Protein AF-F1L6B9-F1 (afdb_monomer)

pLDDT: mean 77.01, std 18.66, range [26.31, 97.19]

Sequence (422 aa):
MMNLAANILIVDIVLMIIQSVICINDVDEPISARGCNSAQSLCHNGATCLDVSNAASAKGFFCICMNGFDGEYCERNVDDCIDNECEMGSTCVDGIAKYTCACPPGKIGLFCQLDNPCVSEPCKAGSECVADTASATYQCECRKGFTGRYCSEDINECELDGTLCFNGGACVNTIGSWHCECPSEYKGHNCMEHVNLCEVNPCRNEGTCIDYGSHIICLCEPGFYGDLCESKCTPDSEDAVCVDYERSVKETDSEVPRANNALCEDPKCELKAANGICNAECNHYECDYDGGDCSAFTKPFSACTTPNFCAHVFHDSKCDPVCANEECLFDGFDCTATVERCPFEQFCKMRYADGKCDDACNSAACLYDGGDCDRSAESAQTMLRGRLVLILLIDPLEFLKRASAFLFVFEPHSACICRYHS

Secondary structure (DSSP, 8-state):
----------------------------------STTSSS--S-TTPEEEE--SSS-TTSEEEEPPTTEESSSS-EE--TTTT--PPTTPEEEE-SS-EEEEPPTTEESTTS-EE-GGGG--SPTTSEEEE-TTTS-EEEEPPTTEESTTS-EEP-HHHH-TTSS-TTPEEEEETTEEEEE--TTEESTTS-EEP-TTSS---STTPEEEE-SSSEEEEPPTTEESTTS-EEP-TT---HHHHHHHHHHTT-SS----------S-HHHHTTTTSSS--GGG-SGGGHHHHTTTTTT--TTTT-SSHHHHHHHTTSSS--TTT-SGGGGGGGGTTS--PPPPTTHHHHHHHTTSSS--GGG-SGGGGGGGGTT---TT------SS------SS-HHHHHTTHHHHHHHHGGGTHHHHHTT-

Organism: Ascaris suum (NCBI:txid6253)

Radius of gyration: 39.49 Å; Cα contacts (8 Å, |Δi|>4): 615; chains: 1; bounding box: 85×94×110 Å

Structure (mmCIF, N/CA/C/O backbone):
data_AF-F1L6B9-F1
#
_entry.id   AF-F1L6B9-F1
#
loop_
_atom_site.group_PDB
_atom_site.id
_atom_site.type_symbol
_atom_site.label_atom_id
_atom_site.label_alt_id
_atom_site.label_comp_id
_atom_site.label_asym_id
_atom_site.label_entity_id
_atom_site.label_seq_id
_atom_site.pdbx_PDB_ins_code
_atom_site.Cartn_x
_atom_site.Cartn_y
_atom_site.Cartn_z
_atom_site.occupancy
_atom_site.B_iso_or_equiv
_atom_site.auth_seq_id
_atom_site.auth_comp_id
_atom_site.auth_asym_id
_atom_site.auth_atom_id
_atom_site.pdbx_PDB_model_num
ATOM 1 N N . MET A 1 1 ? -1.760 67.876 -26.760 1.00 33.75 1 MET A N 1
ATOM 2 C CA . MET A 1 1 ? -2.903 68.771 -26.494 1.00 33.75 1 MET A CA 1
ATOM 3 C C . MET A 1 1 ? -4.066 68.319 -27.358 1.00 33.75 1 MET A C 1
ATOM 5 O O . MET A 1 1 ? -3.918 68.421 -28.562 1.00 33.75 1 MET A O 1
ATOM 9 N N . MET A 1 2 ? -5.140 67.837 -26.710 1.00 32.12 2 MET A N 1
ATOM 10 C CA . MET A 1 2 ? -6.550 67.786 -27.165 1.00 32.12 2 MET A CA 1
ATOM 11 C C . MET A 1 2 ? -6.845 66.999 -28.470 1.00 32.12 2 MET A C 1
ATOM 13 O O . MET A 1 2 ? -6.236 67.250 -29.492 1.00 32.12 2 MET A O 1
ATOM 17 N N . ASN A 1 3 ? -7.815 66.088 -28.567 1.00 30.69 3 ASN A N 1
ATOM 18 C CA . ASN A 1 3 ? -8.885 65.726 -27.650 1.00 30.69 3 ASN A CA 1
ATOM 19 C C . ASN A 1 3 ? -9.576 64.422 -28.092 1.00 30.69 3 ASN A C 1
ATOM 21 O O . ASN A 1 3 ? -9.817 64.220 -29.275 1.00 30.69 3 ASN A O 1
ATOM 25 N N . LEU A 1 4 ? -9.974 63.677 -27.063 1.00 31.33 4 LEU A N 1
ATOM 26 C CA . LEU A 1 4 ? -11.185 62.873 -26.878 1.00 31.33 4 LEU A CA 1
ATOM 27 C C . LEU A 1 4 ? -11.480 61.595 -27.688 1.00 31.33 4 LEU A C 1
ATOM 29 O O . LEU A 1 4 ? -11.575 61.558 -28.908 1.00 31.33 4 LEU A O 1
ATOM 33 N N . ALA A 1 5 ? -11.752 60.579 -26.870 1.00 35.28 5 ALA A N 1
ATOM 34 C CA . ALA A 1 5 ? -12.292 59.255 -27.112 1.00 35.28 5 ALA A CA 1
ATOM 35 C C . ALA A 1 5 ? -13.807 59.242 -27.387 1.00 35.28 5 ALA A C 1
ATOM 37 O O . ALA A 1 5 ? -14.502 60.157 -26.949 1.00 35.28 5 ALA A O 1
ATOM 38 N N . ALA A 1 6 ? -14.303 58.146 -27.985 1.00 33.41 6 ALA A N 1
ATOM 39 C CA . ALA A 1 6 ? -15.533 57.444 -27.568 1.00 33.41 6 ALA A CA 1
ATOM 40 C C . ALA A 1 6 ? -15.810 56.161 -28.398 1.00 33.41 6 ALA A C 1
ATOM 42 O O . ALA A 1 6 ? -16.163 56.246 -29.568 1.00 33.41 6 ALA A O 1
ATOM 43 N N . ASN A 1 7 ? -15.655 54.999 -27.745 1.00 33.38 7 ASN A N 1
ATOM 44 C CA . ASN A 1 7 ? -16.630 53.894 -27.579 1.00 33.38 7 ASN A CA 1
ATOM 45 C C . ASN A 1 7 ? -17.436 53.363 -28.797 1.00 33.38 7 ASN A C 1
ATOM 47 O O . ASN A 1 7 ? -18.238 54.086 -29.369 1.00 33.38 7 ASN A O 1
ATOM 51 N N . ILE A 1 8 ? -17.202 52.114 -29.249 1.00 32.38 8 ILE A N 1
ATOM 52 C CA . ILE A 1 8 ? -17.837 50.825 -28.827 1.00 32.38 8 ILE A CA 1
ATOM 53 C C . ILE A 1 8 ? -19.268 50.615 -29.387 1.00 32.38 8 ILE A C 1
ATOM 55 O O . ILE A 1 8 ? -20.164 51.333 -28.961 1.00 32.38 8 ILE A O 1
ATOM 59 N N . LEU A 1 9 ? -19.461 49.604 -30.269 1.00 29.20 9 LEU A N 1
ATOM 60 C CA . LEU A 1 9 ? -20.459 48.485 -30.239 1.00 29.20 9 LEU A CA 1
ATOM 61 C C . LEU A 1 9 ? -20.506 47.755 -31.627 1.00 29.20 9 LEU A C 1
ATOM 63 O O . LEU A 1 9 ? -20.746 48.412 -32.631 1.00 29.20 9 LEU A O 1
ATOM 67 N N . ILE A 1 10 ? -20.057 46.489 -31.756 1.00 32.31 10 ILE A N 1
ATOM 68 C CA . ILE A 1 10 ? -20.824 45.202 -31.835 1.00 32.31 10 ILE A CA 1
ATOM 69 C C . ILE A 1 10 ? -21.411 44.872 -33.239 1.00 32.31 10 ILE A C 1
ATOM 71 O O . ILE A 1 10 ? -22.264 45.599 -33.725 1.00 32.31 10 ILE A O 1
ATOM 75 N N . VAL A 1 11 ? -20.790 43.935 -33.989 1.00 32.69 11 VAL A N 1
ATOM 76 C CA . VAL A 1 11 ? -21.180 42.513 -34.277 1.00 32.69 11 VAL A CA 1
ATOM 77 C C . VAL A 1 11 ? -22.137 42.368 -35.479 1.00 32.69 11 VAL A C 1
ATOM 79 O O . VAL A 1 11 ? -23.215 42.939 -35.459 1.00 32.69 11 VAL A O 1
ATOM 82 N N . ASP A 1 12 ? -21.747 41.616 -36.525 1.00 29.69 12 ASP A N 1
ATOM 83 C CA . ASP A 1 12 ? -22.377 40.314 -36.835 1.00 29.69 12 ASP A CA 1
ATOM 84 C C . ASP A 1 12 ? -21.739 39.557 -38.019 1.00 29.69 12 ASP A C 1
ATOM 86 O O . ASP A 1 12 ? -21.480 40.085 -39.100 1.00 29.69 12 ASP A O 1
ATOM 90 N N . ILE A 1 13 ? -21.515 38.272 -37.756 1.00 31.34 13 ILE A N 1
ATOM 91 C CA . ILE A 1 13 ? -21.206 37.167 -38.666 1.00 31.34 13 ILE A CA 1
ATOM 92 C C . ILE A 1 13 ? -22.537 36.686 -39.243 1.00 31.34 13 ILE A C 1
ATOM 94 O O . ILE A 1 13 ? -23.440 36.503 -38.448 1.00 31.34 13 ILE A O 1
ATOM 98 N N . VAL A 1 14 ? -22.647 36.352 -40.538 1.00 28.47 14 VAL A N 1
ATOM 99 C CA . VAL A 1 14 ? -23.490 35.222 -41.000 1.00 28.47 14 VAL A CA 1
ATOM 100 C C . VAL A 1 14 ? -23.086 34.752 -42.417 1.00 28.47 14 VAL A C 1
ATOM 102 O O . VAL A 1 14 ? -23.217 35.466 -43.406 1.00 28.47 14 VAL A O 1
ATOM 105 N N . LEU A 1 15 ? -22.667 33.481 -42.432 1.00 27.34 15 LEU A N 1
ATOM 106 C CA . LEU A 1 15 ? -22.827 32.397 -43.417 1.00 27.34 15 LEU A CA 1
ATOM 107 C C . LEU A 1 15 ? -22.022 32.301 -44.730 1.00 27.34 15 LEU A C 1
ATOM 109 O O . LEU A 1 15 ? -22.267 32.954 -45.739 1.00 27.34 15 LEU A O 1
ATOM 113 N N . MET A 1 16 ? -21.191 31.253 -44.703 1.00 32.41 16 MET A N 1
ATOM 114 C CA . MET A 1 16 ? -20.705 30.408 -45.793 1.00 32.41 16 MET A CA 1
ATOM 115 C C . MET A 1 16 ? -21.840 29.814 -46.643 1.00 32.41 16 MET A C 1
ATOM 117 O O . MET A 1 16 ? -22.776 29.264 -46.069 1.00 32.41 16 MET A O 1
ATOM 121 N N . ILE A 1 17 ? -21.678 29.775 -47.976 1.00 29.16 17 ILE A N 1
ATOM 122 C CA . ILE A 1 17 ? -22.319 28.791 -48.872 1.00 29.16 17 ILE A CA 1
ATOM 123 C C . ILE A 1 17 ? -21.364 28.440 -50.048 1.00 29.16 17 ILE A C 1
ATOM 125 O O . ILE A 1 17 ? -21.150 29.248 -50.944 1.00 29.16 17 ILE A O 1
ATOM 129 N N . ILE A 1 18 ? -20.871 27.190 -50.018 1.00 28.88 18 ILE A N 1
ATOM 130 C CA . ILE A 1 18 ? -20.582 26.242 -51.127 1.00 28.88 18 ILE A CA 1
ATOM 131 C C . ILE A 1 18 ? -19.286 26.373 -51.971 1.00 28.88 18 ILE A C 1
ATOM 133 O O . ILE A 1 18 ? -19.038 27.339 -52.684 1.00 28.88 18 ILE A O 1
ATOM 137 N N . GLN A 1 19 ? -18.509 25.277 -51.931 1.00 32.94 19 GLN A N 1
ATOM 138 C CA . GLN A 1 19 ? -17.340 24.924 -52.750 1.00 32.94 19 GLN A CA 1
ATOM 139 C C . GLN A 1 19 ? -17.706 24.389 -54.156 1.00 32.94 19 GLN A C 1
ATOM 141 O O . GLN A 1 19 ? -18.737 23.733 -54.312 1.00 32.94 19 GLN A O 1
ATOM 146 N N . SER A 1 20 ? -16.723 24.478 -55.075 1.00 31.53 20 SER A N 1
ATOM 147 C CA . SER A 1 20 ? -16.313 23.496 -56.125 1.00 31.53 20 SER A CA 1
ATOM 148 C C . SER A 1 20 ? -16.532 23.900 -57.597 1.00 31.53 20 SER A C 1
ATOM 150 O O . SER A 1 20 ? -17.674 23.883 -58.024 1.00 31.53 20 SER A O 1
ATOM 152 N N . VAL A 1 21 ? -15.441 24.154 -58.359 1.00 31.86 21 VAL A N 1
ATOM 153 C CA . VAL A 1 21 ? -15.107 23.769 -59.777 1.00 31.86 21 VAL A CA 1
ATOM 154 C C . VAL A 1 21 ? -13.653 24.267 -60.045 1.00 31.86 21 VAL A C 1
ATOM 156 O O . VAL A 1 21 ? -13.421 25.467 -59.988 1.00 31.86 21 VAL A O 1
ATOM 159 N N . ILE A 1 22 ? -12.592 23.441 -60.001 1.00 34.78 22 ILE A N 1
ATOM 160 C CA . ILE A 1 22 ? -11.895 22.642 -61.056 1.00 34.78 22 ILE A CA 1
ATOM 161 C C . ILE A 1 22 ? -11.068 23.434 -62.120 1.00 34.78 22 ILE A C 1
ATOM 163 O O . ILE A 1 22 ? -11.614 23.994 -63.060 1.00 34.78 22 ILE A O 1
ATOM 167 N N . CYS A 1 23 ? -9.735 23.345 -61.940 1.00 26.31 23 CYS A N 1
ATOM 168 C CA . CYS A 1 23 ? -8.594 23.046 -62.844 1.00 26.31 23 CYS A CA 1
ATOM 169 C C . CYS A 1 23 ? -8.123 23.888 -64.070 1.00 26.31 23 CYS A C 1
ATOM 171 O O . CYS A 1 23 ? -8.740 23.866 -65.126 1.00 26.31 23 CYS A O 1
ATOM 173 N N . ILE A 1 24 ? -6.862 24.363 -63.932 1.00 35.97 24 ILE A N 1
ATOM 174 C CA . ILE A 1 24 ? -5.616 24.040 -64.698 1.00 35.97 24 ILE A CA 1
ATOM 175 C C . ILE A 1 24 ? -5.294 24.734 -66.064 1.00 35.97 24 ILE A C 1
ATOM 177 O O . ILE A 1 24 ? -6.016 24.556 -67.041 1.00 35.97 24 ILE A O 1
ATOM 181 N N . ASN A 1 25 ? -4.120 25.415 -66.097 1.00 32.34 25 ASN A N 1
ATOM 182 C CA . ASN A 1 25 ? -2.983 25.432 -67.078 1.00 32.34 25 ASN A CA 1
ATOM 183 C C . ASN A 1 25 ? -2.450 26.860 -67.330 1.00 32.34 25 ASN A C 1
ATOM 185 O O . ASN A 1 25 ? -3.163 27.688 -67.890 1.00 32.34 25 ASN A O 1
ATOM 189 N N . ASP A 1 26 ? -1.304 27.241 -66.749 1.00 35.66 26 ASP A N 1
ATOM 190 C CA . ASP A 1 26 ? 0.099 27.172 -67.259 1.00 35.66 26 ASP A CA 1
ATOM 191 C C . ASP A 1 26 ? 0.533 28.625 -67.614 1.00 35.66 26 ASP A C 1
ATOM 193 O O . ASP A 1 26 ? -0.305 29.404 -68.057 1.00 35.66 26 ASP A O 1
ATOM 197 N N . VAL A 1 27 ? 1.750 29.149 -67.396 1.00 40.00 27 VAL A N 1
ATOM 198 C CA . VAL A 1 27 ? 3.082 28.685 -67.827 1.00 40.00 27 VAL A CA 1
ATOM 199 C C . VAL A 1 27 ? 4.191 29.524 -67.109 1.00 40.00 27 VAL A C 1
ATOM 201 O O . VAL A 1 27 ? 4.067 30.748 -67.066 1.00 40.00 27 VAL A O 1
ATOM 204 N N . ASP A 1 28 ? 5.247 28.838 -66.625 1.00 38.41 28 ASP A N 1
ATOM 205 C CA . ASP A 1 28 ? 6.679 29.194 -66.356 1.00 38.41 28 ASP A CA 1
ATOM 206 C C . ASP A 1 28 ? 7.079 30.318 -65.358 1.00 38.41 28 ASP A C 1
ATOM 208 O O . ASP A 1 28 ? 6.581 31.434 -65.436 1.00 38.41 28 ASP A O 1
ATOM 212 N N . GLU A 1 29 ? 8.028 30.196 -64.406 1.00 41.97 29 GLU A N 1
ATOM 213 C CA . GLU A 1 29 ? 9.184 29.303 -64.109 1.00 41.97 29 GLU A CA 1
ATOM 214 C C . GLU A 1 29 ? 9.689 29.618 -62.651 1.00 41.97 29 GLU A C 1
ATOM 216 O O . GLU A 1 29 ? 9.253 30.637 -62.107 1.00 41.97 29 GLU A O 1
ATOM 221 N N . PRO A 1 30 ? 10.650 28.906 -61.994 1.00 44.31 30 PRO A N 1
ATOM 222 C CA . PRO A 1 30 ? 11.316 27.650 -62.333 1.00 44.31 30 PRO A CA 1
ATOM 223 C C . PRO A 1 30 ? 11.259 26.571 -61.224 1.00 44.31 30 PRO A C 1
ATOM 225 O O . PRO A 1 30 ? 11.157 26.820 -60.021 1.00 44.31 30 PRO A O 1
ATOM 228 N N . ILE A 1 31 ? 11.450 25.328 -61.655 1.00 48.16 31 ILE A N 1
ATOM 229 C CA . ILE A 1 31 ? 11.746 24.170 -60.811 1.00 48.16 31 ILE A CA 1
ATOM 230 C C . ILE A 1 31 ? 13.232 24.241 -60.426 1.00 48.16 31 ILE A C 1
ATOM 232 O O . ILE A 1 31 ? 14.091 23.802 -61.184 1.00 48.16 31 ILE A O 1
ATOM 236 N N . SER A 1 32 ? 13.557 24.784 -59.251 1.00 45.31 32 SER A N 1
ATOM 237 C CA . SER A 1 32 ? 14.839 24.508 -58.583 1.00 45.31 32 SER A CA 1
ATOM 238 C C . SER A 1 32 ? 14.745 24.757 -57.078 1.00 45.31 32 SER A C 1
ATOM 240 O O . SER A 1 32 ? 15.221 25.757 -56.552 1.00 45.31 32 SER A O 1
ATOM 242 N N . ALA A 1 33 ? 14.123 23.822 -56.367 1.00 46.50 33 ALA A N 1
ATOM 243 C CA . ALA A 1 33 ? 14.297 23.677 -54.924 1.00 46.50 33 ALA A CA 1
ATOM 244 C C . ALA A 1 33 ? 14.837 22.271 -54.628 1.00 46.50 33 ALA A C 1
ATOM 246 O O . ALA A 1 33 ? 14.256 21.507 -53.868 1.00 46.50 33 ALA A O 1
ATOM 247 N N . ARG A 1 34 ? 15.931 21.882 -55.297 1.00 55.31 34 ARG A N 1
ATOM 248 C CA . ARG A 1 34 ? 16.703 20.687 -54.925 1.00 55.31 34 ARG A CA 1
ATOM 249 C C . ARG A 1 34 ? 17.844 21.092 -53.995 1.00 55.31 34 ARG A C 1
ATOM 251 O O . ARG A 1 34 ? 19.008 21.045 -54.374 1.00 55.31 34 ARG A O 1
ATOM 258 N N . GLY A 1 35 ? 17.475 21.557 -52.810 1.00 59.22 35 GLY A N 1
ATOM 259 C CA . GLY A 1 35 ? 18.417 21.950 -51.773 1.00 59.22 35 GLY A CA 1
ATOM 260 C C . GLY A 1 35 ? 17.821 21.754 -50.386 1.00 59.22 35 GLY A C 1
ATOM 261 O O . GLY A 1 35 ? 16.610 21.578 -50.235 1.00 59.22 35 GLY A O 1
ATOM 262 N N . CYS A 1 36 ? 18.671 21.812 -49.371 1.00 67.00 36 CYS A N 1
ATOM 263 C CA . CYS A 1 36 ? 18.353 21.566 -47.965 1.00 67.00 36 CYS A CA 1
ATOM 264 C C . CYS A 1 36 ? 17.333 22.541 -47.357 1.00 67.00 36 CYS A C 1
ATOM 266 O O . CYS A 1 36 ? 16.862 22.323 -46.246 1.00 67.00 36 CYS A O 1
ATOM 268 N N . ASN A 1 37 ? 16.960 23.591 -48.095 1.00 62.84 37 ASN A N 1
ATOM 269 C CA . ASN A 1 37 ? 15.999 24.624 -47.702 1.00 62.84 37 ASN A CA 1
ATOM 270 C C . ASN A 1 37 ? 14.558 24.356 -48.195 1.00 62.84 37 ASN A C 1
ATOM 272 O O . ASN A 1 37 ? 13.744 25.275 -48.273 1.00 62.84 37 ASN A O 1
ATOM 276 N N . SER A 1 38 ? 14.236 23.113 -48.564 1.00 61.19 38 SER A N 1
ATOM 277 C CA . SER A 1 38 ? 12.869 22.684 -48.890 1.00 61.19 38 SER A CA 1
ATOM 278 C C . SER A 1 38 ? 11.998 22.586 -47.623 1.00 61.19 38 SER A C 1
ATOM 280 O O . SER A 1 38 ? 12.467 22.156 -46.574 1.00 61.19 38 SER A O 1
ATOM 282 N N . ALA A 1 39 ? 10.707 22.933 -47.720 1.00 52.34 39 ALA A N 1
ATOM 283 C CA . ALA A 1 39 ? 9.740 22.843 -46.614 1.00 52.34 39 ALA A CA 1
ATOM 284 C C . ALA A 1 39 ? 9.436 21.397 -46.148 1.00 52.34 39 ALA A C 1
ATOM 286 O O . ALA A 1 39 ? 8.768 21.204 -45.134 1.00 52.34 39 ALA A O 1
ATOM 287 N N . GLN A 1 40 ? 9.923 20.383 -46.870 1.00 59.47 40 GLN A N 1
ATOM 288 C CA . GLN A 1 40 ? 9.953 18.983 -46.442 1.00 59.47 40 GLN A CA 1
ATOM 289 C C . GLN A 1 40 ? 11.386 18.582 -46.074 1.00 59.47 40 GLN A C 1
ATOM 291 O O . GLN A 1 40 ? 12.317 18.835 -46.842 1.00 59.47 40 GLN A O 1
ATOM 296 N N . SER A 1 41 ? 11.552 17.929 -44.917 1.00 61.56 41 SER A N 1
ATOM 297 C CA . SER A 1 41 ? 12.820 17.315 -44.500 1.00 61.56 41 SER A CA 1
ATOM 298 C C . SER A 1 41 ? 13.218 16.234 -45.507 1.00 61.56 41 SER A C 1
ATOM 300 O O . SER A 1 41 ? 12.635 15.153 -45.500 1.00 61.56 41 SER A O 1
ATOM 302 N N . LEU A 1 42 ? 14.171 16.538 -46.394 1.00 78.81 42 LEU A N 1
ATOM 303 C CA . LEU A 1 42 ? 14.646 15.606 -47.426 1.00 78.81 42 LEU A CA 1
ATOM 304 C C . LEU A 1 42 ? 15.484 14.468 -46.839 1.00 78.81 42 LEU A C 1
ATOM 306 O O . LEU A 1 42 ? 15.368 13.340 -47.296 1.00 78.81 42 LEU A O 1
ATOM 310 N N . CYS A 1 43 ? 16.336 14.763 -45.856 1.00 82.75 43 CYS A N 1
ATOM 311 C CA . CYS A 1 43 ? 17.113 13.748 -45.154 1.00 82.75 43 CYS A CA 1
ATOM 312 C C . CYS A 1 43 ? 16.300 13.221 -43.960 1.00 82.75 43 CYS A C 1
ATOM 314 O O . CYS A 1 43 ? 15.683 14.001 -43.226 1.00 82.75 43 CYS A O 1
ATOM 316 N N . HIS A 1 44 ? 16.287 11.905 -43.776 1.00 88.69 44 HIS A N 1
ATOM 317 C CA . HIS A 1 44 ? 15.544 11.212 -42.726 1.00 88.69 44 HIS A CA 1
ATOM 318 C C . HIS A 1 44 ? 16.417 10.933 -41.495 1.00 88.69 44 HIS A C 1
ATOM 320 O O . HIS A 1 44 ? 17.626 11.157 -41.504 1.00 88.69 44 HIS A O 1
ATOM 326 N N . ASN A 1 45 ? 15.793 10.459 -40.410 1.00 84.69 45 ASN A N 1
ATOM 327 C CA . ASN A 1 45 ? 16.479 9.883 -39.244 1.00 84.69 45 ASN A CA 1
ATOM 328 C C . ASN A 1 45 ? 17.567 10.780 -38.616 1.00 84.69 45 ASN A C 1
ATOM 330 O O . ASN A 1 45 ? 18.611 10.306 -38.175 1.00 84.69 45 ASN A O 1
ATOM 334 N N . GLY A 1 46 ? 17.328 12.097 -38.580 1.00 81.00 46 GLY A N 1
ATOM 335 C CA . GLY A 1 46 ? 18.254 13.074 -37.991 1.00 81.00 46 GLY A CA 1
ATOM 336 C C . GLY A 1 46 ? 19.519 13.337 -38.817 1.00 81.00 46 GLY A C 1
ATOM 337 O O . GLY A 1 46 ? 20.469 13.928 -38.306 1.00 81.00 46 GLY A O 1
ATOM 338 N N . ALA A 1 47 ? 19.551 12.912 -40.082 1.00 85.25 47 ALA A N 1
ATOM 339 C CA . ALA A 1 47 ? 20.662 13.166 -40.987 1.00 85.25 47 ALA A CA 1
ATOM 340 C C . ALA A 1 47 ? 20.835 14.660 -41.316 1.00 85.25 47 ALA A C 1
ATOM 342 O O . ALA A 1 47 ? 19.876 15.431 -41.397 1.00 85.25 47 ALA A O 1
ATOM 343 N N . THR A 1 48 ? 22.088 15.065 -41.537 1.00 84.50 48 THR A N 1
ATOM 344 C CA . THR A 1 48 ? 22.444 16.454 -41.856 1.00 84.50 48 THR A CA 1
ATOM 345 C C . THR A 1 48 ? 22.451 16.659 -43.365 1.00 84.50 48 THR A C 1
ATOM 347 O O . THR A 1 48 ? 23.208 16.005 -44.079 1.00 84.50 48 THR A O 1
ATOM 350 N N . CYS A 1 49 ? 21.638 17.590 -43.855 1.00 83.38 49 CYS A N 1
ATOM 351 C CA . CYS A 1 49 ? 21.601 17.948 -45.268 1.00 83.38 49 CYS A CA 1
ATOM 352 C C . CYS A 1 49 ? 22.683 18.986 -45.601 1.00 83.38 49 CYS A C 1
ATOM 354 O O . CYS A 1 49 ? 22.789 20.006 -44.920 1.00 83.38 49 CYS A O 1
ATOM 356 N N . LEU A 1 50 ? 23.452 18.752 -46.668 1.00 80.94 50 LEU A N 1
ATOM 357 C CA . LEU A 1 50 ? 24.422 19.695 -47.222 1.00 80.94 50 LEU A CA 1
ATOM 358 C C . LEU A 1 50 ? 24.102 20.041 -48.678 1.00 80.94 50 LEU A C 1
ATOM 360 O O . LEU A 1 50 ? 24.014 19.154 -49.526 1.00 80.94 50 LEU A O 1
ATOM 364 N N . ASP A 1 51 ? 24.017 21.333 -48.988 1.00 77.31 51 ASP A N 1
ATOM 365 C CA . ASP A 1 51 ? 23.930 21.813 -50.368 1.00 77.31 51 ASP A CA 1
ATOM 366 C C . ASP A 1 51 ? 25.311 21.724 -51.037 1.00 77.31 51 ASP A C 1
ATOM 368 O O . ASP A 1 51 ? 26.297 22.282 -50.549 1.00 77.31 51 ASP A O 1
ATOM 372 N N . VAL A 1 52 ? 25.394 21.034 -52.177 1.00 71.88 52 VAL A N 1
ATOM 373 C CA . VAL A 1 52 ? 26.628 20.899 -52.964 1.00 71.88 52 VAL A CA 1
ATOM 374 C C . VAL A 1 52 ? 26.459 21.612 -54.295 1.00 71.88 52 VAL A C 1
ATOM 376 O O . VAL A 1 52 ? 25.784 21.147 -55.209 1.00 71.88 52 VAL A O 1
ATOM 379 N N . SER A 1 53 ? 27.106 22.769 -54.406 1.00 63.28 53 SER A N 1
ATOM 380 C CA . SER A 1 53 ? 26.901 23.713 -55.505 1.00 63.28 53 SER A CA 1
ATOM 381 C C . SER A 1 53 ? 27.658 23.388 -56.795 1.00 63.28 53 SER A C 1
ATOM 383 O O . SER A 1 53 ? 27.527 24.148 -57.746 1.00 63.28 53 SER A O 1
ATOM 385 N N . ASN A 1 54 ? 28.403 22.277 -56.893 1.00 53.00 54 ASN A N 1
ATOM 386 C CA . ASN A 1 54 ? 29.074 21.878 -58.138 1.00 53.00 54 ASN A CA 1
ATOM 387 C C . ASN A 1 54 ? 29.258 20.352 -58.274 1.00 53.00 54 ASN A C 1
ATOM 389 O O . ASN A 1 54 ? 29.863 19.725 -57.411 1.00 53.00 54 ASN A O 1
ATOM 393 N N . ALA A 1 55 ? 28.776 19.805 -59.400 1.00 52.50 55 ALA A N 1
ATOM 394 C CA . ALA A 1 55 ? 29.116 18.559 -60.122 1.00 52.50 55 ALA A CA 1
ATOM 395 C C . ALA A 1 55 ? 29.328 17.203 -59.395 1.00 52.50 55 ALA A C 1
ATOM 397 O O . ALA A 1 55 ? 29.411 16.190 -60.085 1.00 52.50 55 ALA A O 1
ATOM 398 N N . ALA A 1 56 ? 29.392 17.118 -58.065 1.00 52.94 56 ALA A N 1
ATOM 399 C CA . ALA A 1 56 ? 29.595 15.852 -57.346 1.00 52.94 56 ALA A CA 1
ATOM 400 C C . ALA A 1 56 ? 28.292 15.059 -57.117 1.00 52.94 56 ALA A C 1
ATOM 402 O O . ALA A 1 56 ? 28.331 13.855 -56.889 1.00 52.94 56 ALA A O 1
ATOM 403 N N . SER A 1 57 ? 27.134 15.716 -57.219 1.00 52.09 57 SER A N 1
ATOM 404 C CA . SER A 1 57 ? 25.814 15.085 -57.154 1.00 52.09 57 SER A CA 1
ATOM 405 C C . SER A 1 57 ? 24.902 15.741 -58.184 1.00 52.09 57 SER A C 1
ATOM 407 O O . SER A 1 57 ? 24.719 16.959 -58.172 1.00 52.09 57 SER A O 1
ATOM 409 N N . ALA A 1 58 ? 24.293 14.945 -59.069 1.00 59.03 58 ALA A N 1
ATOM 410 C CA . ALA A 1 58 ? 23.339 15.421 -60.079 1.00 59.03 58 ALA A CA 1
ATOM 411 C C . ALA A 1 58 ? 22.074 16.072 -59.470 1.00 59.03 58 ALA A C 1
ATOM 413 O O . ALA A 1 58 ? 21.225 16.597 -60.194 1.00 59.03 58 ALA A O 1
ATOM 414 N N . LYS A 1 59 ? 21.928 16.014 -58.138 1.00 61.78 59 LYS A N 1
ATOM 415 C CA . LYS A 1 59 ? 20.770 16.488 -57.382 1.00 61.78 59 LYS A CA 1
ATOM 416 C C . LYS A 1 59 ? 21.019 17.773 -56.581 1.00 61.78 59 LYS A C 1
ATOM 418 O O . LYS A 1 59 ? 20.039 18.321 -56.110 1.00 61.78 59 LYS A O 1
ATOM 423 N N . GLY A 1 60 ? 22.249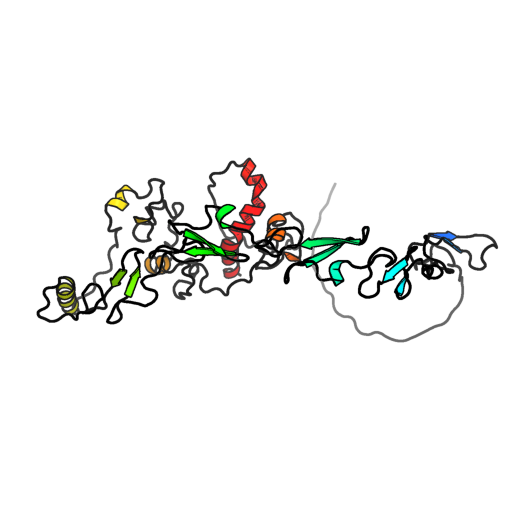 18.286 -56.463 1.00 70.44 60 GLY A N 1
ATOM 424 C CA . GLY A 1 60 ? 22.529 19.585 -55.813 1.00 70.44 60 GLY A CA 1
ATOM 425 C C . GLY A 1 60 ? 22.567 19.591 -54.274 1.00 70.44 60 GLY A C 1
ATOM 426 O O . GLY A 1 60 ? 22.920 20.609 -53.686 1.00 70.44 60 GLY A O 1
ATOM 427 N N . PHE A 1 61 ? 22.292 18.459 -53.622 1.00 75.50 61 PHE A N 1
ATOM 428 C CA . PHE A 1 61 ? 22.423 18.263 -52.173 1.00 75.50 61 PHE A CA 1
ATOM 429 C C . PHE A 1 61 ? 22.969 16.854 -51.858 1.00 75.50 61 PHE A C 1
ATOM 431 O O . PHE A 1 61 ? 22.998 15.981 -52.736 1.00 75.50 61 PHE A O 1
ATOM 438 N N . PHE A 1 62 ? 23.417 16.641 -50.620 1.00 79.88 62 PHE A N 1
ATOM 439 C CA . PHE A 1 62 ? 23.897 15.367 -50.079 1.00 79.88 62 PHE A CA 1
ATOM 440 C C . PHE A 1 62 ? 23.513 15.227 -48.595 1.00 79.88 62 PHE A C 1
ATOM 442 O O . PHE A 1 62 ? 23.655 16.187 -47.837 1.00 79.88 62 PHE A O 1
ATOM 449 N N . CYS A 1 63 ? 23.050 14.047 -48.171 1.00 83.75 63 CYS A N 1
ATOM 450 C CA . CYS A 1 63 ? 22.713 13.7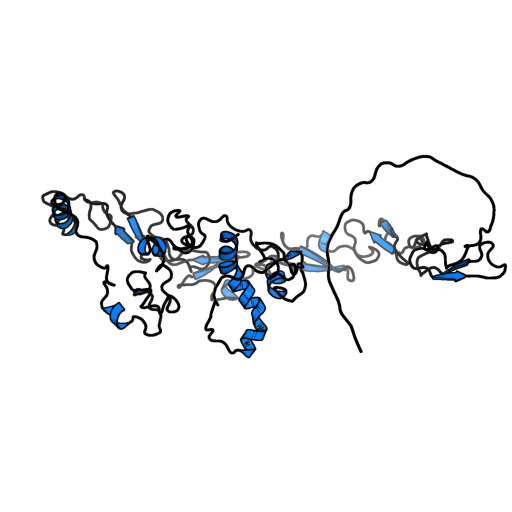56 -46.774 1.00 83.75 63 CYS A CA 1
ATOM 451 C C . CYS A 1 63 ? 23.880 13.041 -46.073 1.00 83.75 63 CYS A C 1
ATOM 453 O O . CYS A 1 63 ? 24.311 11.973 -46.502 1.00 83.75 63 CYS A O 1
ATOM 455 N N . ILE A 1 64 ? 24.378 13.608 -44.973 1.00 83.25 64 ILE A N 1
ATOM 456 C CA . ILE A 1 64 ? 25.299 12.923 -44.061 1.00 83.25 64 ILE A CA 1
ATOM 457 C C . ILE A 1 64 ? 24.461 12.161 -43.039 1.00 83.25 64 ILE A C 1
ATOM 459 O O . ILE A 1 64 ? 23.807 12.767 -42.185 1.00 83.25 64 ILE A O 1
ATOM 463 N N . CYS A 1 65 ? 24.497 10.836 -43.133 1.00 83.69 65 CYS A N 1
ATOM 464 C CA . CYS A 1 65 ? 23.751 9.961 -42.242 1.00 83.69 65 CYS A CA 1
ATOM 465 C C . CYS A 1 65 ? 24.373 9.910 -40.848 1.00 83.69 65 CYS A C 1
ATOM 467 O O . CYS A 1 65 ? 25.597 9.915 -40.691 1.00 83.69 65 CYS A O 1
ATOM 469 N N . MET A 1 66 ? 23.513 9.839 -39.831 1.00 83.56 66 MET A N 1
ATOM 470 C CA . MET A 1 66 ? 23.953 9.426 -38.503 1.00 83.56 66 MET A CA 1
ATOM 471 C C . MET A 1 66 ? 24.410 7.965 -38.542 1.00 83.56 66 MET A C 1
ATOM 473 O O . MET A 1 66 ? 23.998 7.190 -39.406 1.00 83.56 66 MET A O 1
ATOM 477 N N . ASN A 1 67 ? 25.279 7.593 -37.605 1.00 81.38 67 ASN A N 1
ATOM 478 C CA . ASN A 1 67 ? 25.745 6.217 -37.476 1.00 81.38 67 ASN A CA 1
ATOM 479 C C . ASN A 1 67 ? 24.545 5.257 -37.316 1.00 81.38 67 ASN A C 1
ATOM 481 O O . ASN A 1 67 ? 23.623 5.562 -36.563 1.00 81.38 67 ASN A O 1
ATOM 485 N N . GLY A 1 68 ? 24.553 4.144 -38.058 1.00 86.06 68 GLY A N 1
ATOM 486 C CA . GLY A 1 68 ? 23.450 3.174 -38.115 1.00 86.06 68 GLY A CA 1
ATOM 487 C C . GLY A 1 68 ? 22.482 3.350 -39.288 1.00 86.06 68 GLY A C 1
ATOM 488 O O . GLY A 1 68 ? 21.695 2.454 -39.547 1.00 86.06 68 GLY A O 1
ATOM 489 N N . PHE A 1 69 ? 22.551 4.450 -40.045 1.00 90.25 69 PHE A N 1
ATOM 490 C CA . PHE A 1 69 ? 21.691 4.664 -41.214 1.00 90.25 69 PHE A CA 1
ATOM 491 C C . PHE A 1 69 ? 22.488 4.781 -42.510 1.00 90.25 69 PHE A C 1
ATOM 493 O O . PHE A 1 69 ? 23.588 5.337 -42.540 1.00 90.25 69 PHE A O 1
ATOM 500 N N . ASP A 1 70 ? 21.892 4.307 -43.598 1.00 87.69 70 ASP A N 1
ATOM 501 C CA . ASP A 1 70 ? 22.389 4.471 -44.955 1.00 87.69 70 ASP A CA 1
ATOM 502 C C . ASP A 1 70 ? 21.239 4.731 -45.945 1.00 87.69 70 ASP A C 1
ATOM 504 O O . ASP A 1 70 ? 20.090 4.985 -45.573 1.00 87.69 70 ASP A O 1
ATOM 508 N N . GLY A 1 71 ? 21.571 4.737 -47.233 1.00 86.25 71 GLY A N 1
ATOM 509 C CA . GLY A 1 71 ? 20.656 5.154 -48.288 1.00 86.25 71 GLY A CA 1
ATOM 510 C C . GLY A 1 71 ? 20.924 6.582 -48.741 1.00 86.25 71 GLY A C 1
ATOM 511 O O . GLY A 1 71 ? 21.777 7.293 -48.209 1.00 86.25 71 GLY A O 1
ATOM 512 N N . GLU A 1 72 ? 20.224 6.988 -49.793 1.00 84.50 72 GLU A N 1
ATOM 513 C CA . GLU A 1 72 ? 20.458 8.289 -50.421 1.00 84.50 72 GLU A CA 1
ATOM 514 C C . GLU A 1 72 ? 19.969 9.451 -49.542 1.00 84.50 72 GLU A C 1
ATOM 516 O O . GLU A 1 72 ? 20.543 10.541 -49.556 1.00 84.50 72 GLU A O 1
ATOM 521 N N . TYR A 1 73 ? 18.934 9.192 -48.750 1.00 86.62 73 TYR A N 1
ATOM 522 C CA . TYR A 1 73 ? 18.287 10.124 -47.840 1.00 86.62 73 TYR A CA 1
ATOM 523 C C . TYR A 1 73 ? 18.429 9.682 -46.378 1.00 86.62 73 TYR A C 1
ATOM 525 O O . TYR A 1 73 ? 17.754 10.234 -45.508 1.00 86.62 73 TYR A O 1
ATOM 533 N N . CYS A 1 74 ? 19.308 8.714 -46.097 1.00 87.69 74 CYS A N 1
ATOM 534 C CA . CYS A 1 74 ? 19.472 8.088 -44.782 1.00 87.69 74 CYS A CA 1
ATOM 535 C C . CYS A 1 74 ? 18.183 7.419 -44.277 1.00 87.69 74 CYS A C 1
ATOM 537 O O . CYS A 1 74 ? 17.875 7.429 -43.085 1.00 87.69 74 CYS A O 1
ATOM 539 N N . GLU A 1 75 ? 17.388 6.899 -45.210 1.00 90.62 75 GLU A N 1
ATOM 540 C CA . GLU A 1 75 ? 16.075 6.305 -44.982 1.00 90.62 75 GLU A CA 1
ATOM 541 C C . GLU A 1 75 ? 16.139 4.864 -44.477 1.00 90.62 75 GLU A C 1
ATOM 543 O O . GLU A 1 75 ? 15.160 4.369 -43.916 1.00 90.62 75 GLU A O 1
ATOM 548 N N . ARG A 1 76 ? 17.270 4.185 -44.682 1.00 92.12 76 ARG A N 1
ATOM 549 C CA . ARG A 1 76 ? 17.422 2.766 -44.389 1.00 92.12 76 ARG A CA 1
ATOM 550 C C . ARG A 1 76 ? 18.273 2.578 -43.140 1.00 92.12 76 ARG A C 1
ATOM 552 O O . ARG A 1 76 ? 19.341 3.169 -43.014 1.00 92.12 76 ARG A O 1
ATOM 559 N N . ASN A 1 77 ? 17.778 1.762 -42.213 1.00 89.50 77 ASN A N 1
ATOM 560 C CA . ASN A 1 77 ? 18.587 1.269 -41.105 1.00 89.50 77 ASN A CA 1
ATOM 561 C C . ASN A 1 77 ? 19.578 0.238 -41.653 1.00 89.50 77 ASN A C 1
ATOM 563 O O . ASN A 1 77 ? 19.176 -0.647 -42.416 1.00 89.50 77 ASN A O 1
ATOM 567 N N . VAL A 1 78 ? 20.854 0.390 -41.320 1.00 90.06 78 VAL A N 1
ATOM 568 C CA . VAL A 1 78 ? 21.884 -0.584 -41.684 1.00 90.06 78 VAL A CA 1
ATOM 569 C C . VAL A 1 78 ? 21.615 -1.855 -40.894 1.00 90.06 78 VAL A C 1
ATOM 571 O O . VAL A 1 78 ? 21.448 -1.784 -39.687 1.00 90.06 78 VAL A O 1
ATOM 574 N N . ASP A 1 79 ? 21.580 -2.996 -41.581 1.00 88.50 79 ASP A N 1
ATOM 575 C CA . ASP A 1 79 ? 21.359 -4.293 -40.943 1.00 88.50 79 ASP A CA 1
ATOM 576 C C . ASP A 1 79 ? 22.609 -4.716 -40.157 1.00 88.50 79 ASP A C 1
ATOM 578 O O . ASP A 1 79 ? 23.579 -5.238 -40.720 1.00 88.50 79 ASP A O 1
ATOM 582 N N . ASP A 1 80 ? 22.579 -4.480 -38.846 1.00 90.69 80 ASP A N 1
ATOM 583 C CA . ASP A 1 80 ? 23.655 -4.822 -37.918 1.00 90.69 80 ASP A CA 1
ATOM 584 C C . ASP A 1 80 ? 23.727 -6.345 -37.641 1.00 90.69 80 ASP A C 1
ATOM 586 O O . ASP A 1 80 ? 24.624 -6.806 -36.932 1.00 90.69 80 ASP A O 1
ATOM 590 N N . CYS A 1 81 ? 22.825 -7.160 -38.213 1.00 92.62 81 CYS A N 1
ATOM 591 C CA . CYS A 1 81 ? 22.789 -8.610 -38.008 1.00 92.62 81 CYS A CA 1
ATOM 592 C C . CYS A 1 81 ? 23.665 -9.428 -38.973 1.00 92.62 81 CYS A C 1
ATOM 594 O O . CYS A 1 81 ? 23.812 -10.633 -38.756 1.00 92.62 81 CYS A O 1
ATOM 596 N N . ILE A 1 82 ? 24.248 -8.834 -40.020 1.00 87.88 82 ILE A N 1
ATOM 597 C CA . ILE A 1 82 ? 24.941 -9.582 -41.093 1.00 87.88 82 ILE A CA 1
ATOM 598 C C . ILE A 1 82 ? 26.164 -10.380 -40.589 1.00 87.88 82 ILE A C 1
ATOM 600 O O . ILE A 1 82 ? 26.448 -11.440 -41.139 1.00 87.88 82 ILE A O 1
ATOM 604 N N . ASP A 1 83 ? 26.802 -9.948 -39.497 1.00 84.69 83 ASP A N 1
ATOM 605 C CA . ASP A 1 83 ? 27.906 -10.649 -38.816 1.00 84.69 83 ASP A CA 1
ATOM 606 C C . ASP A 1 83 ? 27.716 -10.611 -37.284 1.00 84.69 83 ASP A C 1
ATOM 608 O O . ASP A 1 83 ? 28.605 -10.231 -36.521 1.00 84.69 83 ASP A O 1
ATOM 612 N N . ASN A 1 84 ? 26.509 -10.944 -36.821 1.00 89.62 84 ASN A N 1
ATOM 613 C CA . ASN A 1 84 ? 26.199 -10.940 -35.391 1.00 89.62 84 ASN A CA 1
ATOM 614 C C . ASN A 1 84 ? 26.913 -12.070 -34.621 1.00 89.62 84 ASN A C 1
ATOM 616 O O . ASN A 1 84 ? 27.204 -13.136 -35.160 1.00 89.62 84 ASN A O 1
ATOM 620 N N . GLU A 1 85 ? 27.133 -11.848 -33.325 1.00 91.94 85 GLU A N 1
ATOM 621 C CA . GLU A 1 85 ? 27.747 -12.808 -32.398 1.00 91.94 85 GLU A CA 1
ATOM 622 C C . GLU A 1 85 ? 26.701 -13.636 -31.629 1.00 91.94 85 GLU A C 1
ATOM 624 O O . GLU A 1 85 ? 27.043 -14.294 -30.649 1.00 91.94 85 GLU A O 1
ATOM 629 N N . CYS A 1 86 ? 25.422 -13.609 -32.031 1.00 93.69 86 CYS A N 1
ATOM 630 C CA . CYS A 1 86 ? 24.374 -14.339 -31.323 1.00 93.69 86 CYS A CA 1
ATOM 631 C C . CYS A 1 86 ? 24.607 -15.858 -31.372 1.00 93.69 86 CYS A C 1
ATOM 633 O O . CYS A 1 86 ? 24.903 -16.432 -32.422 1.00 93.69 86 CYS A O 1
ATOM 635 N N . GLU A 1 87 ? 24.380 -16.533 -30.244 1.00 94.62 87 GLU A N 1
ATOM 636 C CA . GLU A 1 87 ? 24.500 -17.986 -30.129 1.00 94.62 87 GLU A CA 1
ATOM 637 C C . GLU A 1 87 ? 23.535 -18.709 -31.088 1.00 94.62 87 GLU A C 1
ATOM 639 O O . GLU A 1 87 ? 22.407 -18.257 -31.330 1.00 94.62 87 GLU A O 1
ATOM 644 N N . MET A 1 88 ? 23.949 -19.873 -31.602 1.00 91.00 88 MET A N 1
ATOM 645 C CA . MET A 1 88 ? 23.151 -20.676 -32.534 1.00 91.00 88 MET A CA 1
ATOM 646 C C . MET A 1 88 ? 21.733 -20.951 -32.007 1.00 91.00 88 MET A C 1
ATOM 648 O O . MET A 1 88 ? 21.545 -21.463 -30.906 1.00 91.00 88 MET A O 1
ATOM 652 N N . GLY A 1 89 ? 20.727 -20.666 -32.838 1.00 90.62 89 GLY A N 1
ATOM 653 C CA . GLY A 1 89 ? 19.310 -20.824 -32.485 1.00 90.62 89 GLY A CA 1
ATOM 654 C C . GLY A 1 89 ? 18.665 -19.574 -31.879 1.00 90.62 89 GLY A C 1
ATOM 655 O O . GLY A 1 89 ? 17.455 -19.570 -31.662 1.00 90.62 89 GLY A O 1
ATOM 656 N N . SER A 1 90 ? 19.440 -18.512 -31.654 1.00 94.94 90 SER A N 1
ATOM 657 C CA . SER A 1 90 ? 18.925 -17.183 -31.314 1.00 94.94 90 SER A CA 1
ATOM 658 C C . SER A 1 90 ? 18.446 -16.440 -32.560 1.00 94.94 90 SER A C 1
ATOM 660 O O . SER A 1 90 ? 18.895 -16.710 -33.675 1.00 94.94 90 SER A O 1
ATOM 662 N N . THR A 1 91 ? 17.537 -15.482 -32.375 1.00 95.81 91 THR A N 1
ATOM 663 C CA . THR A 1 91 ? 17.101 -14.582 -33.453 1.00 95.81 91 THR A CA 1
ATOM 664 C C . THR A 1 91 ? 17.773 -13.227 -33.278 1.00 95.81 91 THR A C 1
ATOM 666 O O . THR A 1 91 ? 17.578 -12.579 -32.253 1.00 95.81 91 THR A O 1
ATOM 669 N N . CYS A 1 92 ? 18.565 -12.794 -34.257 1.00 95.75 92 CYS A N 1
ATOM 670 C CA . CYS A 1 92 ? 19.121 -11.445 -34.250 1.00 95.75 92 CYS A CA 1
ATOM 671 C C . CYS A 1 92 ? 18.023 -10.425 -34.575 1.00 95.75 92 CYS A C 1
ATOM 673 O O . CYS A 1 92 ? 17.236 -10.620 -35.504 1.00 95.75 92 CYS A O 1
ATOM 675 N N . VAL A 1 93 ? 17.960 -9.362 -33.782 1.00 95.38 93 VAL A N 1
ATOM 676 C CA . VAL A 1 93 ? 17.032 -8.246 -33.936 1.00 95.38 93 VAL A CA 1
ATOM 677 C C . VAL A 1 93 ? 17.855 -6.994 -34.197 1.00 95.38 93 VAL A C 1
ATOM 679 O O . VAL A 1 93 ? 18.581 -6.522 -33.316 1.00 95.38 93 VAL A O 1
ATOM 682 N N . ASP A 1 94 ? 17.725 -6.495 -35.420 1.00 92.19 94 ASP A N 1
ATOM 683 C CA . ASP A 1 94 ? 18.365 -5.278 -35.903 1.00 92.19 94 ASP A CA 1
ATOM 684 C C . ASP A 1 94 ? 17.901 -4.040 -35.116 1.00 92.19 94 ASP A C 1
ATOM 686 O O . ASP A 1 94 ? 16.752 -3.943 -34.669 1.00 92.19 94 ASP A O 1
ATOM 690 N N . GLY A 1 95 ? 18.810 -3.092 -34.926 1.00 90.81 95 GLY A N 1
ATOM 691 C CA . GLY A 1 95 ? 18.596 -1.847 -34.199 1.00 90.81 95 GLY A CA 1
ATOM 692 C C . GLY A 1 95 ? 19.415 -0.724 -34.826 1.00 90.81 95 GLY A C 1
ATOM 693 O O . GLY A 1 95 ? 20.004 -0.888 -35.880 1.00 90.81 95 GLY A O 1
ATOM 694 N N . ILE A 1 96 ? 19.437 0.461 -34.216 1.00 89.56 96 ILE A N 1
ATOM 695 C CA . ILE A 1 96 ? 20.192 1.589 -34.785 1.00 89.56 96 ILE A CA 1
ATOM 696 C C . ILE A 1 96 ? 21.650 1.497 -34.330 1.00 89.56 96 ILE A C 1
ATOM 698 O O . ILE A 1 96 ? 21.928 1.769 -33.156 1.00 89.56 96 ILE A O 1
ATOM 702 N N . ALA A 1 97 ? 22.556 1.161 -35.255 1.00 83.56 97 ALA A N 1
ATOM 703 C CA . ALA A 1 97 ? 23.996 0.998 -35.013 1.00 83.56 97 ALA A CA 1
ATOM 704 C C . ALA A 1 97 ? 24.334 -0.046 -33.935 1.00 83.56 97 ALA A C 1
ATOM 706 O O . ALA A 1 97 ? 25.331 0.068 -33.211 1.00 83.56 97 ALA A O 1
ATOM 707 N N . LYS A 1 98 ? 23.442 -1.016 -33.758 1.00 88.00 98 LYS A N 1
ATOM 708 C CA . LYS A 1 98 ? 23.537 -2.101 -32.788 1.00 88.00 98 LYS A CA 1
ATOM 709 C C . LYS A 1 98 ? 22.522 -3.168 -33.153 1.00 88.00 98 LYS A C 1
ATOM 711 O O . LYS A 1 98 ? 21.437 -2.856 -33.625 1.00 88.00 98 LYS A O 1
ATOM 716 N N . TYR A 1 99 ? 22.797 -4.395 -32.748 1.00 90.75 99 TYR A N 1
ATOM 717 C CA . TYR A 1 99 ? 21.815 -5.471 -32.757 1.00 90.75 99 TYR A CA 1
ATOM 718 C C . TYR A 1 99 ? 21.573 -5.998 -31.340 1.00 90.75 99 TYR A C 1
ATOM 720 O O . TYR A 1 99 ? 22.331 -5.727 -30.404 1.00 90.75 99 TYR A O 1
ATOM 728 N N . THR A 1 100 ? 20.491 -6.754 -31.177 1.00 93.56 100 THR A N 1
ATOM 729 C CA . THR A 1 100 ? 20.186 -7.505 -29.953 1.00 93.56 100 THR A CA 1
ATOM 730 C C . THR A 1 100 ? 19.860 -8.952 -30.294 1.00 93.56 100 THR A C 1
ATOM 732 O O . THR A 1 100 ? 19.299 -9.232 -31.350 1.00 93.56 100 THR A O 1
ATOM 735 N N . CYS A 1 101 ? 20.210 -9.886 -29.414 1.00 94.06 101 CYS A N 1
ATOM 736 C CA . CYS A 1 101 ? 19.925 -11.303 -29.616 1.00 94.06 101 CYS A CA 1
ATOM 737 C C . CYS A 1 101 ? 18.684 -11.704 -28.814 1.00 94.06 101 CYS A C 1
ATOM 739 O O . CYS A 1 101 ? 18.686 -11.666 -27.584 1.00 94.06 101 CYS A O 1
ATOM 741 N N . ALA A 1 102 ? 17.619 -12.111 -29.500 1.00 95.44 102 ALA A N 1
ATOM 742 C CA . ALA A 1 102 ? 16.476 -12.749 -28.864 1.00 95.44 102 ALA A CA 1
ATOM 743 C C . ALA A 1 102 ? 16.826 -14.213 -28.563 1.00 95.44 102 ALA A C 1
ATOM 745 O O . ALA A 1 102 ? 16.948 -15.042 -29.473 1.00 95.44 102 ALA A O 1
ATOM 746 N N . CYS A 1 103 ? 17.022 -14.507 -27.278 1.00 94.88 103 CYS A N 1
ATOM 747 C CA . CYS A 1 103 ? 17.528 -15.796 -26.828 1.00 94.88 103 CYS A CA 1
ATOM 748 C C . CYS A 1 103 ? 16.477 -16.908 -26.891 1.00 94.88 103 CYS A C 1
ATOM 750 O O . CYS A 1 103 ? 15.310 -16.676 -26.557 1.00 94.88 103 CYS A O 1
ATOM 752 N N . PRO A 1 104 ? 16.876 -18.138 -27.268 1.00 95.38 104 PRO A N 1
ATOM 753 C CA . PRO A 1 104 ? 16.003 -19.295 -27.161 1.00 95.38 104 PRO A CA 1
ATOM 754 C C . PRO A 1 104 ? 15.713 -19.623 -25.683 1.00 95.38 104 PRO A C 1
ATOM 756 O O . PRO A 1 104 ? 16.469 -19.217 -24.791 1.00 95.38 104 PRO A O 1
ATOM 759 N N . PRO A 1 105 ? 14.642 -20.388 -25.395 1.00 93.75 105 PRO A N 1
ATOM 760 C CA . PRO A 1 105 ? 14.322 -20.806 -24.035 1.00 93.75 105 PRO A CA 1
ATOM 761 C C . PRO A 1 105 ? 15.521 -21.455 -23.338 1.00 93.75 105 PRO A C 1
ATOM 763 O O . PRO A 1 105 ? 16.146 -22.371 -23.870 1.00 93.75 105 PRO A O 1
ATOM 766 N N . GLY A 1 106 ? 15.830 -20.978 -22.135 1.00 93.12 106 GLY A N 1
ATOM 767 C CA . GLY A 1 106 ? 16.933 -21.488 -21.325 1.00 93.12 106 GLY A CA 1
ATOM 768 C C . GLY A 1 106 ? 18.312 -20.897 -21.625 1.00 93.12 106 GLY A C 1
ATOM 769 O O . GLY A 1 106 ? 19.277 -21.318 -20.994 1.00 93.12 106 GLY A O 1
ATOM 770 N N . LYS A 1 107 ? 18.418 -19.900 -22.509 1.00 94.50 107 LYS A N 1
ATOM 771 C CA . LYS A 1 107 ? 19.631 -19.093 -22.708 1.00 94.50 107 LYS A CA 1
ATOM 772 C C . LYS A 1 107 ? 19.419 -17.649 -22.254 1.00 94.50 107 LYS A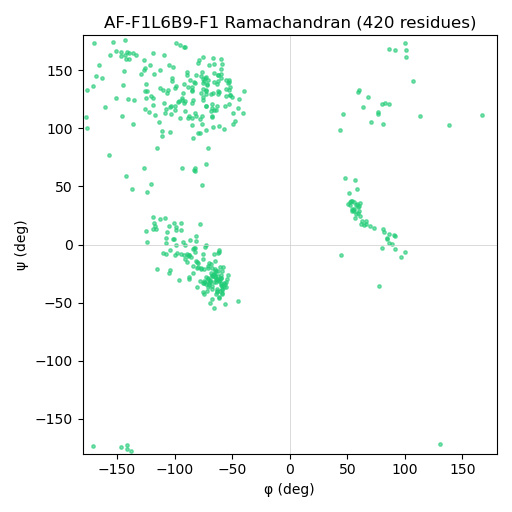 C 1
ATOM 774 O O . LYS A 1 107 ? 18.305 -17.134 -22.319 1.00 94.50 107 LYS A O 1
ATOM 779 N N . ILE A 1 108 ? 20.491 -17.006 -21.803 1.00 93.62 108 ILE A N 1
ATOM 780 C CA . ILE A 1 108 ? 20.542 -15.592 -21.408 1.00 93.62 108 ILE A CA 1
ATOM 781 C C . ILE A 1 108 ? 21.884 -14.963 -21.808 1.00 93.62 108 ILE A C 1
ATOM 783 O O . ILE A 1 108 ? 22.805 -15.638 -22.271 1.00 93.62 108 ILE A O 1
ATOM 787 N N . GLY A 1 109 ? 21.999 -13.657 -21.577 1.00 91.19 109 GLY A N 1
ATOM 788 C CA . GLY A 1 109 ? 23.192 -12.868 -21.860 1.00 91.19 109 GLY A CA 1
ATOM 789 C C . GLY A 1 109 ? 23.076 -12.072 -23.149 1.00 91.19 109 GLY A C 1
ATOM 790 O O . GLY A 1 109 ? 22.157 -12.279 -23.937 1.00 91.19 109 GLY A O 1
ATOM 791 N N . LEU A 1 110 ? 24.009 -11.137 -23.341 1.00 89.69 110 LEU A N 1
ATOM 792 C CA . LEU A 1 110 ? 23.988 -10.191 -24.464 1.00 89.69 110 LEU A CA 1
ATOM 793 C C . LEU A 1 110 ? 23.911 -10.891 -25.831 1.00 89.69 110 LEU A C 1
ATOM 795 O O . LEU A 1 110 ? 23.220 -10.413 -26.727 1.00 89.69 110 LEU A O 1
ATOM 799 N N . PHE A 1 111 ? 24.579 -12.037 -25.949 1.00 91.56 111 PHE A N 1
ATOM 800 C CA . PHE A 1 111 ? 24.640 -12.850 -27.156 1.00 91.56 111 PHE A CA 1
ATOM 801 C C . PHE A 1 111 ? 24.016 -14.235 -26.964 1.00 91.56 111 PHE A C 1
ATOM 803 O O . PHE A 1 111 ? 24.240 -15.129 -27.772 1.00 91.56 111 PHE A O 1
ATOM 810 N N . CYS A 1 112 ? 23.229 -14.434 -25.901 1.00 94.25 112 CYS A N 1
ATOM 811 C CA . CYS A 1 112 ? 22.615 -15.723 -25.559 1.00 94.25 112 CYS A CA 1
ATOM 812 C C . CYS A 1 112 ? 23.624 -16.855 -25.290 1.00 94.25 112 CYS A C 1
ATOM 814 O O . CYS A 1 112 ? 23.304 -18.039 -25.412 1.00 94.25 112 CYS A O 1
ATOM 816 N N . GLN A 1 113 ? 24.843 -16.483 -24.903 1.00 92.88 113 GLN A N 1
ATOM 817 C CA . GLN A 1 113 ? 25.972 -17.382 -24.691 1.00 92.88 113 GLN A CA 1
ATOM 818 C C . GLN A 1 113 ? 25.932 -18.108 -23.336 1.00 92.88 113 GLN A C 1
ATOM 820 O O . GLN A 1 113 ? 26.649 -19.087 -23.132 1.00 92.88 113 GLN A O 1
ATOM 825 N N . LEU A 1 114 ? 25.114 -17.631 -22.392 1.00 93.06 114 LEU A N 1
ATOM 826 C CA . LEU A 1 114 ? 25.022 -18.176 -21.039 1.00 93.06 114 LEU A CA 1
ATOM 827 C C . LEU A 1 114 ? 23.775 -19.050 -20.895 1.00 93.06 114 LEU A C 1
ATOM 829 O O . LEU A 1 114 ? 22.713 -18.736 -21.434 1.00 93.06 114 LEU A O 1
ATOM 833 N N . ASP A 1 115 ? 23.887 -20.136 -20.134 1.00 94.44 115 ASP A N 1
ATOM 834 C CA . ASP A 1 115 ? 22.724 -20.936 -19.749 1.00 94.44 115 ASP A CA 1
ATOM 835 C C . ASP A 1 115 ? 21.930 -20.211 -18.664 1.00 94.44 115 ASP A C 1
ATOM 837 O O . ASP A 1 115 ? 22.504 -19.626 -17.745 1.00 94.44 115 ASP A O 1
ATOM 841 N N . ASN A 1 116 ? 20.604 -20.251 -18.767 1.00 94.69 116 ASN A N 1
ATOM 842 C CA . ASN A 1 116 ? 19.722 -19.653 -17.780 1.00 94.69 116 ASN A CA 1
ATOM 843 C C . ASN A 1 116 ? 19.652 -20.549 -16.530 1.00 94.69 116 ASN A C 1
ATOM 845 O O . ASN A 1 116 ? 19.025 -21.613 -16.579 1.00 94.69 116 ASN A O 1
ATOM 849 N N . PRO A 1 117 ? 20.217 -20.124 -15.387 1.00 94.81 117 PRO A N 1
ATOM 850 C CA . PRO A 1 117 ? 20.196 -20.922 -14.165 1.00 94.81 117 PRO A CA 1
ATOM 851 C C . PRO A 1 117 ? 18.796 -21.076 -13.549 1.00 94.81 117 PRO A C 1
ATOM 853 O O . PRO A 1 117 ? 18.587 -21.970 -12.734 1.00 94.81 117 PRO A O 1
ATOM 856 N N . CYS A 1 118 ? 17.818 -20.251 -13.935 1.00 95.81 118 CYS A N 1
ATOM 857 C CA . CYS A 1 118 ? 16.449 -20.358 -13.431 1.00 95.81 118 CYS A CA 1
ATOM 858 C C . CYS A 1 118 ? 15.661 -21.529 -14.042 1.00 95.81 118 CYS A C 1
ATOM 860 O O . CYS A 1 118 ? 14.617 -21.893 -13.509 1.00 95.81 118 CYS A O 1
ATOM 862 N N . VAL A 1 119 ? 16.162 -22.167 -15.109 1.00 95.31 119 VAL A N 1
ATOM 863 C CA . VAL A 1 119 ? 15.511 -23.335 -15.739 1.00 95.31 119 VAL A CA 1
ATOM 864 C C . VAL A 1 119 ? 15.433 -24.531 -14.792 1.00 95.31 119 VAL A C 1
ATOM 866 O O . VAL A 1 119 ? 14.507 -25.329 -14.887 1.00 95.31 119 VAL A O 1
ATOM 869 N N . SER A 1 120 ? 16.382 -24.663 -13.861 1.00 93.38 120 SER A N 1
ATOM 870 C CA . SER A 1 120 ? 16.369 -25.742 -12.868 1.00 93.38 120 SER A CA 1
ATOM 871 C C . SER A 1 120 ? 15.455 -25.468 -11.670 1.00 93.38 120 SER A C 1
ATOM 873 O O . SER A 1 120 ? 15.529 -26.214 -10.699 1.00 93.38 120 SER A O 1
ATOM 875 N N . GLU A 1 121 ? 14.666 -24.387 -11.701 1.00 94.12 121 GLU A N 1
ATOM 876 C CA . GLU A 1 121 ? 13.774 -23.948 -10.618 1.00 94.12 121 GLU A CA 1
ATOM 8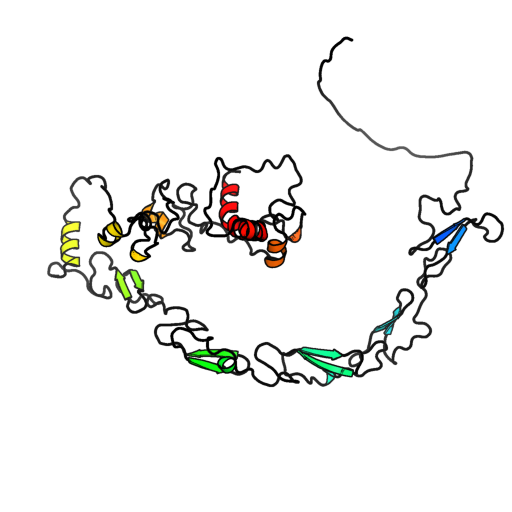77 C C . GLU A 1 121 ? 14.462 -23.936 -9.235 1.00 94.12 121 GLU A C 1
ATOM 879 O O . GLU A 1 121 ? 14.027 -24.611 -8.301 1.00 94.12 121 GLU A O 1
ATOM 884 N N . PRO A 1 122 ? 15.577 -23.195 -9.073 1.00 94.88 122 PRO A N 1
ATOM 885 C CA . PRO A 1 122 ? 16.363 -23.255 -7.842 1.00 94.88 122 PRO A CA 1
ATOM 886 C C . PRO A 1 122 ? 15.671 -22.607 -6.630 1.00 94.88 122 PRO A C 1
ATOM 888 O O . PRO A 1 122 ? 16.045 -22.877 -5.489 1.00 94.88 122 PRO A O 1
ATOM 891 N N . CYS A 1 123 ? 14.693 -21.732 -6.862 1.00 96.38 123 CYS A N 1
ATOM 892 C CA . CYS A 1 123 ? 13.972 -21.008 -5.822 1.00 96.38 123 CYS A CA 1
ATOM 893 C C . CYS A 1 123 ? 12.748 -21.797 -5.345 1.00 96.38 123 CYS A C 1
ATOM 895 O O . CYS A 1 123 ? 12.107 -22.512 -6.115 1.00 96.38 123 CYS A O 1
ATOM 897 N N . LYS A 1 124 ? 12.381 -21.648 -4.067 1.00 94.19 124 LYS A N 1
ATOM 898 C CA . LYS A 1 124 ? 11.160 -22.249 -3.514 1.00 94.19 124 LYS A CA 1
ATOM 899 C C . LYS A 1 124 ? 9.923 -21.828 -4.318 1.00 94.19 124 LYS A C 1
ATOM 901 O O . LYS A 1 124 ? 9.790 -20.669 -4.700 1.00 94.19 124 LYS A O 1
ATOM 906 N N . ALA A 1 125 ? 8.988 -22.762 -4.502 1.00 91.12 125 ALA A N 1
ATOM 907 C CA . ALA A 1 125 ? 7.725 -22.513 -5.193 1.00 91.12 125 ALA A CA 1
ATOM 908 C C . ALA A 1 125 ? 7.000 -21.260 -4.663 1.00 91.12 125 ALA A C 1
ATOM 910 O O . ALA A 1 125 ? 6.746 -21.135 -3.461 1.00 91.12 125 ALA A O 1
ATOM 911 N N . GLY A 1 126 ? 6.645 -20.362 -5.582 1.00 88.94 126 GLY A N 1
ATOM 912 C CA . GLY A 1 126 ? 6.016 -19.076 -5.280 1.00 88.94 126 GLY A CA 1
ATOM 913 C C . GLY A 1 126 ? 6.990 -17.920 -5.028 1.00 88.94 126 GLY A C 1
ATOM 914 O O . GLY A 1 126 ? 6.516 -16.821 -4.766 1.00 88.94 126 GLY A O 1
ATOM 915 N N . SER A 1 127 ? 8.302 -18.150 -5.102 1.00 94.44 127 SER A N 1
ATOM 916 C CA . SER A 1 127 ? 9.337 -17.107 -5.133 1.00 94.44 127 SER A CA 1
ATOM 917 C C . SER A 1 127 ? 9.839 -16.895 -6.564 1.00 94.44 127 SER A C 1
ATOM 919 O O . SER A 1 127 ? 9.796 -17.820 -7.380 1.00 94.44 127 SER A O 1
ATOM 921 N N . GLU A 1 128 ? 10.320 -15.693 -6.870 1.00 96.12 128 GLU A N 1
ATOM 922 C CA . GLU A 1 128 ? 10.768 -15.324 -8.215 1.00 96.12 128 GLU A CA 1
ATOM 923 C C . GLU A 1 128 ? 12.269 -15.594 -8.389 1.00 96.12 128 GLU A C 1
ATOM 925 O O . GLU A 1 128 ? 13.068 -15.356 -7.485 1.00 96.12 128 GLU A O 1
ATOM 930 N N . CYS A 1 129 ? 12.657 -16.142 -9.544 1.00 96.12 129 CYS A N 1
ATOM 931 C CA . CYS A 1 129 ? 14.057 -16.378 -9.887 1.00 96.12 129 CYS A CA 1
ATOM 932 C C . CYS A 1 129 ? 14.518 -15.332 -10.895 1.00 96.12 129 CYS A C 1
ATOM 934 O O . CYS A 1 129 ? 14.023 -15.295 -12.022 1.00 96.12 129 CYS A O 1
ATOM 936 N N . VAL A 1 130 ? 15.504 -14.531 -10.503 1.00 95.38 130 VAL A N 1
ATOM 937 C CA . VAL A 1 130 ? 16.092 -13.490 -11.343 1.00 95.38 130 VAL A CA 1
ATOM 938 C C . VAL A 1 130 ? 17.485 -13.938 -11.757 1.00 95.38 130 VAL A C 1
ATOM 940 O O . VAL A 1 130 ? 18.385 -14.078 -10.925 1.00 95.38 130 VAL A O 1
ATOM 943 N N . ALA A 1 131 ? 17.663 -14.201 -13.049 1.00 94.88 131 ALA A N 1
ATOM 944 C CA . ALA A 1 131 ? 18.954 -14.585 -13.601 1.00 94.88 131 ALA A CA 1
ATOM 945 C C . ALA A 1 131 ? 19.805 -13.350 -13.927 1.00 94.88 131 ALA A C 1
ATOM 947 O O . ALA A 1 131 ? 19.332 -12.401 -14.551 1.00 94.88 131 ALA A O 1
ATOM 948 N N . ASP A 1 132 ? 21.085 -13.393 -13.567 1.00 92.19 132 ASP A N 1
ATOM 949 C CA . ASP A 1 132 ? 22.063 -12.388 -13.962 1.00 92.19 132 ASP A CA 1
ATOM 950 C C . ASP A 1 132 ? 22.571 -12.680 -15.380 1.00 92.19 132 ASP A C 1
ATOM 952 O O . ASP A 1 132 ? 23.325 -13.629 -15.629 1.00 92.19 132 ASP A O 1
ATOM 956 N N . THR A 1 133 ? 22.184 -11.810 -16.311 1.00 87.94 133 THR A N 1
ATOM 957 C CA . THR A 1 133 ? 22.565 -11.883 -17.725 1.00 87.94 133 THR A CA 1
ATOM 958 C C . THR A 1 133 ? 24.066 -11.702 -17.977 1.00 87.94 133 THR A C 1
ATOM 960 O O . THR A 1 133 ? 24.523 -11.993 -19.078 1.00 87.94 133 THR A O 1
ATOM 963 N N . ALA A 1 134 ? 24.849 -11.226 -17.004 1.00 87.44 134 ALA A N 1
ATOM 964 C CA . ALA A 1 134 ? 26.290 -11.031 -17.150 1.00 87.44 134 ALA A CA 1
ATOM 965 C C . ALA A 1 134 ? 27.128 -12.207 -16.619 1.00 87.44 134 ALA A C 1
ATOM 967 O O . ALA A 1 134 ? 28.220 -12.446 -17.134 1.00 87.44 134 ALA A O 1
ATOM 968 N N . SER A 1 135 ? 26.654 -12.932 -15.597 1.00 87.25 135 SER A N 1
ATOM 969 C CA . SER A 1 135 ? 27.489 -13.885 -14.842 1.00 87.25 135 SER A CA 1
ATOM 970 C C . SER A 1 135 ? 26.970 -15.327 -14.778 1.00 87.25 135 SER A C 1
ATOM 972 O O . SER A 1 135 ? 27.607 -16.162 -14.138 1.00 87.25 135 SER A O 1
ATOM 974 N N . ALA A 1 136 ? 25.844 -15.643 -15.432 1.00 87.81 136 ALA A N 1
ATOM 975 C CA . ALA A 1 136 ? 25.178 -16.955 -15.357 1.00 87.81 136 ALA A CA 1
ATOM 976 C C . ALA A 1 136 ? 24.821 -17.377 -13.916 1.00 87.81 136 ALA A C 1
ATOM 978 O O . ALA A 1 136 ? 24.659 -18.561 -13.611 1.00 87.81 136 ALA A O 1
ATOM 979 N N . THR A 1 137 ? 24.708 -16.402 -13.013 1.00 92.44 137 THR A N 1
ATOM 980 C CA . THR A 1 137 ? 24.240 -16.601 -11.641 1.00 92.44 137 THR A CA 1
ATOM 981 C C . THR A 1 137 ? 22.766 -16.221 -11.524 1.00 92.44 137 THR A C 1
ATOM 983 O O . THR A 1 137 ? 22.152 -15.753 -12.481 1.00 92.44 137 THR A O 1
ATOM 986 N N . TYR A 1 138 ? 22.167 -16.472 -10.363 1.00 94.31 138 TYR A N 1
ATOM 987 C CA . TYR A 1 138 ? 20.789 -16.092 -10.077 1.00 94.31 138 TYR A CA 1
ATOM 988 C C . TYR A 1 138 ? 20.641 -15.625 -8.639 1.00 94.31 138 TYR A C 1
ATOM 990 O O . TYR A 1 138 ? 21.426 -15.993 -7.756 1.00 94.31 138 TYR A O 1
ATOM 998 N N . GLN A 1 139 ? 19.572 -14.876 -8.419 1.00 95.81 139 GLN A N 1
ATOM 999 C CA . GLN A 1 139 ? 19.068 -14.508 -7.114 1.00 95.81 139 GLN A CA 1
ATOM 1000 C C . GLN A 1 139 ? 17.601 -14.922 -7.015 1.00 95.81 139 GLN A C 1
ATOM 1002 O O . GLN A 1 139 ? 16.836 -14.766 -7.964 1.00 95.81 139 GLN A O 1
ATOM 1007 N N . CYS A 1 140 ? 17.222 -15.468 -5.862 1.00 97.19 140 CYS A N 1
ATOM 1008 C CA . CYS A 1 140 ? 15.825 -15.707 -5.546 1.00 97.19 140 CYS A CA 1
ATOM 1009 C C . CYS A 1 140 ? 15.261 -14.484 -4.824 1.00 97.19 140 CYS A C 1
ATOM 1011 O O . CYS A 1 140 ? 15.782 -14.084 -3.780 1.00 97.19 140 CYS A O 1
ATOM 1013 N N . GLU A 1 141 ? 14.195 -13.912 -5.365 1.00 96.81 141 GLU A N 1
ATOM 1014 C CA . GLU A 1 141 ? 13.389 -12.907 -4.688 1.00 96.81 141 GLU A CA 1
ATOM 1015 C C . GLU A 1 141 ? 12.304 -13.621 -3.888 1.00 96.81 141 GLU A C 1
ATOM 1017 O O . GLU A 1 141 ? 11.389 -14.254 -4.427 1.00 96.81 141 GLU A O 1
ATOM 1022 N N . CYS A 1 142 ? 12.464 -13.592 -2.568 1.00 96.56 142 CYS A N 1
ATOM 1023 C CA . CYS A 1 142 ? 11.619 -14.362 -1.674 1.00 96.56 142 CYS A CA 1
ATOM 1024 C C . CYS A 1 142 ? 10.241 -13.733 -1.541 1.00 96.56 142 CYS A C 1
ATOM 1026 O O . CYS A 1 142 ? 10.103 -12.537 -1.284 1.00 96.56 142 CYS A O 1
ATOM 1028 N N . ARG A 1 143 ? 9.208 -14.574 -1.634 1.00 94.62 143 ARG A N 1
ATOM 1029 C CA . ARG A 1 143 ? 7.862 -14.181 -1.217 1.00 94.62 143 ARG A CA 1
ATOM 1030 C C . ARG A 1 143 ? 7.853 -13.780 0.262 1.00 94.62 143 ARG A C 1
ATOM 1032 O O . ARG A 1 143 ? 8.669 -14.258 1.054 1.00 94.62 143 ARG A O 1
ATOM 1039 N N . LYS A 1 144 ? 6.879 -12.950 0.642 1.00 93.50 144 LYS A N 1
ATOM 1040 C CA . LYS A 1 144 ? 6.686 -12.511 2.032 1.00 93.50 144 LYS A CA 1
ATOM 1041 C C . LYS A 1 144 ? 6.629 -13.719 2.985 1.00 93.50 144 LYS A C 1
ATOM 1043 O O . LYS A 1 144 ? 5.985 -14.716 2.663 1.00 93.50 144 LYS A O 1
ATOM 1048 N N . GLY A 1 145 ? 7.322 -13.614 4.121 1.00 94.12 145 GLY A N 1
ATOM 1049 C CA . GLY A 1 145 ? 7.417 -14.671 5.138 1.00 94.12 145 GLY A CA 1
ATOM 1050 C C . GLY A 1 145 ? 8.526 -15.705 4.902 1.00 94.12 145 GLY A C 1
ATOM 1051 O O . GLY A 1 145 ? 8.668 -16.630 5.689 1.00 94.12 145 GLY A O 1
ATOM 1052 N N . PHE A 1 146 ? 9.330 -15.580 3.838 1.00 96.38 146 PHE A N 1
ATOM 1053 C CA . PHE A 1 146 ? 10.449 -16.491 3.569 1.00 96.38 146 PHE A CA 1
ATOM 1054 C C . PHE A 1 146 ? 11.767 -15.750 3.380 1.00 96.38 146 PHE A C 1
ATOM 1056 O O . PHE A 1 146 ? 11.810 -14.616 2.907 1.00 96.38 146 PHE A O 1
ATOM 1063 N N . THR A 1 147 ? 12.858 -16.429 3.716 1.00 95.19 147 THR A N 1
ATOM 1064 C CA . THR A 1 147 ? 14.222 -15.914 3.619 1.00 95.19 147 THR A CA 1
ATOM 1065 C C . THR A 1 147 ? 15.203 -16.999 3.155 1.00 95.19 147 THR A C 1
ATOM 1067 O O . THR A 1 147 ? 14.827 -18.125 2.802 1.00 95.19 147 THR A O 1
ATOM 1070 N N . GLY A 1 148 ? 16.482 -16.637 3.114 1.00 94.69 148 GLY A N 1
ATOM 1071 C CA . GLY A 1 148 ? 17.581 -17.497 2.701 1.00 94.69 148 GLY A CA 1
ATOM 1072 C C . GLY A 1 148 ? 17.805 -17.502 1.189 1.00 94.69 148 GLY A C 1
ATOM 1073 O O . GLY A 1 148 ? 16.989 -17.034 0.397 1.00 94.69 148 GLY A O 1
ATOM 1074 N N . ARG A 1 149 ? 18.938 -18.073 0.768 1.00 94.19 149 ARG A N 1
ATOM 1075 C CA . ARG A 1 149 ? 19.391 -18.063 -0.638 1.00 94.19 149 ARG A CA 1
ATOM 1076 C C . ARG A 1 149 ? 18.379 -18.668 -1.619 1.00 94.19 149 ARG A C 1
ATOM 1078 O O . ARG A 1 149 ? 18.321 -18.242 -2.765 1.00 94.19 149 ARG A O 1
ATOM 1085 N N . TYR A 1 150 ? 17.628 -19.669 -1.167 1.00 95.44 150 TYR A N 1
ATOM 1086 C CA . TYR A 1 150 ? 16.645 -20.400 -1.971 1.00 95.44 150 TYR A CA 1
ATOM 1087 C C . TYR A 1 150 ? 15.198 -20.057 -1.591 1.00 95.44 150 TYR A C 1
ATOM 1089 O O . TYR A 1 150 ? 14.269 -20.696 -2.086 1.00 95.44 150 TYR A O 1
ATOM 1097 N N . CYS A 1 151 ? 14.989 -19.087 -0.691 1.00 96.50 151 CYS A N 1
ATOM 1098 C CA . CYS A 1 151 ? 13.674 -18.727 -0.154 1.00 96.50 151 CYS A CA 1
ATOM 1099 C C . CYS A 1 151 ? 12.919 -19.907 0.480 1.00 96.50 151 CYS A C 1
ATOM 1101 O O . CYS A 1 151 ? 11.694 -20.001 0.406 1.00 96.50 151 CYS A O 1
ATOM 1103 N N . SER A 1 152 ? 13.666 -20.857 1.042 1.00 95.44 152 SER A N 1
ATOM 1104 C CA . SER A 1 152 ? 13.144 -22.073 1.669 1.00 95.44 152 SER A CA 1
ATOM 1105 C C . SER A 1 152 ? 13.075 -21.982 3.189 1.00 95.44 152 SER A C 1
ATOM 1107 O O . SER A 1 152 ? 12.544 -22.896 3.815 1.00 95.44 152 SER A O 1
ATOM 1109 N N . GLU A 1 153 ? 13.649 -20.932 3.769 1.00 95.38 153 GLU A N 1
ATOM 1110 C CA . GLU A 1 153 ? 13.695 -20.719 5.210 1.00 95.38 153 GLU A CA 1
ATOM 1111 C C . GLU A 1 153 ? 12.493 -19.874 5.615 1.00 95.38 153 GLU A C 1
ATOM 1113 O O . GLU A 1 153 ? 12.204 -18.858 4.986 1.00 95.38 153 GLU A O 1
ATOM 1118 N N . ASP A 1 154 ? 11.779 -20.335 6.633 1.00 96.38 154 ASP A N 1
ATOM 1119 C CA . ASP A 1 154 ? 10.659 -19.618 7.225 1.00 96.38 154 ASP A CA 1
ATOM 1120 C C . ASP A 1 154 ? 11.168 -18.420 8.029 1.00 96.38 154 ASP A C 1
ATOM 1122 O O . ASP A 1 154 ? 12.172 -18.529 8.741 1.00 96.38 154 ASP A O 1
ATOM 1126 N N . ILE A 1 155 ? 10.494 -17.282 7.911 1.00 95.94 155 ILE A N 1
ATOM 1127 C CA . ILE A 1 155 ? 10.752 -16.144 8.784 1.00 95.94 155 ILE A CA 1
ATOM 1128 C C . ILE A 1 155 ? 9.944 -16.359 10.056 1.00 95.94 155 ILE A C 1
ATOM 1130 O O . ILE A 1 155 ? 8.735 -16.483 9.988 1.00 95.94 155 ILE A O 1
ATOM 1134 N N . ASN A 1 156 ? 10.600 -16.353 11.217 1.00 95.25 156 ASN A N 1
ATOM 1135 C CA . ASN A 1 156 ? 9.881 -16.322 12.485 1.00 95.25 156 ASN A CA 1
ATOM 1136 C C . ASN A 1 156 ? 9.526 -14.875 12.838 1.00 95.25 156 ASN A C 1
ATOM 1138 O O . ASN A 1 156 ? 10.329 -14.169 13.457 1.00 95.25 156 ASN A O 1
ATOM 1142 N N . GLU A 1 157 ? 8.343 -14.411 12.431 1.00 94.69 157 GLU A N 1
ATOM 1143 C CA . GLU A 1 157 ? 7.948 -13.026 12.694 1.00 94.69 157 GLU A CA 1
ATOM 1144 C C . GLU A 1 157 ? 7.824 -12.726 14.193 1.00 94.69 157 GLU A C 1
ATOM 1146 O O . GLU A 1 157 ? 8.158 -11.620 14.611 1.00 94.69 157 GLU A O 1
ATOM 1151 N N . CYS A 1 158 ? 7.463 -13.718 15.015 1.00 94.06 158 CYS A N 1
ATOM 1152 C CA . CYS A 1 158 ? 7.364 -13.563 16.469 1.00 94.06 158 CYS A CA 1
ATOM 1153 C C . CYS A 1 158 ? 8.716 -13.277 17.149 1.00 94.06 158 CYS A C 1
ATOM 1155 O O . CYS A 1 158 ? 8.750 -12.682 18.225 1.00 94.06 158 CYS A O 1
ATOM 1157 N N . GLU A 1 159 ? 9.834 -13.710 16.555 1.00 93.56 159 GLU A N 1
ATOM 1158 C CA . GLU A 1 159 ? 11.184 -13.391 17.047 1.00 93.56 159 GLU A CA 1
ATOM 1159 C C . GLU A 1 159 ? 11.721 -12.071 16.487 1.00 93.56 159 GLU A C 1
ATOM 1161 O O . GLU A 1 159 ? 12.542 -11.417 17.134 1.00 93.56 159 GLU A O 1
ATOM 1166 N N . LEU A 1 160 ? 11.268 -11.673 15.295 1.00 89.25 160 LEU A N 1
ATOM 1167 C CA . LEU A 1 160 ? 11.654 -10.405 14.680 1.00 89.25 160 LEU A CA 1
ATOM 1168 C C . LEU A 1 160 ? 10.949 -9.210 15.323 1.00 89.25 160 LEU A C 1
ATOM 1170 O O . LEU A 1 160 ? 11.580 -8.172 15.526 1.00 89.25 160 LEU A O 1
ATOM 1174 N N . ASP A 1 161 ? 9.661 -9.354 15.631 1.00 83.94 161 ASP A N 1
ATOM 1175 C CA . ASP A 1 161 ? 8.837 -8.309 16.224 1.00 83.94 161 ASP A CA 1
ATOM 1176 C C . ASP A 1 161 ? 7.973 -8.883 17.354 1.00 83.94 161 ASP A C 1
ATOM 1178 O O . ASP A 1 161 ? 6.950 -9.532 17.147 1.00 83.94 161 ASP A O 1
ATOM 1182 N N . GLY A 1 162 ? 8.381 -8.613 18.593 1.00 73.06 162 GLY A N 1
ATOM 1183 C CA . GLY A 1 162 ? 7.646 -9.047 19.781 1.00 73.06 162 GLY A CA 1
ATOM 1184 C C . GLY A 1 162 ? 6.344 -8.278 20.040 1.00 73.06 162 GLY A C 1
ATOM 1185 O O . GLY A 1 162 ? 5.678 -8.563 21.032 1.00 73.06 162 GLY A O 1
ATOM 1186 N N . THR A 1 163 ? 5.987 -7.291 19.209 1.00 83.06 163 THR A N 1
ATOM 1187 C CA . THR A 1 163 ? 4.817 -6.415 19.410 1.00 83.06 163 THR A CA 1
ATOM 1188 C C . THR A 1 163 ? 3.650 -6.698 18.462 1.00 83.06 163 THR A C 1
ATOM 1190 O O . THR A 1 163 ? 2.680 -5.946 18.433 1.00 83.06 163 THR A O 1
ATOM 1193 N N . LEU A 1 164 ? 3.705 -7.807 17.720 1.00 90.75 164 LEU A N 1
ATOM 1194 C CA . LEU A 1 164 ? 2.686 -8.195 16.740 1.00 90.75 164 LEU A CA 1
ATOM 1195 C C . LEU A 1 164 ? 1.303 -8.477 17.357 1.00 90.75 164 LEU A C 1
ATOM 1197 O O . LEU A 1 164 ? 0.286 -8.218 16.714 1.00 90.75 164 LEU A O 1
ATOM 1201 N N . CYS A 1 165 ? 1.264 -8.981 18.595 1.00 94.19 165 CYS A N 1
ATOM 1202 C CA . CYS A 1 165 ? 0.035 -9.328 19.311 1.00 94.19 165 CYS A CA 1
ATOM 1203 C C . CYS A 1 165 ? -0.238 -8.357 20.460 1.00 94.19 165 CYS A C 1
ATOM 1205 O O . CYS A 1 165 ? 0.567 -8.218 21.383 1.00 94.19 165 CYS A O 1
ATOM 1207 N N . PHE A 1 166 ? -1.400 -7.711 20.422 1.00 91.44 166 PHE A N 1
ATOM 1208 C CA . PHE A 1 166 ? -1.824 -6.723 21.408 1.00 91.44 166 PHE A CA 1
ATOM 1209 C C . PHE A 1 166 ? -2.634 -7.369 22.534 1.00 91.44 166 PHE A C 1
ATOM 1211 O O . PHE A 1 166 ? -2.994 -8.545 22.481 1.00 91.44 166 PHE A O 1
ATOM 1218 N N . ASN A 1 167 ? -2.889 -6.593 23.591 1.00 90.31 167 ASN A N 1
ATOM 1219 C CA . ASN A 1 167 ? -3.778 -6.963 24.697 1.00 90.31 167 ASN A CA 1
ATOM 1220 C C . ASN A 1 167 ? -3.440 -8.296 25.392 1.00 90.31 167 ASN A C 1
ATOM 1222 O O . ASN A 1 167 ? -4.310 -8.964 25.940 1.00 90.31 167 ASN A O 1
ATOM 1226 N N . GLY A 1 168 ? -2.157 -8.673 25.400 1.00 89.06 168 GLY A N 1
ATOM 1227 C CA . GLY A 1 168 ? -1.689 -9.919 26.011 1.00 89.06 168 GLY A CA 1
ATOM 1228 C C . GLY A 1 168 ? -1.872 -11.165 25.140 1.00 89.06 168 GLY A C 1
ATOM 1229 O O . GLY A 1 168 ? -1.732 -12.270 25.658 1.00 89.06 168 GLY A O 1
ATOM 1230 N N . GLY A 1 169 ? -2.167 -11.008 23.845 1.00 93.44 169 GLY A N 1
ATOM 1231 C CA . GLY A 1 169 ? -2.186 -12.117 22.890 1.00 93.44 169 GLY A CA 1
ATOM 1232 C C . GLY A 1 169 ? -0.820 -12.788 22.731 1.00 93.44 169 GLY A C 1
ATOM 1233 O O . GLY A 1 169 ? 0.223 -12.133 22.794 1.00 93.44 169 GLY A O 1
ATOM 1234 N N . ALA A 1 170 ? -0.825 -14.104 22.517 1.00 94.19 170 ALA A N 1
ATOM 1235 C CA . ALA A 1 170 ? 0.388 -14.887 22.299 1.00 94.19 170 ALA A CA 1
ATOM 1236 C C . ALA A 1 170 ? 0.678 -15.027 20.798 1.00 94.19 170 ALA A C 1
ATOM 1238 O O . ALA A 1 170 ? -0.178 -15.472 20.037 1.00 94.19 170 ALA A O 1
ATOM 1239 N N . CYS A 1 171 ? 1.887 -14.657 20.367 1.00 95.88 171 CYS A N 1
ATOM 1240 C CA . CYS A 1 171 ? 2.306 -14.818 18.973 1.00 95.88 171 CYS A CA 1
ATOM 1241 C C . CYS A 1 171 ? 2.665 -16.274 18.676 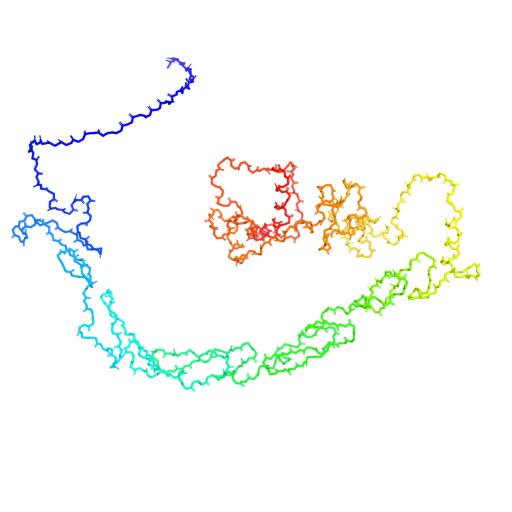1.00 95.88 171 CYS A C 1
ATOM 1243 O O . CYS A 1 171 ? 3.465 -16.881 19.394 1.00 95.88 171 CYS A O 1
ATOM 1245 N N . VAL A 1 172 ? 2.108 -16.812 17.591 1.00 95.12 172 VAL A N 1
ATOM 1246 C CA . VAL A 1 172 ? 2.372 -18.165 17.103 1.00 95.12 172 VAL A CA 1
ATOM 1247 C C . VAL A 1 172 ? 2.896 -18.095 15.673 1.00 95.12 172 VAL A C 1
ATOM 1249 O O . VAL A 1 172 ? 2.183 -17.716 14.739 1.00 95.12 172 VAL A O 1
ATOM 1252 N N . ASN A 1 173 ? 4.154 -18.499 15.506 1.00 95.75 173 ASN A N 1
ATOM 1253 C CA . ASN A 1 173 ? 4.788 -18.573 14.198 1.00 95.75 173 ASN A CA 1
ATOM 1254 C C . ASN A 1 173 ? 4.210 -19.724 13.365 1.00 95.75 173 ASN A C 1
ATOM 1256 O O . ASN A 1 173 ? 3.958 -20.820 13.876 1.00 95.75 173 ASN A O 1
ATOM 1260 N N . THR A 1 174 ? 4.046 -19.499 12.067 1.00 95.00 174 THR A N 1
ATOM 1261 C CA . THR A 1 174 ? 3.563 -20.494 11.107 1.00 95.00 174 THR A CA 1
ATOM 1262 C C . THR A 1 174 ? 4.406 -20.452 9.837 1.00 95.00 174 THR A C 1
ATOM 1264 O O . THR A 1 174 ? 5.142 -19.512 9.595 1.00 95.00 174 THR A O 1
ATOM 1267 N N . ILE A 1 175 ? 4.313 -21.472 8.986 1.00 94.69 175 ILE A N 1
ATOM 1268 C CA . ILE A 1 175 ? 5.142 -21.510 7.776 1.00 94.69 175 ILE A CA 1
ATOM 1269 C C . ILE A 1 175 ? 4.713 -20.397 6.806 1.00 94.69 175 ILE A C 1
ATOM 1271 O O . ILE A 1 175 ? 3.666 -20.496 6.161 1.00 94.69 175 ILE A O 1
ATOM 1275 N N . GLY A 1 176 ? 5.566 -19.389 6.647 1.00 92.56 176 GLY A N 1
ATOM 1276 C CA . GLY A 1 176 ? 5.392 -18.232 5.781 1.00 92.56 176 GLY A CA 1
ATOM 1277 C C . GLY A 1 176 ? 4.531 -17.117 6.359 1.00 92.56 176 GLY A C 1
ATOM 1278 O O . GLY A 1 176 ? 4.091 -16.261 5.586 1.00 92.56 176 GLY A O 1
ATOM 1279 N N . SER A 1 177 ? 4.189 -17.176 7.647 1.00 94.31 177 SER A N 1
ATOM 1280 C CA . SER A 1 177 ? 3.293 -16.214 8.287 1.00 94.31 177 SER A CA 1
ATOM 1281 C C . SER A 1 177 ? 3.263 -16.389 9.806 1.00 94.31 177 SER A C 1
ATOM 1283 O O . SER A 1 177 ? 3.882 -17.274 10.377 1.00 94.31 177 SER A O 1
ATOM 1285 N N . TRP A 1 178 ? 2.384 -15.661 10.473 1.00 95.06 178 TRP A N 1
ATOM 1286 C CA . TRP A 1 178 ? 2.152 -15.773 11.905 1.00 95.06 178 TRP A CA 1
ATOM 1287 C C . TRP A 1 178 ? 0.683 -15.490 12.209 1.00 95.06 178 TRP A C 1
ATOM 1289 O O . TRP A 1 178 ? -0.062 -14.980 11.369 1.00 95.06 178 TRP A O 1
ATOM 1299 N N . HIS A 1 179 ? 0.248 -15.831 13.416 1.00 94.50 179 HIS A N 1
ATOM 1300 C CA . HIS A 1 179 ? -1.040 -15.390 13.942 1.00 94.50 179 HIS A CA 1
ATOM 1301 C C . HIS A 1 179 ? -0.961 -15.193 15.453 1.00 94.50 179 HIS A C 1
ATOM 1303 O O . HIS A 1 179 ? -0.051 -15.703 16.107 1.00 94.50 179 HIS A O 1
ATOM 1309 N N . CYS A 1 180 ? -1.924 -14.460 16.003 1.00 95.94 180 CYS A N 1
ATOM 1310 C CA . CYS A 1 180 ? -2.076 -14.328 17.443 1.00 95.94 180 CYS A CA 1
ATOM 1311 C C . CYS A 1 180 ? -3.144 -15.272 17.986 1.00 95.94 180 CYS A C 1
ATOM 1313 O O . CYS A 1 180 ? -4.251 -15.355 17.452 1.00 95.94 180 CYS A O 1
ATOM 1315 N N . GLU A 1 181 ? -2.838 -15.913 19.108 1.00 95.81 181 GLU A N 1
ATOM 1316 C CA . GLU A 1 181 ? -3.837 -16.494 19.996 1.00 95.81 181 GLU A CA 1
ATOM 1317 C C . GLU A 1 181 ? -4.336 -15.395 20.940 1.00 95.81 181 GLU A C 1
ATOM 1319 O O . GLU A 1 181 ? -3.636 -14.980 21.871 1.00 95.81 181 GLU A O 1
ATOM 1324 N N . CYS A 1 182 ? -5.532 -14.877 20.654 1.00 93.75 182 CYS A N 1
ATOM 1325 C CA . CYS A 1 182 ? -6.121 -13.779 21.413 1.00 93.75 182 CYS A CA 1
ATOM 1326 C C . CYS A 1 182 ? -6.802 -14.263 22.703 1.00 93.75 182 CYS A C 1
ATOM 1328 O O . CYS A 1 182 ? -7.407 -15.341 22.710 1.00 93.75 182 CYS A O 1
ATOM 1330 N N . PRO A 1 183 ? -6.759 -13.464 23.786 1.00 91.94 183 PRO A N 1
ATOM 1331 C CA . PRO A 1 183 ? -7.626 -13.666 24.943 1.00 91.94 183 PRO A CA 1
ATOM 1332 C C . PRO A 1 183 ? -9.108 -13.586 24.552 1.00 91.94 183 PRO A C 1
ATOM 1334 O O . PRO A 1 183 ? -9.454 -12.994 23.533 1.00 91.94 183 PRO A O 1
ATOM 1337 N N . SER A 1 184 ? -9.985 -14.148 25.385 1.00 86.88 184 SER A N 1
ATOM 1338 C CA . SER A 1 184 ? -11.432 -14.268 25.136 1.00 86.88 184 SER A CA 1
ATOM 1339 C C . SER A 1 184 ? -12.154 -12.958 24.800 1.00 86.88 184 SER A C 1
ATOM 1341 O O . SER A 1 184 ? -13.187 -12.983 24.142 1.00 86.88 184 SER A O 1
ATOM 1343 N N . GLU A 1 185 ? -11.628 -11.831 25.262 1.00 83.62 185 GLU A N 1
ATOM 1344 C CA . GLU A 1 185 ? -12.204 -10.495 25.139 1.00 83.62 185 GLU A CA 1
ATOM 1345 C C . GLU A 1 185 ? -11.794 -9.780 23.841 1.00 83.62 185 GLU A C 1
ATOM 1347 O O . GLU A 1 185 ? -12.354 -8.731 23.513 1.00 83.62 185 GLU A O 1
ATOM 1352 N N . TYR A 1 186 ? -10.833 -10.337 23.094 1.00 88.75 186 TYR A N 1
ATOM 1353 C CA . TYR A 1 186 ? -10.251 -9.708 21.910 1.00 88.75 186 TYR A CA 1
ATOM 1354 C C . TYR A 1 186 ? -10.294 -10.617 20.677 1.00 88.75 186 TYR A C 1
ATOM 1356 O O . TYR A 1 186 ? -10.213 -11.841 20.763 1.00 88.75 186 TYR A O 1
ATOM 1364 N N . LYS A 1 187 ? -10.390 -10.002 19.498 1.00 86.94 187 LYS A N 1
ATOM 1365 C CA . LYS A 1 187 ? -10.356 -10.653 18.187 1.00 86.94 187 LYS A CA 1
ATOM 1366 C C . LYS A 1 187 ? -9.507 -9.858 17.188 1.00 86.94 187 LYS A C 1
ATOM 1368 O O . LYS A 1 187 ? -8.882 -8.850 17.522 1.00 86.94 187 LYS A O 1
ATOM 1373 N N . GLY A 1 188 ? -9.459 -10.352 15.954 1.00 88.06 188 GLY A N 1
ATOM 1374 C CA . GLY A 1 188 ? -8.648 -9.789 14.876 1.00 88.06 188 GLY A CA 1
ATOM 1375 C C . GLY A 1 188 ? -7.254 -10.416 14.794 1.00 88.06 188 GLY A C 1
ATOM 1376 O O . GLY A 1 188 ? -6.818 -11.138 15.688 1.00 88.06 188 GLY A O 1
ATOM 1377 N N . HIS A 1 189 ? -6.544 -10.149 13.696 1.00 90.12 189 HIS A N 1
ATOM 1378 C CA . HIS A 1 189 ? -5.246 -10.776 13.398 1.00 90.12 189 HIS A CA 1
ATOM 1379 C C . HIS A 1 189 ? -4.168 -10.484 14.457 1.00 90.12 189 HIS A C 1
ATOM 1381 O O . HIS A 1 189 ? -3.291 -11.311 14.689 1.00 90.12 189 HIS A O 1
ATOM 1387 N N . ASN A 1 190 ? -4.266 -9.324 15.108 1.00 92.81 190 ASN A N 1
ATOM 1388 C CA . ASN A 1 190 ? -3.326 -8.809 16.100 1.00 92.81 190 ASN A CA 1
ATOM 1389 C C . ASN A 1 190 ? -3.962 -8.588 17.489 1.00 92.81 190 ASN A C 1
ATOM 1391 O O . ASN A 1 190 ? -3.357 -7.934 18.334 1.00 92.81 190 ASN A O 1
ATOM 1395 N N . CYS A 1 191 ? -5.169 -9.109 17.738 1.00 93.00 191 CYS A N 1
ATOM 1396 C CA . CYS A 1 191 ? -5.905 -8.956 19.004 1.00 93.00 191 CYS A CA 1
ATOM 1397 C C . CYS A 1 191 ? -6.215 -7.504 19.413 1.00 93.00 191 CYS A C 1
ATOM 1399 O O . CYS A 1 191 ? -6.317 -7.206 20.604 1.00 93.00 191 CYS A O 1
ATOM 1401 N N . MET A 1 192 ? -6.333 -6.585 18.449 1.00 89.00 192 MET A N 1
ATOM 1402 C CA . MET A 1 192 ? -6.691 -5.188 18.724 1.00 89.00 192 MET A CA 1
ATOM 1403 C C . MET A 1 192 ? -8.196 -4.952 18.849 1.00 89.00 192 MET A C 1
ATOM 1405 O O . MET A 1 192 ? -8.606 -3.974 19.467 1.00 89.00 192 MET A O 1
ATOM 1409 N N . GLU A 1 193 ? -9.017 -5.801 18.242 1.00 84.38 193 GLU A N 1
ATOM 1410 C CA . GLU A 1 193 ? -10.463 -5.606 18.213 1.00 84.38 193 GLU A CA 1
ATOM 1411 C C . GLU A 1 193 ? -11.088 -6.212 19.466 1.00 84.38 193 GLU A C 1
ATOM 1413 O O . GLU A 1 193 ? -10.689 -7.293 19.892 1.00 84.38 193 GLU A O 1
ATOM 1418 N N . HIS A 1 194 ? -12.096 -5.562 20.039 1.00 82.38 194 HIS A N 1
ATOM 1419 C CA . HIS A 1 194 ? -12.919 -6.189 21.070 1.00 82.38 194 HIS A CA 1
ATOM 1420 C C . HIS A 1 194 ? -13.910 -7.170 20.435 1.00 82.38 194 HIS A C 1
ATOM 1422 O O . HIS A 1 194 ? -14.419 -6.954 19.329 1.00 82.38 194 HIS A O 1
ATOM 1428 N N . VAL A 1 195 ? -14.189 -8.272 21.129 1.00 83.06 195 VAL A N 1
ATOM 1429 C CA . VAL A 1 195 ? -15.266 -9.184 20.728 1.00 83.06 195 VAL A CA 1
ATOM 1430 C C . VAL A 1 195 ? -16.602 -8.472 20.919 1.00 83.06 195 VAL A C 1
ATOM 1432 O O . VAL A 1 195 ? -16.920 -8.088 22.037 1.00 83.06 195 VAL A O 1
ATOM 1435 N N . ASN A 1 196 ? -17.379 -8.328 19.837 1.00 81.50 196 ASN A N 1
ATOM 1436 C CA . ASN A 1 196 ? -18.729 -7.781 19.921 1.00 81.50 196 ASN A CA 1
ATOM 1437 C C . ASN A 1 196 ? -19.685 -8.842 20.485 1.00 81.50 196 ASN A C 1
ATOM 1439 O O . ASN A 1 196 ? -20.087 -9.765 19.773 1.00 81.50 196 ASN A O 1
ATOM 1443 N N . LEU A 1 197 ? -20.059 -8.712 21.754 1.00 83.38 197 LEU A N 1
ATOM 1444 C CA . LEU A 1 197 ? -20.950 -9.654 22.438 1.00 83.38 197 LEU A CA 1
ATOM 1445 C C . LEU A 1 197 ? -22.404 -9.587 21.932 1.00 83.38 197 LEU A C 1
ATOM 1447 O O . LEU A 1 197 ? -23.176 -10.518 22.160 1.00 83.38 197 LEU A O 1
ATOM 1451 N N . CYS A 1 198 ? -22.771 -8.526 21.209 1.00 87.25 198 CYS A N 1
ATOM 1452 C CA . CYS A 1 198 ? -24.080 -8.336 20.583 1.00 87.25 198 CYS A CA 1
ATOM 1453 C C . CYS A 1 198 ? -24.150 -8.827 19.124 1.00 87.25 198 CYS A C 1
ATOM 1455 O O . CYS A 1 198 ? -25.205 -8.702 18.501 1.00 87.25 198 CYS A O 1
ATOM 1457 N N . GLU A 1 199 ? -23.071 -9.401 18.569 1.00 85.44 199 GLU A N 1
ATOM 1458 C CA . GLU A 1 199 ? -23.032 -9.900 17.181 1.00 85.44 199 GLU A CA 1
ATOM 1459 C C . GLU A 1 199 ? -24.124 -10.954 16.915 1.00 85.44 199 GLU A C 1
ATOM 1461 O O . GLU A 1 199 ? -24.765 -10.960 15.865 1.00 85.44 199 GLU A O 1
ATOM 1466 N N . VAL A 1 200 ? -24.404 -11.796 17.912 1.00 82.75 200 VAL A N 1
ATOM 1467 C CA . VAL A 1 200 ? -25.617 -12.618 17.966 1.00 82.75 200 VAL A CA 1
ATOM 1468 C C . VAL A 1 200 ? -26.469 -12.064 19.094 1.00 82.75 200 VAL A C 1
ATOM 1470 O O . VAL A 1 200 ? -26.196 -12.403 20.240 1.00 82.75 200 VAL A O 1
ATOM 1473 N N . ASN A 1 201 ? -27.456 -11.212 18.775 1.00 85.62 201 ASN A N 1
ATOM 1474 C CA . ASN A 1 201 ? -28.260 -10.502 19.778 1.00 85.62 201 ASN A CA 1
ATOM 1475 C C . ASN A 1 201 ? -28.749 -11.477 20.883 1.00 85.62 201 ASN A C 1
ATOM 1477 O O . ASN A 1 201 ? -29.624 -12.310 20.622 1.00 85.62 201 ASN A O 1
ATOM 1481 N N . PRO A 1 202 ? -28.169 -11.407 22.096 1.00 90.69 202 PRO A N 1
ATOM 1482 C CA . PRO A 1 202 ? -28.478 -12.303 23.206 1.00 90.69 202 PRO A CA 1
ATOM 1483 C C . PRO A 1 202 ? -29.747 -11.881 23.960 1.00 90.69 202 PRO A C 1
ATOM 1485 O O . PRO A 1 202 ? -30.290 -12.673 24.736 1.00 90.69 202 PRO A O 1
ATOM 1488 N N . CYS A 1 203 ? -30.228 -10.656 23.732 1.00 92.88 203 CYS A N 1
ATOM 1489 C CA . CYS A 1 203 ? -31.437 -10.121 24.333 1.00 92.88 203 CYS A CA 1
ATOM 1490 C C . CYS A 1 203 ? -32.675 -10.795 23.736 1.00 92.88 203 CYS A C 1
ATOM 1492 O O . CYS A 1 203 ? -32.787 -11.019 22.528 1.00 92.88 203 CYS A O 1
ATOM 1494 N N . ARG A 1 204 ? -33.631 -11.143 24.596 1.00 93.12 204 ARG A N 1
ATOM 1495 C CA . ARG A 1 204 ? -34.902 -11.756 24.204 1.00 93.12 204 ARG A CA 1
ATOM 1496 C C . ARG A 1 204 ? -35.965 -10.694 23.949 1.00 93.12 204 ARG A C 1
ATOM 1498 O O . ARG A 1 204 ? -35.783 -9.525 24.264 1.00 93.12 204 ARG A O 1
ATOM 1505 N N . ASN A 1 205 ? -37.089 -11.136 23.380 1.00 92.25 205 ASN A N 1
ATOM 1506 C CA . ASN A 1 205 ? -38.290 -10.318 23.178 1.00 92.25 205 ASN A CA 1
ATOM 1507 C C . ASN A 1 205 ? -38.004 -8.984 22.468 1.00 92.25 205 ASN A C 1
ATOM 1509 O O . ASN A 1 205 ? -38.507 -7.948 22.879 1.00 92.25 205 ASN A O 1
ATOM 1513 N N . GLU A 1 206 ? -37.181 -9.041 21.415 1.00 90.06 206 GLU A N 1
ATOM 1514 C CA . GLU A 1 206 ? -36.815 -7.884 20.579 1.00 90.06 206 GLU A CA 1
ATOM 1515 C C . GLU A 1 206 ? -36.021 -6.790 21.321 1.00 90.06 206 GLU A C 1
ATOM 1517 O O . GLU A 1 206 ? -35.860 -5.691 20.805 1.00 90.06 206 GLU A O 1
ATOM 1522 N N . GLY A 1 207 ? -35.445 -7.106 22.489 1.00 87.94 207 GLY A N 1
ATOM 1523 C CA . GLY A 1 207 ? -34.567 -6.190 23.214 1.00 87.94 207 GLY A CA 1
ATOM 1524 C C . GLY A 1 207 ? -33.336 -5.766 22.404 1.00 87.94 207 GLY A C 1
ATOM 1525 O O . GLY A 1 207 ? -32.738 -6.559 21.665 1.00 87.94 207 GLY A O 1
ATOM 1526 N N . THR A 1 208 ? -32.937 -4.507 22.572 1.00 88.81 208 THR A N 1
ATOM 1527 C CA . THR A 1 208 ? -31.740 -3.945 21.935 1.00 88.81 208 THR A CA 1
ATOM 1528 C C . THR A 1 208 ? -30.514 -4.260 22.786 1.00 88.81 208 THR A C 1
ATOM 1530 O O . THR A 1 208 ? -30.454 -3.884 23.955 1.00 88.81 208 THR A O 1
ATOM 1533 N N . CYS A 1 209 ? -29.534 -4.953 22.206 1.00 86.44 209 CYS A N 1
ATOM 1534 C CA . CYS A 1 209 ? -28.281 -5.280 22.884 1.00 86.44 209 CYS A CA 1
ATOM 1535 C C . CYS A 1 209 ? -27.278 -4.137 22.770 1.00 86.44 209 CYS A C 1
ATOM 1537 O O . CYS A 1 209 ? -27.034 -3.634 21.673 1.00 86.44 209 CYS A O 1
ATOM 1539 N N . ILE A 1 210 ? -26.666 -3.782 23.897 1.00 83.19 210 ILE A N 1
ATOM 1540 C CA . ILE A 1 210 ? -25.542 -2.852 23.975 1.00 83.19 210 ILE A CA 1
ATOM 1541 C C . ILE A 1 210 ? -24.343 -3.596 24.555 1.00 83.19 210 ILE A C 1
ATOM 1543 O O . ILE A 1 210 ? -24.428 -4.197 25.628 1.00 83.19 210 ILE A O 1
ATOM 1547 N N . ASP A 1 211 ? -23.226 -3.545 23.837 1.00 79.25 211 ASP A N 1
ATOM 1548 C CA . ASP A 1 211 ? -21.978 -4.175 24.245 1.00 79.25 211 ASP A CA 1
ATOM 1549 C C . ASP A 1 211 ? -21.055 -3.170 24.949 1.00 79.25 211 ASP A C 1
ATOM 1551 O O . ASP A 1 211 ? -20.688 -2.146 24.373 1.00 79.25 211 ASP A O 1
ATOM 1555 N N . TYR A 1 212 ? -20.652 -3.483 26.183 1.00 72.19 212 TYR A N 1
ATOM 1556 C CA . TYR A 1 212 ? -19.667 -2.723 26.963 1.00 72.19 212 TYR A CA 1
ATOM 1557 C C . TYR A 1 212 ? -18.294 -3.427 27.020 1.00 72.19 212 TYR A C 1
ATOM 1559 O O . TYR A 1 212 ? -17.465 -3.137 27.889 1.00 72.19 212 TYR A O 1
ATOM 1567 N N . GLY A 1 213 ? -18.055 -4.406 26.145 1.00 68.62 213 GLY A N 1
ATOM 1568 C CA . GLY A 1 213 ? -16.810 -5.158 25.962 1.00 68.62 213 GLY A CA 1
ATOM 1569 C C . GLY A 1 213 ? -16.550 -6.249 27.008 1.00 68.62 213 GLY A C 1
ATOM 1570 O O . GLY A 1 213 ? -16.007 -7.299 26.684 1.00 68.62 213 GLY A O 1
ATOM 1571 N N . SER A 1 214 ? -16.936 -6.029 28.269 1.00 64.75 214 SER A N 1
ATOM 1572 C CA . SER A 1 214 ? -16.805 -7.014 29.367 1.00 64.75 214 SER A CA 1
ATOM 1573 C C . SER A 1 214 ? -18.123 -7.688 29.752 1.00 64.75 214 SER A C 1
ATOM 1575 O O . SER A 1 214 ? -18.131 -8.754 30.364 1.00 64.75 214 SER A O 1
ATOM 1577 N N . HIS A 1 215 ? -19.238 -7.041 29.431 1.00 74.62 215 HIS A N 1
ATOM 1578 C CA . HIS A 1 215 ? -20.595 -7.487 29.698 1.00 74.62 215 HIS A CA 1
ATOM 1579 C C . HIS A 1 215 ? -21.535 -6.818 28.692 1.00 74.62 215 HIS A C 1
ATOM 1581 O O . HIS A 1 215 ? -21.180 -5.822 28.059 1.00 74.62 215 HIS A O 1
ATOM 1587 N N . ILE A 1 216 ? -22.736 -7.369 28.571 1.00 83.38 216 ILE A N 1
ATOM 1588 C CA . ILE A 1 216 ? -23.819 -6.816 27.758 1.00 83.38 216 ILE A CA 1
ATOM 1589 C C . ILE A 1 216 ? -24.866 -6.169 28.656 1.00 83.38 216 ILE A C 1
ATOM 1591 O O . ILE A 1 216 ? -25.038 -6.575 29.807 1.00 83.38 216 ILE A O 1
ATOM 1595 N N . ILE A 1 217 ? -25.599 -5.209 28.104 1.00 84.94 217 ILE A N 1
ATOM 1596 C CA . ILE A 1 217 ? -26.836 -4.694 28.687 1.00 84.94 217 ILE A CA 1
ATOM 1597 C C . ILE A 1 217 ? -27.932 -4.804 27.630 1.00 84.94 217 ILE A C 1
ATOM 1599 O O . ILE A 1 217 ? -27.740 -4.397 26.484 1.00 84.94 217 ILE A O 1
ATOM 1603 N N . CYS A 1 218 ? -29.083 -5.348 28.016 1.00 85.06 218 CYS A N 1
ATOM 1604 C CA . CYS A 1 218 ? -30.257 -5.416 27.160 1.00 85.06 218 CYS A CA 1
ATOM 1605 C C . CYS A 1 218 ? -31.237 -4.295 27.505 1.00 85.06 218 CYS A C 1
ATOM 1607 O O . CYS A 1 218 ? -31.758 -4.233 28.617 1.00 85.06 218 CYS A O 1
ATOM 1609 N N . LEU A 1 219 ? -31.513 -3.421 26.538 1.00 84.75 219 LEU A N 1
ATOM 1610 C CA . LEU A 1 219 ? -32.617 -2.474 26.624 1.00 84.75 219 LEU A CA 1
ATOM 1611 C C . LEU A 1 219 ? -33.906 -3.185 26.219 1.00 84.75 219 LEU A C 1
ATOM 1613 O O . LEU A 1 219 ? -34.060 -3.604 25.069 1.00 84.75 219 LEU A O 1
ATOM 1617 N N . CYS A 1 220 ? -34.815 -3.347 27.173 1.00 83.88 220 CYS A N 1
ATOM 1618 C CA . CYS A 1 220 ? -36.038 -4.107 26.962 1.00 83.88 220 CYS A CA 1
ATOM 1619 C C . CYS A 1 220 ? -37.128 -3.278 26.296 1.00 83.88 220 CYS A C 1
ATOM 1621 O O . CYS A 1 220 ? -37.359 -2.124 26.658 1.00 83.88 220 CYS A O 1
ATOM 1623 N N . GLU A 1 221 ? -37.842 -3.909 25.365 1.00 86.50 221 GLU A N 1
ATOM 1624 C CA . GLU A 1 221 ? -39.082 -3.362 24.826 1.00 86.50 221 GLU A CA 1
ATOM 1625 C C . GLU A 1 221 ? -40.123 -3.160 25.945 1.00 86.50 221 GLU A C 1
ATOM 1627 O O . GLU A 1 221 ? -40.126 -3.903 26.941 1.00 86.50 221 GLU A O 1
ATOM 1632 N N . PRO A 1 222 ? -41.036 -2.178 25.811 1.00 82.06 222 PRO A N 1
ATOM 1633 C CA . PRO A 1 222 ? -41.993 -1.853 26.856 1.00 82.06 222 PRO A CA 1
ATOM 1634 C C . PRO A 1 222 ? -42.821 -3.067 27.297 1.00 82.06 222 PRO A C 1
ATOM 1636 O O . PRO A 1 222 ? -43.451 -3.753 26.490 1.00 82.06 222 PRO A O 1
ATOM 1639 N N . GLY A 1 223 ? -42.848 -3.315 28.608 1.00 81.12 223 GLY A N 1
ATOM 1640 C CA . GLY A 1 223 ? -43.546 -4.457 29.201 1.00 81.12 223 GLY A CA 1
ATOM 1641 C C . GLY A 1 223 ? -42.699 -5.727 29.357 1.00 81.12 223 GLY A C 1
ATOM 1642 O O . GLY A 1 223 ? -43.256 -6.761 29.736 1.00 81.12 223 GLY A O 1
ATOM 1643 N N . PHE A 1 224 ? -41.386 -5.665 29.118 1.00 87.75 224 PHE A N 1
ATOM 1644 C CA . PHE A 1 224 ? -40.422 -6.721 29.446 1.00 87.75 224 PHE A CA 1
ATOM 1645 C C . PHE A 1 224 ? -39.324 -6.214 30.395 1.00 87.75 224 PHE A C 1
ATOM 1647 O O . PHE A 1 224 ? -39.049 -5.018 30.453 1.00 87.75 224 PHE A O 1
ATOM 1654 N N . TYR A 1 225 ? -38.717 -7.123 31.161 1.00 85.50 225 TYR A N 1
ATOM 1655 C CA . TYR A 1 225 ? -37.660 -6.832 32.135 1.00 85.50 225 TYR A CA 1
ATOM 1656 C C . TYR A 1 225 ? -36.737 -8.049 32.354 1.00 85.50 225 TYR A C 1
ATOM 1658 O O . TYR A 1 225 ? -36.998 -9.142 31.834 1.00 85.50 225 TYR A O 1
ATOM 1666 N N . GLY A 1 226 ? -35.669 -7.861 33.133 1.00 82.12 226 GLY A N 1
ATOM 1667 C CA . GLY A 1 226 ? -34.597 -8.841 33.356 1.00 82.12 226 GLY A CA 1
ATOM 1668 C C . GLY A 1 226 ? -33.345 -8.536 32.528 1.00 82.12 226 GLY A C 1
ATOM 1669 O O . GLY A 1 226 ? -33.422 -7.802 31.544 1.00 82.12 226 GLY A O 1
ATOM 1670 N N . ASP A 1 227 ? -32.198 -9.103 32.916 1.00 84.94 227 ASP A N 1
ATOM 1671 C CA . ASP A 1 227 ? -30.885 -8.795 32.316 1.00 84.94 227 ASP A CA 1
ATOM 1672 C C . ASP A 1 227 ? -30.823 -9.108 30.810 1.00 84.94 227 ASP A C 1
ATOM 1674 O O . ASP A 1 227 ? -30.049 -8.489 30.081 1.00 84.94 227 ASP A O 1
ATOM 1678 N N . LEU A 1 228 ? -31.649 -10.051 30.335 1.00 90.69 228 LEU A N 1
ATOM 1679 C CA . LEU A 1 228 ? -31.783 -10.421 28.924 1.00 90.69 228 LEU A CA 1
ATOM 1680 C C . LEU A 1 228 ? -33.196 -10.171 28.382 1.00 90.69 228 LEU A C 1
ATOM 1682 O O . LEU A 1 228 ? -33.564 -10.746 27.355 1.00 90.69 228 LEU A O 1
ATOM 1686 N N . CYS A 1 229 ? -34.006 -9.347 29.052 1.00 92.19 229 CYS A N 1
ATOM 1687 C CA . CYS A 1 229 ? -35.399 -9.067 28.686 1.00 92.19 229 CYS A CA 1
ATOM 1688 C C . CYS A 1 229 ? -36.281 -10.316 28.575 1.00 92.19 229 CYS A C 1
ATOM 1690 O O . CYS A 1 229 ? -37.229 -10.363 27.792 1.00 92.19 229 CYS A O 1
ATOM 1692 N N . GLU A 1 230 ? -35.968 -11.370 29.324 1.00 93.50 230 GLU A N 1
ATOM 1693 C CA . GLU A 1 230 ? -36.642 -12.662 29.252 1.00 93.50 230 GLU A CA 1
ATOM 1694 C C . GLU A 1 230 ? -38.003 -12.686 29.957 1.00 93.50 230 GLU A C 1
ATOM 1696 O O . GLU A 1 230 ? -38.832 -13.553 29.657 1.00 93.50 230 GLU A O 1
ATOM 1701 N N . SER A 1 231 ? -38.240 -11.743 30.870 1.00 91.25 231 SER A N 1
ATOM 1702 C CA . SER A 1 231 ? -39.426 -11.708 31.720 1.00 91.25 231 SER A CA 1
ATOM 1703 C C . SER A 1 231 ? -40.435 -10.679 31.223 1.00 91.25 231 SER A C 1
ATOM 1705 O O . SER A 1 231 ? -40.075 -9.591 30.788 1.00 91.25 231 SER A O 1
ATOM 1707 N N . LYS A 1 232 ? -41.727 -11.014 31.293 1.00 89.50 232 LYS A N 1
ATOM 1708 C CA . LYS A 1 232 ? -42.830 -10.123 30.910 1.00 89.50 232 LYS A CA 1
ATOM 1709 C C . LYS A 1 232 ? -43.438 -9.482 32.156 1.00 89.50 232 LYS A C 1
ATOM 1711 O O . LYS A 1 232 ? -43.714 -10.189 33.124 1.00 89.50 232 LYS A O 1
ATOM 1716 N N . CYS A 1 233 ? -43.696 -8.179 32.118 1.00 83.25 233 CYS A N 1
ATOM 1717 C CA . CYS A 1 233 ? -44.389 -7.469 33.188 1.00 83.25 233 CYS A CA 1
ATOM 1718 C C . CYS A 1 233 ? -45.818 -8.007 33.368 1.00 83.25 233 CYS A C 1
ATOM 1720 O O . CYS A 1 233 ? -46.522 -8.321 32.401 1.00 83.25 233 CYS A O 1
ATOM 1722 N N . THR A 1 234 ? -46.252 -8.115 34.622 1.00 83.81 234 THR A N 1
ATOM 1723 C CA . THR A 1 234 ? -47.603 -8.557 34.999 1.00 83.81 234 THR A CA 1
ATOM 1724 C C . THR A 1 234 ? -48.164 -7.610 36.059 1.00 83.81 234 THR A C 1
ATOM 1726 O O . THR A 1 234 ? -47.388 -6.905 36.689 1.00 83.81 234 THR A O 1
ATOM 1729 N N . PRO A 1 235 ? -49.478 -7.587 36.323 1.00 74.31 235 PRO A N 1
ATOM 1730 C CA . PRO A 1 235 ? -50.043 -6.687 37.336 1.00 74.31 235 PRO A CA 1
ATOM 1731 C C . PRO A 1 235 ? -49.466 -6.872 38.751 1.00 74.31 235 PRO A C 1
ATOM 1733 O O . PRO A 1 235 ? -49.578 -5.979 39.585 1.00 74.31 235 PRO A O 1
ATOM 1736 N N . ASP A 1 236 ? -48.846 -8.026 39.013 1.00 78.25 236 ASP A N 1
ATOM 1737 C CA . ASP A 1 236 ? -48.216 -8.370 40.287 1.00 78.25 236 ASP A CA 1
ATOM 1738 C C . ASP A 1 236 ? -46.678 -8.210 40.258 1.00 78.25 236 ASP A C 1
ATOM 1740 O O . ASP A 1 236 ? -46.006 -8.587 41.217 1.00 78.25 236 ASP A O 1
ATOM 1744 N N . SER A 1 237 ? -46.078 -7.708 39.165 1.00 75.94 237 SER A N 1
ATOM 1745 C CA . SER A 1 237 ? -44.620 -7.538 39.094 1.00 75.94 237 SER A CA 1
ATOM 1746 C C . SER A 1 237 ? -44.159 -6.368 39.961 1.00 75.94 237 SER A C 1
ATOM 1748 O O . SER A 1 237 ? -44.523 -5.223 39.709 1.00 75.94 237 SER A O 1
ATOM 1750 N N . GLU A 1 238 ? -43.317 -6.662 40.953 1.00 76.00 238 GLU A N 1
ATOM 1751 C CA . GLU A 1 238 ? -42.749 -5.675 41.886 1.00 76.00 238 GLU A CA 1
ATOM 1752 C C . GLU A 1 238 ? -41.510 -4.946 41.332 1.00 76.00 238 GLU A C 1
ATOM 1754 O O . GLU A 1 238 ? -40.969 -4.059 41.993 1.00 76.00 238 GLU A O 1
ATOM 1759 N N . ASP A 1 239 ? -41.044 -5.313 40.133 1.00 75.00 239 ASP A N 1
ATOM 1760 C CA . ASP A 1 239 ? -39.881 -4.690 39.501 1.00 75.00 239 ASP A CA 1
ATOM 1761 C C . ASP A 1 239 ? -40.178 -3.229 39.126 1.00 75.00 239 ASP A C 1
ATOM 1763 O O . ASP A 1 239 ? -41.201 -2.929 38.501 1.00 75.00 239 ASP A O 1
ATOM 1767 N N . ALA A 1 240 ? -39.280 -2.314 39.502 1.00 67.56 240 ALA A N 1
ATOM 1768 C CA . ALA A 1 240 ? -39.454 -0.874 39.325 1.00 67.56 240 ALA A CA 1
ATOM 1769 C C . ALA A 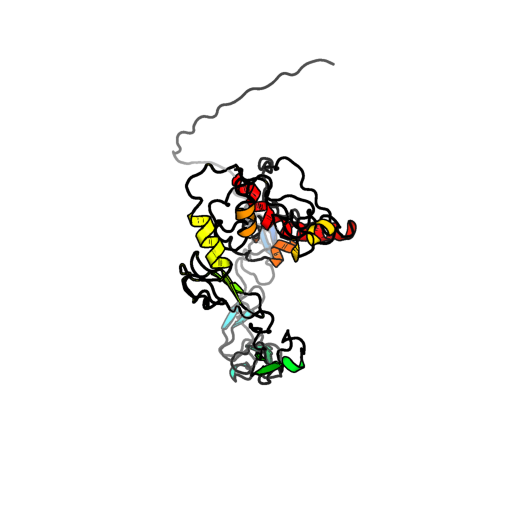1 240 ? -39.712 -0.484 37.858 1.00 67.56 240 ALA A C 1
ATOM 1771 O O . ALA A 1 240 ? -40.513 0.416 37.602 1.00 67.56 240 ALA A O 1
ATOM 1772 N N . VAL A 1 241 ? -39.109 -1.209 36.906 1.00 69.06 241 VAL A N 1
ATOM 1773 C CA . VAL A 1 241 ? -39.312 -0.996 35.462 1.00 69.06 241 VAL A CA 1
ATOM 1774 C C . VAL A 1 241 ? -40.767 -1.269 35.063 1.00 69.06 241 VAL A C 1
ATOM 1776 O O . VAL A 1 241 ? -41.371 -0.510 34.303 1.00 69.06 241 VAL A O 1
ATOM 1779 N N . CYS A 1 242 ? -41.375 -2.319 35.619 1.00 71.88 242 CYS A N 1
ATOM 1780 C CA . CYS A 1 242 ? -42.766 -2.673 35.339 1.00 71.88 242 CYS A CA 1
ATOM 1781 C C . CYS A 1 242 ? -43.766 -1.736 36.032 1.00 71.88 242 CYS A C 1
ATOM 1783 O O . CYS A 1 242 ? -44.821 -1.432 35.471 1.00 71.88 242 CYS A O 1
ATOM 1785 N N . VAL A 1 243 ? -43.429 -1.238 37.225 1.00 68.69 243 VAL A N 1
ATOM 1786 C CA . VAL A 1 243 ? -44.263 -0.277 37.964 1.00 68.69 243 VAL A CA 1
ATOM 1787 C C . VAL A 1 243 ? -44.321 1.078 37.243 1.00 68.69 243 VAL A C 1
ATOM 1789 O O . VAL A 1 243 ? -45.390 1.691 37.172 1.00 68.69 243 VAL A O 1
ATOM 1792 N N . ASP A 1 244 ? -43.208 1.530 36.654 1.00 63.56 244 ASP A N 1
ATOM 1793 C CA . ASP A 1 244 ? -43.172 2.755 35.845 1.00 63.56 244 ASP A CA 1
ATOM 1794 C C . ASP A 1 244 ? -43.925 2.602 34.508 1.00 63.56 244 ASP A C 1
ATOM 1796 O O . ASP A 1 244 ? -44.610 3.541 34.090 1.00 63.56 244 ASP A O 1
ATOM 1800 N N . TYR A 1 245 ? -43.899 1.419 33.876 1.00 59.69 245 TYR A N 1
ATOM 1801 C CA . TYR A 1 245 ? -44.713 1.129 32.684 1.00 59.69 245 TYR A CA 1
ATOM 1802 C C . TYR A 1 245 ? -46.224 1.175 32.979 1.00 59.69 245 TYR A C 1
ATOM 1804 O O . TYR A 1 245 ? -46.994 1.774 32.230 1.00 59.69 245 TYR A O 1
ATOM 1812 N N . GLU A 1 246 ? -46.684 0.621 34.106 1.00 60.34 246 GLU A N 1
ATOM 1813 C CA . GLU A 1 246 ? -48.100 0.734 34.489 1.00 60.34 246 GLU A CA 1
ATOM 1814 C C . GLU A 1 246 ? -48.535 2.174 34.807 1.00 60.34 246 GLU A C 1
ATOM 1816 O O . GLU A 1 246 ? -49.721 2.507 34.676 1.00 60.34 246 GLU A O 1
ATOM 1821 N N . ARG A 1 247 ? -47.599 3.033 35.234 1.00 60.50 247 ARG A N 1
ATOM 1822 C CA . ARG A 1 247 ? -47.854 4.460 35.462 1.00 60.50 247 ARG A CA 1
ATOM 1823 C C . ARG A 1 247 ? -47.967 5.221 34.139 1.00 60.50 247 ARG A C 1
ATOM 1825 O O . ARG A 1 247 ? -48.898 6.008 33.998 1.00 60.50 247 ARG A O 1
ATOM 1832 N N . SER A 1 248 ? -47.098 4.944 33.165 1.00 55.19 248 SER A N 1
ATOM 1833 C CA . SER A 1 248 ? -47.092 5.630 31.863 1.00 55.19 248 SER A CA 1
ATOM 1834 C C . SER A 1 248 ? -48.292 5.272 30.976 1.00 55.19 248 SER A C 1
ATOM 1836 O O . SER A 1 248 ? -48.832 6.135 30.287 1.00 55.19 248 SER A O 1
ATOM 1838 N N . VAL A 1 249 ? -48.806 4.038 31.049 1.00 57.50 249 VAL A N 1
ATOM 1839 C CA . VAL A 1 249 ? -50.022 3.636 30.309 1.00 57.50 249 VAL A CA 1
ATOM 1840 C C . VAL A 1 249 ? -51.283 4.350 30.835 1.00 57.50 249 VAL A C 1
ATOM 1842 O O . VAL A 1 249 ? -52.233 4.571 30.079 1.00 57.50 249 VAL A O 1
ATOM 1845 N N . LYS A 1 250 ? -51.298 4.772 32.108 1.00 51.81 250 LYS A N 1
ATOM 1846 C CA . LYS A 1 250 ? -52.432 5.477 32.742 1.00 51.81 250 LYS A CA 1
ATOM 1847 C C . LYS A 1 250 ? -52.479 6.988 32.452 1.00 51.81 250 LYS A C 1
ATOM 1849 O O . LYS A 1 250 ? -53.470 7.618 32.808 1.00 51.81 250 LYS A O 1
ATOM 1854 N N . GLU A 1 251 ? -51.473 7.560 31.786 1.00 48.53 251 GLU A N 1
ATOM 1855 C CA . GLU A 1 251 ? -51.363 9.004 31.491 1.00 48.53 251 GLU A CA 1
ATOM 1856 C C . GLU A 1 251 ? -51.807 9.403 30.065 1.00 48.53 251 GLU A C 1
ATOM 1858 O O . GLU A 1 251 ? -51.600 10.537 29.642 1.00 48.53 251 GLU A O 1
ATOM 1863 N N . THR A 1 252 ? -52.471 8.523 29.307 1.00 42.94 252 THR A N 1
ATOM 1864 C CA . THR A 1 252 ? -52.847 8.776 27.895 1.00 42.94 252 THR A CA 1
ATOM 1865 C C . THR A 1 252 ? -54.070 9.683 27.668 1.00 42.94 252 THR A C 1
ATOM 1867 O O . THR A 1 252 ? -54.595 9.725 26.559 1.00 42.94 252 THR A O 1
ATOM 1870 N N . ASP A 1 253 ? -54.499 10.464 28.662 1.00 42.03 253 ASP A N 1
ATOM 1871 C CA . ASP A 1 253 ? -55.623 11.403 28.519 1.00 42.03 253 ASP A CA 1
ATOM 1872 C C . ASP A 1 253 ? -55.365 12.713 29.287 1.00 42.03 253 ASP A C 1
ATOM 1874 O O . ASP A 1 253 ? -56.089 13.073 30.212 1.00 42.03 253 ASP A O 1
ATOM 1878 N N . SER A 1 254 ? -54.287 13.433 28.955 1.00 39.41 254 SER A N 1
ATOM 1879 C CA . SER A 1 254 ? -54.128 14.860 29.284 1.00 39.41 254 SER A CA 1
ATOM 1880 C C . SER A 1 254 ? -53.026 15.518 28.451 1.00 39.41 254 SER A C 1
ATOM 1882 O O . SER A 1 254 ? -52.017 14.911 28.114 1.00 39.41 254 SER A O 1
ATOM 1884 N N . GLU A 1 255 ? -53.278 16.774 28.095 1.00 39.59 255 GLU A N 1
ATOM 1885 C CA . GLU A 1 255 ? -52.493 17.648 27.224 1.00 39.59 255 GLU A CA 1
ATOM 1886 C C . GLU A 1 255 ? -50.979 17.601 27.492 1.00 39.59 255 GLU A C 1
ATOM 1888 O O . GLU A 1 255 ? -50.519 17.875 28.597 1.00 39.59 255 GLU A O 1
ATOM 1893 N N . VAL A 1 256 ? -50.205 17.319 26.439 1.00 38.59 256 VAL A N 1
ATOM 1894 C CA . VAL A 1 256 ? -48.737 17.349 26.436 1.00 38.59 256 VAL A CA 1
ATOM 1895 C C . VAL A 1 256 ? -48.248 18.783 26.682 1.00 38.59 256 VAL A C 1
ATOM 1897 O O . VAL A 1 256 ? -48.451 19.648 25.819 1.00 38.59 256 VAL A O 1
ATOM 1900 N N . PRO A 1 257 ? -47.547 19.080 27.792 1.00 35.06 257 PRO A N 1
ATOM 1901 C CA . PRO A 1 257 ? -46.766 20.297 27.886 1.00 35.06 257 PRO A CA 1
ATOM 1902 C C . PRO A 1 257 ? -45.534 20.134 26.995 1.00 35.06 257 PRO A C 1
ATOM 1904 O O . PRO A 1 257 ? -44.843 19.118 27.035 1.00 35.06 257 PRO A O 1
ATOM 1907 N N . ARG A 1 258 ? -45.269 21.159 26.183 1.00 39.06 258 ARG A N 1
ATOM 1908 C CA . ARG A 1 258 ? -44.044 21.318 25.390 1.00 39.06 258 ARG A CA 1
ATOM 1909 C C . ARG A 1 258 ? -42.801 20.886 26.176 1.00 39.06 258 ARG A C 1
ATOM 1911 O O . ARG A 1 258 ? -42.600 21.343 27.300 1.00 39.06 258 ARG A O 1
ATOM 1918 N N . ALA A 1 259 ? -41.974 20.072 25.521 1.00 39.53 259 ALA A N 1
ATOM 1919 C CA . ALA A 1 259 ? -40.636 19.696 25.947 1.00 39.53 259 ALA A CA 1
ATOM 1920 C C . ALA A 1 259 ? -39.850 20.922 26.439 1.00 39.53 259 ALA A C 1
ATOM 1922 O O . ALA A 1 259 ? -39.596 21.856 25.678 1.00 39.53 259 ALA A O 1
ATOM 1923 N N . ASN A 1 260 ? -39.481 20.899 27.716 1.00 39.88 260 ASN A N 1
ATOM 1924 C CA . ASN A 1 260 ? -38.504 21.804 28.297 1.00 39.88 260 ASN A CA 1
ATOM 1925 C C . ASN A 1 260 ? -37.229 20.994 28.554 1.00 39.88 260 ASN A C 1
ATOM 1927 O O . ASN A 1 260 ? -37.256 20.074 29.360 1.00 39.88 260 ASN A O 1
ATOM 1931 N N . ASN A 1 261 ? -36.156 21.381 27.860 1.00 45.31 261 ASN A N 1
ATOM 1932 C CA . ASN A 1 261 ? -34.739 21.182 28.177 1.00 45.31 261 ASN A CA 1
ATOM 1933 C C . ASN A 1 261 ? -34.311 19.795 28.697 1.00 45.31 261 ASN A C 1
ATOM 1935 O O . ASN A 1 261 ? -34.325 19.557 29.902 1.00 45.31 261 ASN A O 1
ATOM 1939 N N . ALA A 1 262 ? -33.780 18.951 27.806 1.00 53.56 262 ALA A N 1
ATOM 1940 C CA . ALA A 1 262 ? -32.814 17.931 28.211 1.00 53.56 262 ALA A CA 1
ATOM 1941 C C . ALA A 1 262 ? -31.534 18.657 28.664 1.00 53.56 262 ALA A C 1
ATOM 1943 O O . ALA A 1 262 ? -30.797 19.196 27.838 1.00 53.56 262 ALA A O 1
ATOM 1944 N N . LEU A 1 263 ? -31.344 18.787 29.978 1.00 64.88 263 LEU A N 1
ATOM 1945 C CA . LEU A 1 263 ? -30.063 19.188 30.558 1.00 64.88 263 LEU A CA 1
ATOM 1946 C C . LEU A 1 263 ? -29.114 17.984 30.515 1.00 64.88 263 LEU A C 1
ATOM 1948 O O . LEU A 1 263 ? -29.565 16.855 30.666 1.00 64.88 263 LEU A O 1
ATOM 1952 N N . CYS A 1 264 ? -27.815 18.239 30.365 1.00 71.62 264 CYS A N 1
ATOM 1953 C CA . CYS A 1 264 ? -26.743 17.277 30.625 1.00 71.62 264 CYS A CA 1
ATOM 1954 C C . CYS A 1 264 ? -26.958 16.628 32.008 1.00 71.62 264 CYS A C 1
ATOM 1956 O O . CYS A 1 264 ? -26.764 17.278 33.035 1.00 71.62 264 CYS A O 1
ATOM 1958 N N . GLU A 1 265 ? -27.436 15.380 32.048 1.00 67.00 265 GLU A N 1
ATOM 1959 C CA . GLU A 1 265 ? -27.935 14.762 33.288 1.00 67.00 265 GLU A CA 1
ATOM 1960 C C . GLU A 1 265 ? -26.816 14.332 34.257 1.00 67.00 265 GLU A C 1
ATOM 1962 O O . GLU A 1 265 ? -27.116 13.994 35.402 1.00 67.00 265 GLU A O 1
ATOM 1967 N N . ASP A 1 266 ? -25.536 14.385 33.853 1.00 74.69 266 ASP A N 1
ATOM 1968 C CA . ASP A 1 266 ? -24.389 14.102 34.729 1.00 74.69 266 ASP A CA 1
ATOM 1969 C C . ASP A 1 266 ? -23.798 15.395 35.340 1.00 74.69 266 ASP A C 1
ATOM 1971 O O . ASP A 1 266 ? -23.080 16.141 34.661 1.00 74.69 266 ASP A O 1
ATOM 1975 N N . PRO A 1 267 ? -23.977 15.642 36.655 1.00 73.75 267 PRO A N 1
ATOM 1976 C CA . PRO A 1 267 ? -23.398 16.801 37.340 1.00 73.75 267 PRO A CA 1
ATOM 1977 C C . PRO A 1 267 ? -21.863 16.842 37.295 1.00 73.75 267 PRO A C 1
ATOM 1979 O O . PRO A 1 267 ? -21.254 17.884 37.537 1.00 73.75 267 PRO A O 1
ATOM 1982 N N . LYS A 1 268 ? -21.195 15.711 37.029 1.00 79.00 268 LYS A N 1
ATOM 1983 C CA . LYS A 1 268 ? -19.736 15.668 36.860 1.00 79.00 268 LYS A CA 1
ATOM 1984 C C . LYS A 1 268 ? -19.301 16.290 35.540 1.00 79.00 268 LYS A C 1
ATOM 1986 O O . LYS A 1 268 ? -18.179 16.792 35.485 1.00 79.00 268 LYS A O 1
ATOM 1991 N N . CYS A 1 269 ? -20.156 16.267 34.520 1.00 82.69 269 CYS A N 1
ATOM 1992 C CA . CYS A 1 269 ? -19.885 16.905 33.239 1.00 82.69 269 CYS A CA 1
ATOM 1993 C C . CYS A 1 269 ? -20.021 18.426 33.328 1.00 82.69 269 CYS A C 1
ATOM 1995 O O . CYS A 1 269 ? -19.223 19.133 32.727 1.00 82.69 269 CYS A O 1
ATOM 1997 N N . GLU A 1 270 ? -20.900 18.959 34.182 1.00 80.81 270 GLU A N 1
ATOM 1998 C CA . GLU A 1 270 ? -20.983 20.412 34.414 1.00 80.81 270 GLU A CA 1
ATOM 1999 C C . GLU A 1 270 ? -19.670 21.019 34.943 1.00 80.81 270 GLU A C 1
ATOM 2001 O O . GLU A 1 270 ? -19.332 22.158 34.628 1.00 80.81 270 GLU A O 1
ATOM 2006 N N . LEU A 1 271 ? -18.914 20.263 35.747 1.00 82.25 271 LEU A N 1
ATOM 2007 C CA . LEU A 1 271 ? -17.625 20.699 36.300 1.00 82.25 271 LEU A CA 1
ATOM 2008 C C . LEU A 1 271 ? -16.457 20.550 35.317 1.00 82.25 271 LEU A C 1
ATOM 2010 O O . LEU A 1 271 ? -15.376 21.084 35.576 1.00 82.25 271 LEU A O 1
ATOM 2014 N N . LYS A 1 272 ? -16.656 19.781 34.246 1.00 84.12 272 LYS A N 1
ATOM 2015 C CA . LYS A 1 272 ? -15.642 19.468 33.238 1.00 84.12 272 LYS A CA 1
ATOM 2016 C C . LYS A 1 272 ? -15.861 20.239 31.939 1.00 84.12 272 LYS A C 1
ATOM 2018 O O . LYS A 1 272 ? -14.878 20.539 31.283 1.00 84.12 272 LYS A O 1
ATOM 2023 N N . ALA A 1 273 ? -17.084 20.665 31.656 1.00 85.00 273 ALA A N 1
ATOM 2024 C CA . ALA A 1 273 ? -17.414 21.399 30.449 1.00 85.00 273 ALA A CA 1
ATOM 2025 C C . ALA A 1 273 ? -16.518 22.634 30.227 1.00 85.00 273 ALA A C 1
ATOM 2027 O O . ALA A 1 273 ? -16.347 23.467 31.125 1.00 85.00 273 ALA A O 1
ATOM 2028 N N . ALA A 1 274 ? -16.016 22.782 28.997 1.00 85.19 274 ALA A N 1
ATOM 2029 C CA . ALA A 1 274 ? -15.237 23.932 28.528 1.00 85.19 274 ALA A CA 1
ATOM 2030 C C . ALA A 1 274 ? -13.952 24.219 29.338 1.00 85.19 274 ALA A C 1
ATOM 2032 O O . ALA A 1 274 ? -13.557 25.378 29.526 1.00 85.19 274 ALA A O 1
ATOM 2033 N N . ASN A 1 275 ? -13.295 23.174 29.842 1.00 86.19 275 ASN A N 1
ATOM 2034 C CA . ASN A 1 275 ? -12.028 23.260 30.563 1.00 86.19 275 ASN A CA 1
ATOM 2035 C C . ASN A 1 275 ? -10.789 23.170 29.637 1.00 86.19 275 ASN A C 1
ATOM 2037 O O . ASN A 1 275 ? -9.665 23.412 30.089 1.00 86.19 275 ASN A O 1
ATOM 2041 N N . GLY A 1 276 ? -10.988 22.865 28.350 1.00 83.19 276 GLY A N 1
ATOM 2042 C CA . GLY A 1 276 ? -9.950 22.669 27.338 1.00 83.19 276 GLY A CA 1
ATOM 2043 C C . GLY A 1 276 ? -9.461 21.225 27.184 1.00 83.19 276 GLY A C 1
ATOM 2044 O O . GLY A 1 276 ? -8.484 20.997 26.466 1.00 83.19 276 GLY A O 1
ATOM 2045 N N . ILE A 1 277 ? -10.095 20.257 27.848 1.00 86.94 277 ILE A N 1
ATOM 2046 C CA . ILE A 1 277 ? -9.766 18.830 27.803 1.00 86.94 277 ILE A CA 1
ATOM 2047 C C . ILE A 1 277 ? -11.028 18.078 27.420 1.00 86.94 277 ILE A C 1
ATOM 2049 O O . ILE A 1 277 ? -11.969 18.040 28.191 1.00 86.94 277 ILE A O 1
ATOM 2053 N N . CYS A 1 278 ? -11.008 17.407 26.271 1.00 87.75 278 CYS A N 1
ATOM 2054 C CA . CYS A 1 278 ? -12.127 16.573 25.855 1.00 87.75 278 CYS A CA 1
ATOM 2055 C C . CYS A 1 278 ? -12.282 15.344 26.770 1.00 87.75 278 CYS A C 1
ATOM 2057 O O . CYS A 1 278 ? -11.459 14.420 26.733 1.00 87.75 278 CYS A O 1
ATOM 2059 N N . ASN A 1 279 ? -13.347 15.317 27.571 1.00 87.81 279 ASN A N 1
ATOM 2060 C CA . ASN A 1 279 ? -13.767 14.173 28.368 1.00 87.81 279 ASN A CA 1
ATOM 2061 C C . ASN A 1 279 ? -14.753 13.296 27.584 1.00 87.81 279 ASN A C 1
ATOM 2063 O O . ASN A 1 279 ? -15.879 13.697 27.294 1.00 87.81 279 ASN A O 1
ATOM 2067 N N . ALA A 1 280 ? -14.342 12.063 27.269 1.00 87.62 280 ALA A N 1
ATOM 2068 C CA . ALA A 1 280 ? -15.133 11.132 26.463 1.00 87.62 280 ALA A CA 1
ATOM 2069 C C . ALA A 1 280 ? -16.508 10.828 27.081 1.00 87.62 280 ALA A C 1
ATOM 2071 O O . ALA A 1 280 ? -17.497 10.725 26.363 1.00 87.62 280 ALA A O 1
ATOM 2072 N N . GLU A 1 281 ? -16.591 10.752 28.410 1.00 84.31 281 GLU A N 1
ATOM 2073 C CA . GLU A 1 281 ? -17.841 10.542 29.142 1.00 84.31 281 GLU A CA 1
ATOM 2074 C C . GLU A 1 281 ? -18.842 11.704 29.004 1.00 84.31 281 GLU A C 1
ATOM 2076 O O . GLU A 1 281 ? -20.036 11.501 29.190 1.00 84.31 281 GLU A O 1
ATOM 2081 N N . CYS A 1 282 ? -18.372 12.900 28.637 1.00 84.19 282 CYS A N 1
ATOM 2082 C CA . CYS A 1 282 ? -19.178 14.105 28.426 1.00 84.19 282 CYS A CA 1
ATOM 2083 C C . CYS A 1 282 ? -19.309 14.469 26.934 1.00 84.19 282 CYS A C 1
ATOM 2085 O O . CYS A 1 282 ? -19.946 15.465 26.584 1.00 84.19 282 CYS A O 1
ATOM 2087 N N . ASN A 1 283 ? -18.729 13.660 26.039 1.00 86.44 283 ASN A N 1
ATOM 2088 C CA . ASN A 1 283 ? -18.688 13.902 24.599 1.00 86.44 283 ASN A CA 1
ATOM 2089 C C . ASN A 1 283 ? -19.969 13.434 23.888 1.00 86.44 283 ASN A C 1
ATOM 2091 O O . ASN A 1 283 ? -19.952 12.503 23.085 1.00 86.44 283 ASN A O 1
ATOM 2095 N N . HIS A 1 284 ? -21.093 14.056 24.214 1.00 84.12 284 HIS A N 1
ATOM 2096 C CA . HIS A 1 284 ? -22.386 13.798 23.583 1.00 84.12 284 HIS A CA 1
ATOM 2097 C C . HIS A 1 284 ? -23.180 15.100 23.447 1.00 84.12 284 HIS A C 1
ATOM 2099 O O . HIS A 1 284 ? -22.847 16.120 24.063 1.00 84.12 284 HIS A O 1
ATOM 2105 N N . TYR A 1 285 ? -24.201 15.084 22.589 1.00 83.62 285 TYR A N 1
ATOM 2106 C CA . TYR A 1 285 ? -24.915 16.284 22.155 1.00 83.62 285 TYR A CA 1
ATOM 2107 C C . TYR A 1 285 ? -25.550 17.057 23.324 1.00 83.62 285 TYR A C 1
ATOM 2109 O O . TYR A 1 285 ? -25.460 18.282 23.380 1.00 83.62 285 TYR A O 1
ATOM 2117 N N . GLU A 1 286 ? -26.149 16.354 24.283 1.00 84.94 286 GLU A N 1
ATOM 2118 C CA . GLU A 1 286 ? -26.847 16.916 25.446 1.00 84.94 286 GLU A CA 1
ATOM 2119 C C . GLU A 1 286 ? -25.912 17.662 26.406 1.00 84.94 286 GLU A C 1
ATOM 2121 O O . GLU A 1 286 ? -26.347 18.580 27.103 1.00 84.94 286 GLU A O 1
ATOM 2126 N N . CYS A 1 287 ? -24.625 17.307 26.412 1.00 85.12 287 CYS A N 1
ATOM 2127 C CA . CYS A 1 287 ? -23.576 17.985 27.173 1.00 85.12 287 CYS A CA 1
ATOM 2128 C C . CYS A 1 287 ? -22.745 18.945 26.306 1.00 85.12 287 CYS A C 1
ATOM 2130 O O . CYS A 1 287 ? -21.642 19.334 26.696 1.00 85.12 287 CYS A O 1
ATOM 2132 N N . ASP A 1 288 ? -23.265 19.344 25.136 1.00 85.50 288 ASP A N 1
ATOM 2133 C CA . ASP A 1 288 ? -22.591 20.233 24.185 1.00 85.50 288 ASP A CA 1
ATOM 2134 C C . ASP A 1 288 ? -21.174 19.740 23.817 1.00 85.50 288 ASP A C 1
ATOM 2136 O O . ASP A 1 288 ? -20.278 20.550 23.587 1.00 85.50 288 ASP A O 1
ATOM 2140 N N . TYR A 1 289 ? -20.951 18.421 23.756 1.00 89.19 289 TYR A N 1
ATOM 2141 C CA . TYR A 1 289 ? -19.630 17.826 23.500 1.00 89.19 289 TYR A CA 1
ATOM 2142 C C . TYR A 1 289 ? -18.578 18.293 24.516 1.00 89.19 289 TYR A C 1
ATOM 2144 O O . TYR A 1 289 ? -17.542 18.859 24.153 1.00 89.19 289 TYR A O 1
ATOM 2152 N N . ASP A 1 290 ? -18.887 18.087 25.798 1.00 88.94 290 ASP A N 1
ATOM 2153 C CA . ASP A 1 290 ? -18.099 18.550 26.942 1.00 88.94 290 ASP A CA 1
ATOM 2154 C C . ASP A 1 290 ? -17.916 20.078 26.962 1.00 88.94 290 ASP A C 1
ATOM 2156 O O . ASP A 1 290 ? -16.817 20.626 27.068 1.00 88.94 290 ASP A O 1
ATOM 2160 N N . GLY A 1 291 ? -19.021 20.804 26.763 1.00 87.50 291 GLY A N 1
ATOM 2161 C CA . GLY A 1 291 ? -18.999 22.266 26.651 1.00 87.50 291 GLY A CA 1
ATOM 2162 C C . GLY A 1 291 ? -18.191 22.790 25.458 1.00 87.50 291 GLY A C 1
ATOM 2163 O O . GLY A 1 291 ? -17.778 23.951 25.450 1.00 87.50 291 GLY A O 1
ATOM 2164 N N . GLY A 1 292 ? -17.968 21.948 24.452 1.00 87.19 292 GLY A N 1
ATOM 2165 C CA . GLY A 1 292 ? -17.234 22.257 23.238 1.00 87.19 292 GLY A CA 1
ATOM 2166 C C . GLY A 1 292 ? -15.790 21.761 23.220 1.00 87.19 292 GLY A C 1
ATOM 2167 O O . GLY A 1 292 ? -15.149 21.844 22.171 1.00 87.19 292 GLY A O 1
ATOM 2168 N N . ASP A 1 293 ? -15.265 21.212 24.316 1.00 88.94 293 ASP A N 1
ATOM 2169 C CA . ASP A 1 293 ? -13.880 20.727 24.370 1.00 88.94 293 ASP A CA 1
ATOM 2170 C C . ASP A 1 293 ? -13.615 19.597 23.363 1.00 88.94 293 ASP A C 1
ATOM 2172 O O . ASP A 1 293 ? -12.520 19.496 22.803 1.00 88.94 293 ASP A O 1
ATOM 2176 N N . CYS A 1 294 ? -14.635 18.785 23.069 1.00 88.25 294 CYS A N 1
ATOM 2177 C CA . CYS A 1 294 ? -14.558 17.695 22.098 1.00 88.25 294 CYS A CA 1
ATOM 2178 C C . CYS A 1 294 ? -14.972 18.090 20.670 1.00 88.25 294 CYS A C 1
ATOM 2180 O O . CYS A 1 294 ? -14.761 17.319 19.736 1.00 88.25 294 CYS A O 1
ATOM 2182 N N . SER A 1 295 ? -15.528 19.288 20.471 1.00 88.25 295 SER A N 1
ATOM 2183 C CA . SER A 1 295 ? -16.054 19.763 19.180 1.00 88.25 295 SER A CA 1
ATOM 2184 C C . SER A 1 295 ? -15.342 21.020 18.665 1.00 88.25 295 SER A C 1
ATOM 2186 O O . SER A 1 295 ? -15.911 21.799 17.894 1.00 88.25 295 SER A O 1
ATOM 2188 N N . ALA A 1 296 ? -14.101 21.256 19.106 1.00 85.81 296 ALA A N 1
ATOM 2189 C CA . ALA A 1 296 ? -13.326 22.458 18.783 1.00 85.81 296 ALA A CA 1
ATOM 2190 C C . ALA A 1 296 ? -14.068 23.770 19.122 1.00 85.81 296 ALA A C 1
ATOM 2192 O O . ALA A 1 296 ? -13.985 24.759 18.392 1.00 85.81 296 ALA A O 1
ATOM 2193 N N . PHE A 1 297 ? -14.798 23.769 20.238 1.00 82.56 297 PHE A N 1
ATOM 2194 C CA . PHE A 1 297 ? -15.634 24.859 20.745 1.00 82.56 297 PHE A CA 1
ATOM 2195 C C . PHE A 1 297 ? -16.764 25.278 19.796 1.00 82.56 297 PHE A C 1
ATOM 2197 O O . PHE A 1 297 ? -17.201 26.432 19.798 1.00 82.56 297 PHE A O 1
ATOM 2204 N N . THR A 1 298 ? -17.253 24.342 18.979 1.00 84.69 298 THR A N 1
ATOM 2205 C CA . THR A 1 298 ? -18.376 24.565 18.061 1.00 84.69 298 THR A CA 1
ATOM 2206 C C . THR A 1 298 ? -19.635 23.827 18.516 1.00 84.69 298 THR A C 1
ATOM 2208 O O . THR A 1 298 ? -19.581 22.910 19.334 1.00 84.69 298 THR A O 1
ATOM 2211 N N . LYS A 1 299 ? -20.792 24.225 17.973 1.00 85.44 299 LYS A N 1
ATOM 2212 C CA . LYS A 1 299 ? -22.072 23.519 18.142 1.00 85.44 299 LYS A CA 1
ATOM 2213 C C . LYS A 1 299 ? -22.537 22.986 16.781 1.00 85.44 299 LYS A C 1
ATOM 2215 O O . LYS A 1 299 ? -23.334 23.667 16.124 1.00 85.44 299 LYS A O 1
ATOM 2220 N N . PRO A 1 300 ? -22.034 21.816 16.338 1.00 87.00 300 PRO A N 1
ATOM 2221 C CA . PRO A 1 300 ? -22.142 21.378 14.944 1.00 87.00 300 PRO A CA 1
ATOM 2222 C C . PRO A 1 300 ? -23.588 21.263 14.444 1.00 87.00 300 PRO A C 1
ATOM 2224 O O . PRO A 1 300 ? -23.890 21.700 13.341 1.00 87.00 300 PRO A O 1
ATOM 2227 N N . PHE A 1 301 ? -24.502 20.783 15.291 1.00 86.94 301 PHE A N 1
ATOM 2228 C CA . PHE A 1 301 ? -25.908 20.548 14.936 1.00 86.94 301 PHE A CA 1
ATOM 2229 C C . PHE A 1 301 ? -26.855 21.668 15.382 1.00 86.94 301 PHE A C 1
ATOM 2231 O O . PHE A 1 301 ? -28.065 21.485 15.396 1.00 86.94 301 PHE A O 1
ATOM 2238 N N . SER A 1 302 ? -26.340 22.844 15.750 1.00 86.06 302 SER A N 1
ATOM 2239 C CA . SER A 1 302 ? -27.184 23.951 16.240 1.00 86.06 302 SER A CA 1
ATOM 2240 C C . SER A 1 302 ? -28.193 24.478 15.211 1.00 86.06 302 SER A C 1
ATOM 2242 O O . SER A 1 302 ? -29.203 25.063 15.602 1.00 86.06 302 SER A O 1
ATOM 2244 N N . ALA A 1 303 ? -27.928 24.272 13.918 1.00 85.56 303 ALA A N 1
ATOM 2245 C CA . ALA A 1 303 ? -28.837 24.614 12.828 1.00 85.56 303 ALA A CA 1
ATOM 2246 C C . ALA A 1 303 ? -29.817 23.479 12.470 1.00 85.56 303 ALA A C 1
ATOM 2248 O O . ALA A 1 303 ? -30.803 23.744 11.793 1.00 85.56 303 ALA A O 1
ATOM 2249 N N . CYS A 1 304 ? -29.573 22.246 12.927 1.00 83.06 304 CYS A N 1
ATOM 2250 C CA . CYS A 1 304 ? -30.339 21.061 12.547 1.00 83.06 304 CYS A CA 1
ATOM 2251 C C . CYS A 1 304 ? -31.718 21.029 13.222 1.00 83.06 304 CYS A C 1
ATOM 2253 O O . CYS A 1 304 ? -31.867 21.339 14.405 1.00 83.06 304 CYS A O 1
ATOM 2255 N N . THR A 1 305 ? -32.735 20.590 12.479 1.00 83.12 305 THR A N 1
ATOM 2256 C CA . THR A 1 305 ? -34.119 20.470 12.976 1.00 83.12 305 THR A CA 1
ATOM 2257 C C . THR A 1 305 ? -34.311 19.327 13.979 1.00 83.12 305 THR A C 1
ATOM 2259 O O . THR A 1 305 ? -35.151 19.435 14.874 1.00 83.12 305 THR A O 1
ATOM 2262 N N . THR A 1 306 ? -33.514 18.259 13.874 1.00 79.25 306 THR A N 1
ATOM 2263 C CA . THR A 1 306 ? -33.505 17.096 14.782 1.00 79.25 306 THR A CA 1
ATOM 2264 C C . THR A 1 306 ? -32.089 16.825 15.307 1.00 79.25 306 THR A C 1
ATOM 2266 O O . THR A 1 306 ? -31.486 15.803 14.980 1.00 79.25 306 THR A O 1
ATOM 2269 N N . PRO A 1 307 ? -31.522 17.746 16.104 1.00 78.88 307 PRO A N 1
ATOM 2270 C CA . PRO A 1 307 ? -30.080 17.821 16.324 1.00 78.88 307 PRO A CA 1
ATOM 2271 C C . PRO A 1 307 ? -29.529 16.707 17.219 1.00 78.88 307 PRO A C 1
ATOM 2273 O O . PRO A 1 307 ? -28.422 16.244 16.987 1.00 78.88 307 PRO A O 1
ATOM 2276 N N . ASN A 1 308 ? -30.314 16.236 18.192 1.00 78.25 308 ASN A N 1
ATOM 2277 C CA . ASN A 1 308 ? -29.944 15.104 19.042 1.00 78.25 308 ASN A CA 1
ATOM 2278 C C . ASN A 1 308 ? -29.861 13.808 18.213 1.00 78.25 308 ASN A C 1
ATOM 2280 O O . ASN A 1 308 ? -28.808 13.187 18.136 1.00 78.25 308 ASN A O 1
ATOM 2284 N N . PHE A 1 309 ? -30.937 13.473 17.491 1.00 81.12 309 PHE A N 1
ATOM 2285 C CA . PHE A 1 309 ? -30.977 12.295 16.622 1.00 81.12 309 PHE A CA 1
ATOM 2286 C C . PHE A 1 309 ? -29.846 12.308 15.585 1.00 81.12 309 PHE A C 1
ATOM 2288 O O . PHE A 1 309 ? -29.087 11.348 15.509 1.00 81.12 309 PHE A O 1
ATOM 2295 N N . CYS A 1 310 ? -29.683 13.411 14.846 1.00 82.88 310 CYS A N 1
ATOM 2296 C CA . CYS A 1 310 ? -28.662 13.493 13.802 1.00 82.88 310 CYS A CA 1
ATOM 2297 C C . CYS A 1 310 ? -27.230 13.504 14.341 1.00 82.88 310 CYS A C 1
ATOM 2299 O O . CYS A 1 310 ? -26.331 13.091 13.625 1.00 82.88 310 CYS A O 1
ATOM 2301 N N . ALA A 1 311 ? -27.000 13.926 15.586 1.00 83.44 311 ALA A N 1
ATOM 2302 C CA . ALA A 1 311 ? -25.687 13.800 16.211 1.00 83.44 311 ALA A CA 1
ATOM 2303 C C . ALA A 1 311 ? -25.311 12.340 16.517 1.00 83.44 311 ALA A C 1
ATOM 2305 O O . ALA A 1 311 ? -24.132 12.002 16.463 1.00 83.44 311 ALA A O 1
ATOM 2306 N N . HIS A 1 312 ? -26.289 11.481 16.825 1.00 84.31 312 HIS A N 1
ATOM 2307 C CA . HIS A 1 312 ? -26.050 10.070 17.150 1.00 84.31 312 HIS A CA 1
ATOM 2308 C C . HIS A 1 312 ? -25.792 9.184 15.932 1.00 84.31 312 HIS A C 1
ATOM 2310 O O . HIS A 1 312 ? -25.066 8.202 16.059 1.00 84.31 312 HIS A O 1
ATOM 2316 N N . VAL A 1 313 ? -26.392 9.516 14.789 1.00 81.69 313 VAL A N 1
ATOM 2317 C CA . VAL A 1 313 ? -26.253 8.746 13.540 1.00 81.69 313 VAL A CA 1
ATOM 2318 C C . VAL A 1 313 ? -25.218 9.341 12.581 1.00 81.69 313 VAL A C 1
ATOM 2320 O O . VAL A 1 313 ? -24.964 8.796 11.520 1.00 81.69 313 VAL A O 1
ATOM 2323 N N . PHE A 1 314 ? -24.576 10.453 12.953 1.00 88.06 314 PHE A N 1
ATOM 2324 C CA . PHE A 1 314 ? -23.600 11.118 12.096 1.00 88.06 314 PHE A CA 1
ATOM 2325 C C . PHE A 1 314 ? -22.381 10.231 11.810 1.00 88.06 314 PHE A C 1
ATOM 2327 O O . PHE A 1 314 ? -21.600 9.936 12.718 1.00 88.06 314 PHE A O 1
ATOM 2334 N N . HIS A 1 315 ? -22.153 9.932 10.528 1.00 85.62 315 HIS A N 1
ATOM 2335 C CA . HIS A 1 315 ? -20.991 9.180 10.052 1.00 85.62 315 HIS A CA 1
ATOM 2336 C C . HIS A 1 315 ? -20.903 7.753 10.629 1.00 85.62 315 HIS A C 1
ATOM 2338 O O . HIS A 1 315 ? -19.814 7.245 10.917 1.00 85.62 315 HIS A O 1
ATOM 2344 N N . ASP A 1 316 ? -22.051 7.103 10.822 1.00 86.56 316 ASP A N 1
ATOM 2345 C CA . ASP A 1 316 ? -22.164 5.723 11.297 1.00 86.56 316 ASP A CA 1
ATOM 2346 C C . ASP A 1 316 ? -22.093 4.682 10.155 1.00 86.56 316 ASP A C 1
ATOM 2348 O O . ASP A 1 316 ? -22.176 3.473 10.396 1.00 86.56 316 ASP A O 1
ATOM 2352 N N . SER A 1 317 ? -21.854 5.138 8.916 1.00 86.12 317 SER A N 1
ATOM 2353 C CA . SER A 1 317 ? -21.819 4.340 7.678 1.00 86.12 317 SER A CA 1
ATOM 2354 C C . SER A 1 317 ? -23.178 3.800 7.221 1.00 86.12 317 SER A C 1
ATOM 2356 O O . SER A 1 317 ? -23.237 2.908 6.362 1.00 86.12 317 SER A O 1
ATOM 2358 N N . LYS A 1 318 ? -24.280 4.334 7.748 1.00 87.94 318 LYS A N 1
ATOM 2359 C CA . LYS A 1 318 ? -25.643 4.017 7.338 1.00 87.94 318 LYS A CA 1
ATOM 2360 C C . LYS A 1 318 ? -26.352 5.305 6.933 1.00 87.94 318 LYS A C 1
ATOM 2362 O O . LYS A 1 318 ? -26.348 6.296 7.630 1.00 87.94 318 LYS A O 1
ATOM 2367 N N . CYS A 1 319 ? -27.008 5.281 5.776 1.00 85.06 319 CYS A N 1
ATOM 2368 C CA . CYS A 1 319 ? -27.751 6.451 5.322 1.00 85.06 319 CYS A CA 1
ATOM 2369 C C . CYS A 1 319 ? -29.033 6.655 6.145 1.00 85.06 319 CYS A C 1
ATOM 2371 O O . CYS A 1 319 ? -29.952 5.827 6.069 1.00 85.06 319 CYS A O 1
ATOM 2373 N N . ASP A 1 320 ? -29.127 7.800 6.820 1.00 86.12 320 ASP A N 1
ATOM 2374 C CA . ASP A 1 320 ? -30.294 8.325 7.520 1.00 86.12 320 ASP A CA 1
ATOM 2375 C C . ASP A 1 320 ? -30.848 9.568 6.782 1.00 86.12 320 ASP A C 1
ATOM 2377 O O . ASP A 1 320 ? -30.454 10.716 7.018 1.00 86.12 320 ASP A O 1
ATOM 2381 N N . PRO A 1 321 ? -31.840 9.390 5.878 1.00 85.62 321 PRO A N 1
ATOM 2382 C CA . PRO A 1 321 ? -32.290 10.439 4.955 1.00 85.62 321 PRO A CA 1
ATOM 2383 C C . PRO A 1 321 ? -32.807 11.724 5.612 1.00 85.62 321 PRO A C 1
ATOM 2385 O O . PRO A 1 321 ? -32.836 12.774 4.974 1.00 85.62 321 PRO A O 1
ATOM 2388 N N . VAL A 1 322 ? -33.245 11.649 6.872 1.00 82.88 322 VAL A N 1
ATOM 2389 C CA . VAL A 1 322 ? -33.706 12.812 7.647 1.00 82.88 322 VAL A CA 1
ATOM 2390 C C . VAL A 1 322 ? -32.542 13.754 7.979 1.00 82.88 322 VAL A C 1
ATOM 2392 O O . VAL A 1 322 ? -32.741 14.967 8.018 1.00 82.88 322 VAL A O 1
ATOM 2395 N N . CYS A 1 323 ? -31.330 13.219 8.142 1.00 83.62 323 CYS A N 1
ATOM 2396 C CA . CYS A 1 323 ? -30.115 13.960 8.483 1.00 83.62 323 CYS A CA 1
ATOM 2397 C C . CYS A 1 323 ? -29.285 14.359 7.249 1.00 83.62 323 CYS A C 1
ATOM 2399 O O . CYS A 1 323 ? -28.375 15.182 7.350 1.00 83.62 323 CYS A O 1
ATOM 2401 N N . ALA A 1 324 ? -29.644 13.860 6.060 1.00 86.75 324 ALA A N 1
ATOM 2402 C CA . ALA A 1 324 ? -28.966 14.113 4.786 1.00 86.75 324 ALA A CA 1
ATOM 2403 C C . ALA A 1 324 ? -29.258 15.511 4.189 1.00 86.75 324 ALA A C 1
ATOM 2405 O O . ALA A 1 324 ? -29.665 15.651 3.034 1.00 86.75 324 ALA A O 1
ATOM 2406 N N . ASN A 1 325 ? -29.078 16.566 4.982 1.00 83.62 325 ASN A N 1
ATOM 2407 C CA . ASN A 1 325 ? -29.271 17.959 4.585 1.00 83.62 325 ASN A CA 1
ATOM 2408 C C . ASN A 1 325 ? -28.167 18.863 5.166 1.00 83.62 325 ASN A C 1
ATOM 2410 O O . ASN A 1 325 ? -27.443 18.461 6.072 1.00 83.62 325 ASN A O 1
ATOM 2414 N N . GLU A 1 326 ? -28.043 20.087 4.646 1.00 85.75 326 GLU A N 1
ATOM 2415 C CA . GLU A 1 326 ? -26.988 21.039 5.035 1.00 85.75 326 GLU A CA 1
ATOM 2416 C C . GLU A 1 326 ? -27.017 21.384 6.533 1.00 85.75 326 GLU A C 1
ATOM 2418 O O . GLU A 1 326 ? -25.977 21.408 7.187 1.00 85.75 326 GLU A O 1
ATOM 2423 N N . GLU A 1 327 ? -28.210 21.603 7.091 1.00 88.38 327 GLU A N 1
ATOM 2424 C CA . GLU A 1 327 ? -28.400 21.984 8.496 1.00 88.38 327 GLU A CA 1
ATOM 2425 C C . GLU A 1 327 ? -27.947 20.885 9.470 1.00 88.38 327 GLU A C 1
ATOM 2427 O O . GLU A 1 327 ? -27.524 21.180 10.588 1.00 88.38 327 GLU A O 1
ATOM 2432 N N . CYS A 1 328 ? -28.014 19.627 9.030 1.00 87.00 328 CYS A N 1
ATOM 2433 C CA . CYS A 1 328 ? -27.635 18.429 9.775 1.00 87.00 328 CYS A CA 1
ATOM 2434 C C . CYS A 1 328 ? -26.338 17.787 9.245 1.00 87.00 328 CYS A C 1
ATOM 2436 O O . CYS A 1 328 ? -26.094 16.605 9.473 1.00 87.00 328 CYS A O 1
ATOM 2438 N N . LEU A 1 329 ? -25.490 18.574 8.566 1.00 89.06 329 LEU A N 1
ATOM 2439 C CA . LEU A 1 329 ? -24.141 18.185 8.134 1.00 89.06 329 LEU A CA 1
ATOM 2440 C C . LEU A 1 329 ? -24.099 16.970 7.192 1.00 89.06 329 LEU A C 1
ATOM 2442 O O . LEU A 1 329 ? -23.140 16.199 7.202 1.00 89.06 329 LEU A O 1
ATOM 2446 N N . PHE A 1 330 ? -25.132 16.821 6.361 1.00 89.75 330 PHE A N 1
ATOM 2447 C CA . PHE A 1 330 ? -25.257 15.780 5.339 1.00 89.75 330 PHE A CA 1
ATOM 2448 C C . PHE A 1 330 ? -25.090 14.352 5.865 1.00 89.75 330 PHE A C 1
ATOM 2450 O O . PHE A 1 330 ? -24.632 13.492 5.114 1.00 89.75 330 PHE A O 1
ATOM 2457 N N . ASP A 1 331 ? -25.460 14.102 7.123 1.00 87.50 331 ASP A N 1
ATOM 2458 C CA . ASP A 1 331 ? -25.383 12.767 7.726 1.00 87.50 331 ASP A CA 1
ATOM 2459 C C . ASP A 1 331 ? -23.973 12.153 7.657 1.00 87.50 331 ASP A C 1
ATOM 2461 O O . ASP A 1 331 ? -23.785 10.993 7.313 1.00 87.50 331 ASP A O 1
ATOM 2465 N N . GLY A 1 332 ? -22.934 12.980 7.816 1.00 86.62 332 GLY A N 1
ATOM 2466 C CA . GLY A 1 332 ? -21.549 12.514 7.678 1.00 86.62 332 GLY A CA 1
ATOM 2467 C C . GLY A 1 332 ? -21.207 11.976 6.282 1.00 86.62 332 GLY A C 1
ATOM 2468 O O . GLY A 1 332 ? -20.202 11.290 6.118 1.00 86.62 332 GLY A O 1
ATOM 2469 N N . PHE A 1 333 ? -22.023 12.309 5.277 1.00 85.69 333 PHE A N 1
ATOM 2470 C CA . PHE A 1 333 ? -21.982 11.800 3.907 1.00 85.69 333 PHE A CA 1
ATOM 2471 C C . PHE A 1 333 ? -22.314 10.308 3.741 1.00 85.69 333 PHE A C 1
ATOM 2473 O O . PHE A 1 333 ? -22.084 9.767 2.655 1.00 85.69 333 PHE A O 1
ATOM 2480 N N . ASP A 1 334 ? -22.950 9.665 4.723 1.00 85.31 334 ASP A N 1
ATOM 2481 C CA . ASP A 1 334 ? -23.326 8.242 4.655 1.00 85.31 334 ASP A CA 1
ATOM 2482 C C . ASP A 1 334 ? -24.373 7.938 3.569 1.00 85.31 334 ASP A C 1
ATOM 2484 O O . ASP A 1 334 ? -24.453 6.828 3.036 1.00 85.31 334 ASP A O 1
ATOM 2488 N N . CYS A 1 335 ? -25.140 8.951 3.157 1.00 82.38 335 CYS A N 1
ATOM 2489 C CA . CYS A 1 335 ? -26.078 8.869 2.036 1.00 82.38 335 CYS A CA 1
ATOM 2490 C C . CYS A 1 335 ? -25.452 9.103 0.650 1.00 82.38 335 CYS A C 1
ATOM 2492 O O . CYS A 1 335 ? -26.154 9.009 -0.364 1.00 82.38 335 CYS A O 1
ATOM 2494 N N . THR A 1 336 ? -24.159 9.429 0.569 1.00 79.69 336 THR A N 1
ATOM 2495 C CA . THR A 1 336 ? -23.474 9.629 -0.715 1.00 79.69 336 THR A CA 1
ATOM 2496 C C . THR A 1 336 ? -22.882 8.322 -1.238 1.00 79.69 336 THR A C 1
ATOM 2498 O O . THR A 1 336 ? -22.441 7.463 -0.481 1.00 79.69 336 THR A O 1
ATOM 2501 N N . ALA A 1 337 ? -22.878 8.140 -2.563 1.00 64.69 337 ALA A N 1
ATOM 2502 C CA . ALA A 1 337 ? -22.215 6.989 -3.165 1.00 64.69 337 ALA A CA 1
ATOM 2503 C C . ALA A 1 337 ? -20.712 7.046 -2.856 1.00 64.69 337 ALA A C 1
ATOM 2505 O O . ALA A 1 337 ? -20.087 8.086 -3.066 1.00 64.69 337 ALA A O 1
ATOM 2506 N N . THR A 1 338 ? -20.142 5.929 -2.396 1.00 59.81 338 THR A N 1
ATOM 2507 C CA . THR A 1 338 ? -18.711 5.803 -2.093 1.00 59.81 338 THR A CA 1
ATOM 2508 C C . THR A 1 338 ? -17.885 6.313 -3.269 1.00 59.81 338 THR A C 1
ATOM 2510 O O . THR A 1 338 ? -17.908 5.721 -4.352 1.00 59.81 338 THR A O 1
ATOM 2513 N N . VAL A 1 339 ? -17.175 7.423 -3.071 1.00 57.44 339 VAL A N 1
ATOM 2514 C CA . VAL A 1 339 ? -16.230 7.940 -4.061 1.00 57.44 339 VAL A CA 1
ATOM 2515 C C . VAL A 1 339 ? -15.136 6.885 -4.237 1.00 57.44 339 VAL A C 1
ATOM 2517 O O . VAL A 1 339 ? -14.593 6.383 -3.252 1.00 57.44 339 VAL A O 1
ATOM 2520 N N . GLU A 1 340 ? -14.841 6.504 -5.483 1.00 63.53 340 GLU A N 1
ATOM 2521 C CA . GLU A 1 340 ? -13.737 5.587 -5.780 1.00 63.53 340 GLU A CA 1
ATOM 2522 C C . GLU A 1 340 ? -12.437 6.106 -5.148 1.00 63.53 340 GLU A C 1
ATOM 2524 O O . GLU A 1 340 ? -12.175 7.307 -5.121 1.00 63.53 340 GLU A O 1
ATOM 2529 N N . ARG A 1 341 ? -11.609 5.204 -4.616 1.00 72.69 341 ARG A N 1
ATOM 2530 C CA . ARG A 1 341 ? -10.335 5.577 -3.992 1.00 72.69 341 ARG A CA 1
ATOM 2531 C C . ARG A 1 341 ? -9.370 6.146 -5.041 1.00 72.69 341 ARG A C 1
ATOM 2533 O O . ARG A 1 341 ? -9.263 5.589 -6.131 1.00 72.69 341 ARG A O 1
ATOM 2540 N N . CYS A 1 342 ? -8.624 7.202 -4.698 1.00 75.19 342 CYS A N 1
ATOM 2541 C CA . CYS A 1 342 ? -7.627 7.794 -5.597 1.00 75.19 342 CYS A CA 1
ATOM 2542 C C . CYS A 1 342 ? -6.593 6.741 -6.068 1.00 75.19 342 CYS A C 1
ATOM 2544 O O . CYS A 1 342 ? -5.867 6.201 -5.227 1.00 75.19 342 CYS A O 1
ATOM 2546 N N . PRO A 1 343 ? -6.466 6.463 -7.383 1.00 74.19 343 PRO A N 1
ATOM 2547 C CA . PRO A 1 343 ? -5.598 5.397 -7.899 1.00 74.19 343 PRO A CA 1
ATOM 2548 C C . PRO A 1 343 ? -4.105 5.617 -7.628 1.00 74.19 343 PRO A C 1
ATOM 2550 O O . PRO A 1 343 ? -3.347 4.660 -7.486 1.00 74.19 343 PRO A O 1
ATOM 2553 N N . PHE A 1 344 ? -3.683 6.882 -7.544 1.00 80.94 344 PHE A N 1
ATOM 2554 C CA . PHE A 1 344 ? -2.289 7.290 -7.358 1.00 80.94 344 PHE A CA 1
ATOM 2555 C C . PHE A 1 344 ? -2.125 8.188 -6.126 1.00 80.94 344 PHE A C 1
ATOM 2557 O O . PHE A 1 344 ? -1.439 9.207 -6.177 1.00 80.94 344 PHE A O 1
ATOM 2564 N N . GLU A 1 345 ? -2.748 7.800 -5.008 1.00 78.81 345 GLU A N 1
ATOM 2565 C CA . GLU A 1 345 ? -2.852 8.586 -3.767 1.00 78.81 345 GLU A CA 1
ATOM 2566 C C . GLU A 1 345 ? -1.524 9.244 -3.343 1.00 78.81 345 GLU A C 1
ATOM 2568 O O . GLU A 1 345 ? -1.472 10.447 -3.097 1.00 78.81 345 GLU A O 1
ATOM 2573 N N . GLN A 1 346 ? -0.418 8.491 -3.323 1.00 79.88 346 GLN A N 1
ATOM 2574 C CA . GLN A 1 346 ? 0.881 9.017 -2.889 1.00 79.88 346 GLN A CA 1
ATOM 2575 C C . GLN A 1 346 ? 1.526 9.975 -3.902 1.00 79.88 346 GLN A C 1
ATOM 2577 O O . GLN A 1 346 ? 2.189 10.928 -3.498 1.00 79.88 346 GLN A O 1
ATOM 2582 N N . PHE A 1 347 ? 1.333 9.738 -5.202 1.00 82.19 347 PHE A N 1
ATOM 2583 C CA . PHE A 1 347 ? 1.816 10.632 -6.256 1.00 82.19 347 PHE A CA 1
ATOM 2584 C C . PHE A 1 347 ? 1.026 11.945 -6.238 1.00 82.19 347 PHE A C 1
ATOM 2586 O O . PHE A 1 347 ? 1.634 13.008 -6.126 1.00 82.19 347 PHE A O 1
ATOM 2593 N N . CYS A 1 348 ? -0.308 11.863 -6.219 1.00 83.69 348 CYS A N 1
ATOM 2594 C CA . CYS A 1 348 ? -1.182 13.034 -6.197 1.00 83.69 348 CYS A CA 1
ATOM 2595 C C . CYS A 1 348 ? -0.998 13.861 -4.926 1.00 83.69 348 CYS A C 1
ATOM 2597 O O . CYS A 1 348 ? -0.900 15.078 -4.995 1.00 83.69 348 CYS A O 1
ATOM 2599 N N . LYS A 1 349 ? -0.801 13.228 -3.765 1.00 80.12 349 LYS A N 1
ATOM 2600 C CA . LYS A 1 349 ? -0.507 13.944 -2.516 1.00 80.12 349 LYS A CA 1
ATOM 2601 C C . LYS A 1 349 ? 0.775 14.785 -2.569 1.00 80.12 349 LYS A C 1
ATOM 2603 O O . LYS A 1 349 ? 0.847 15.821 -1.915 1.00 80.12 349 LYS A O 1
ATOM 2608 N N . MET A 1 350 ? 1.807 14.335 -3.289 1.00 77.50 350 MET A N 1
ATOM 2609 C CA . MET A 1 350 ? 3.074 15.074 -3.408 1.00 77.50 350 MET A CA 1
ATOM 2610 C C . MET A 1 350 ? 3.017 16.219 -4.423 1.00 77.50 350 MET A C 1
ATOM 2612 O O . MET A 1 350 ? 3.880 17.095 -4.375 1.00 77.50 350 MET A O 1
ATOM 2616 N N . ARG A 1 351 ? 2.045 16.185 -5.337 1.00 80.31 351 ARG A N 1
ATOM 2617 C CA . ARG A 1 351 ? 1.876 17.136 -6.444 1.00 80.31 351 ARG A CA 1
ATOM 2618 C C . ARG A 1 351 ? 0.676 18.063 -6.298 1.00 80.31 351 ARG A C 1
ATOM 2620 O O . ARG A 1 351 ? 0.563 19.028 -7.028 1.00 80.31 351 ARG A O 1
ATOM 2627 N N . TYR A 1 352 ? -0.145 17.807 -5.291 1.00 82.56 352 TYR A N 1
ATOM 2628 C CA . TYR A 1 352 ? -1.345 18.559 -4.994 1.00 82.56 352 TYR A CA 1
ATOM 2629 C C . TYR A 1 352 ? -1.111 20.071 -4.885 1.00 82.56 352 TYR A C 1
ATOM 2631 O O . TYR A 1 352 ? -0.365 20.508 -3.995 1.00 82.56 352 TYR A O 1
ATOM 2639 N N . ALA A 1 353 ? -1.804 20.852 -5.720 1.00 80.19 353 ALA A N 1
ATOM 2640 C CA . ALA A 1 353 ? -1.722 22.312 -5.747 1.00 80.19 353 ALA A CA 1
ATOM 2641 C C . ALA A 1 353 ? -0.268 22.832 -5.871 1.00 80.19 353 ALA A C 1
ATOM 2643 O O . ALA A 1 353 ? 0.110 23.821 -5.228 1.00 80.19 353 ALA A O 1
ATOM 2644 N N . ASP A 1 354 ? 0.580 22.136 -6.640 1.00 81.00 354 ASP A N 1
ATOM 2645 C CA . ASP A 1 354 ? 1.969 22.523 -6.914 1.00 81.00 354 ASP A CA 1
ATOM 2646 C C . ASP A 1 354 ? 2.099 23.564 -8.050 1.00 81.00 354 ASP A C 1
ATOM 2648 O O . ASP A 1 354 ? 3.197 24.076 -8.318 1.00 81.00 354 ASP A O 1
ATOM 2652 N N . GLY A 1 355 ? 0.973 23.936 -8.667 1.00 82.25 355 GLY A N 1
ATOM 2653 C CA . GLY A 1 355 ? 0.872 24.897 -9.760 1.00 82.25 355 GLY A CA 1
ATOM 2654 C C . GLY A 1 355 ? 1.095 24.279 -11.140 1.00 82.25 355 GLY A C 1
ATOM 2655 O O . GLY A 1 355 ? 1.239 25.022 -12.121 1.00 82.25 355 GLY A O 1
ATOM 2656 N N . LYS A 1 356 ? 1.173 22.948 -11.244 1.00 87.19 356 LYS A N 1
ATOM 2657 C CA . LYS A 1 356 ? 1.293 22.216 -12.506 1.00 87.19 356 LYS A CA 1
ATOM 2658 C C . LYS A 1 356 ? 0.175 21.197 -12.604 1.00 87.19 356 LYS A C 1
ATOM 2660 O O . LYS A 1 356 ? 0.049 20.326 -11.773 1.00 87.19 356 LYS A O 1
ATOM 2665 N N . CYS A 1 357 ? -0.565 21.271 -13.701 1.00 89.62 357 CYS A N 1
ATOM 2666 C CA . CYS A 1 357 ? -1.605 20.293 -13.975 1.00 89.62 357 CYS A CA 1
ATOM 2667 C C . CYS A 1 357 ? -1.020 18.892 -14.216 1.00 89.62 357 CYS A C 1
ATOM 2669 O O . CYS A 1 357 ? -0.342 18.671 -15.227 1.00 89.62 357 CYS A O 1
ATOM 2671 N N . ASP A 1 358 ? -1.358 17.965 -13.327 1.00 90.50 358 ASP A N 1
ATOM 2672 C CA . ASP A 1 358 ? -1.160 16.529 -13.432 1.00 90.50 358 ASP A CA 1
ATOM 2673 C C . ASP A 1 358 ? -2.504 15.848 -13.769 1.00 90.50 358 ASP A C 1
ATOM 2675 O O . ASP A 1 358 ? -3.312 15.516 -12.901 1.00 90.50 358 ASP A O 1
ATOM 2679 N N . ASP A 1 359 ? -2.743 15.575 -15.059 1.00 89.88 359 ASP A N 1
ATOM 2680 C CA . ASP A 1 359 ? -4.012 15.002 -15.558 1.00 89.88 359 ASP A CA 1
ATOM 2681 C C . ASP A 1 359 ? -4.417 13.691 -14.850 1.00 89.88 359 ASP A C 1
ATOM 2683 O O . ASP A 1 359 ? -5.602 13.397 -14.695 1.00 89.88 359 ASP A O 1
ATOM 2687 N N . ALA A 1 360 ? -3.440 12.906 -14.382 1.00 86.75 360 ALA A N 1
ATOM 2688 C CA . ALA A 1 360 ? -3.671 11.667 -13.634 1.00 86.75 360 ALA A CA 1
ATOM 2689 C C . ALA A 1 360 ? -4.295 11.891 -12.239 1.00 86.75 360 ALA A C 1
ATOM 2691 O O . ALA A 1 360 ? -4.875 10.963 -11.674 1.00 86.75 360 ALA A O 1
ATOM 2692 N N . CYS A 1 361 ? -4.184 13.105 -11.694 1.00 86.31 361 CYS A N 1
ATOM 2693 C CA . CYS A 1 361 ? -4.728 13.524 -10.402 1.00 86.31 361 CYS A CA 1
AT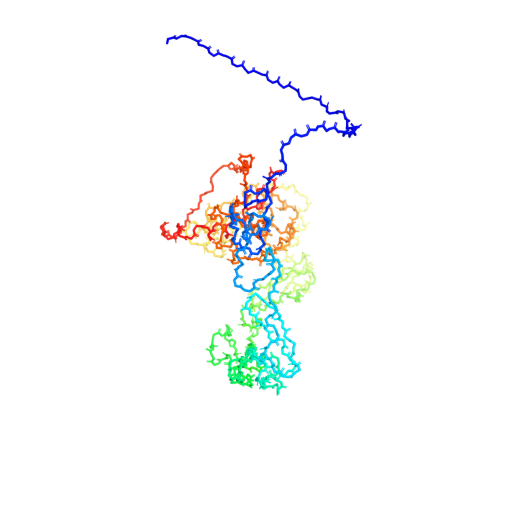OM 2694 C C . CYS A 1 361 ? -5.987 14.392 -10.543 1.00 86.31 361 CYS A C 1
ATOM 2696 O O . CYS A 1 361 ? -6.661 14.678 -9.553 1.00 86.31 361 CYS A O 1
ATOM 2698 N N . ASN A 1 362 ? -6.378 14.736 -11.773 1.00 86.31 362 ASN A N 1
ATOM 2699 C CA . ASN A 1 362 ? -7.538 15.572 -12.059 1.00 86.31 362 ASN A CA 1
ATOM 2700 C C . ASN A 1 362 ? -8.865 14.781 -12.043 1.00 86.31 362 ASN A C 1
ATOM 2702 O O . ASN A 1 362 ? -9.556 14.633 -13.052 1.00 86.31 362 ASN A O 1
ATOM 2706 N N . SER A 1 363 ? -9.222 14.226 -10.885 1.00 82.12 363 SER A N 1
ATOM 2707 C CA . SER A 1 363 ? -10.485 13.509 -10.672 1.00 82.12 363 SER A CA 1
ATOM 2708 C C . SER A 1 363 ? -11.083 13.838 -9.308 1.00 82.12 363 SER A C 1
ATOM 2710 O O . SER A 1 363 ? -10.363 14.243 -8.401 1.00 82.12 363 SER A O 1
ATOM 2712 N N . ALA A 1 364 ? -12.387 13.607 -9.121 1.00 74.69 364 ALA A N 1
ATOM 2713 C CA . ALA A 1 364 ? -13.044 13.825 -7.826 1.00 74.69 364 ALA A CA 1
ATOM 2714 C C . ALA A 1 364 ? -12.413 12.991 -6.695 1.00 74.69 364 ALA A C 1
ATOM 2716 O O . ALA A 1 364 ? -12.237 13.487 -5.588 1.00 74.69 364 ALA A O 1
ATOM 2717 N N . ALA A 1 365 ? -12.021 11.750 -7.002 1.00 76.94 365 ALA A N 1
ATOM 2718 C CA . ALA A 1 365 ? -11.332 10.839 -6.089 1.00 76.94 365 ALA A CA 1
ATOM 2719 C C . ALA A 1 365 ? -9.968 11.367 -5.616 1.00 76.94 365 ALA A C 1
ATOM 2721 O O . ALA A 1 365 ? -9.538 11.062 -4.507 1.00 76.94 365 ALA A O 1
ATOM 2722 N N . CYS A 1 366 ? -9.291 12.150 -6.460 1.00 80.62 366 CYS A N 1
ATOM 2723 C CA . CYS A 1 366 ? -7.971 12.730 -6.210 1.00 80.62 366 CYS A CA 1
ATOM 2724 C C . CYS A 1 366 ? -8.021 14.264 -6.066 1.00 80.62 366 CYS A C 1
ATOM 2726 O O . CYS A 1 366 ? -7.000 14.924 -6.248 1.00 80.62 366 CYS A O 1
ATOM 2728 N N . LEU A 1 367 ? -9.195 14.820 -5.735 1.00 79.88 367 LEU A N 1
ATOM 2729 C CA . LEU A 1 367 ? -9.401 16.243 -5.431 1.00 79.88 367 LEU A CA 1
ATOM 2730 C C . LEU A 1 367 ? -9.005 17.209 -6.560 1.00 79.88 367 LEU A C 1
ATOM 2732 O O . LEU A 1 367 ? -8.517 18.305 -6.303 1.00 79.88 367 LEU A O 1
ATOM 2736 N N . TYR A 1 368 ? -9.215 16.804 -7.814 1.00 84.00 368 TYR A N 1
ATOM 2737 C CA . TYR A 1 368 ? -8.991 17.640 -9.002 1.00 84.00 368 TYR A CA 1
ATOM 2738 C C . TYR A 1 368 ? -7.607 18.306 -9.044 1.00 84.00 368 TYR A C 1
ATOM 2740 O O . TYR A 1 368 ? -7.471 19.444 -9.493 1.00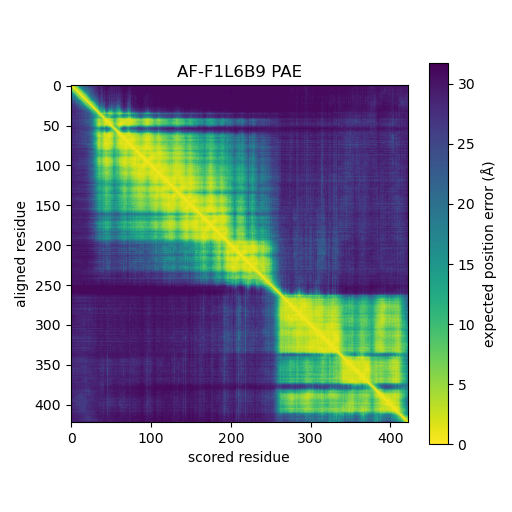 84.00 368 TYR A O 1
ATOM 2748 N N . ASP A 1 369 ? -6.587 17.604 -8.543 1.00 86.06 369 ASP A N 1
ATOM 2749 C CA . ASP A 1 369 ? -5.209 18.096 -8.482 1.00 86.06 369 ASP A CA 1
ATOM 2750 C C . ASP A 1 369 ? -5.058 19.461 -7.772 1.00 86.06 369 ASP A C 1
ATOM 2752 O O . ASP A 1 369 ? -4.208 20.283 -8.101 1.00 86.06 369 ASP A O 1
ATOM 2756 N N . GLY A 1 370 ? -5.949 19.758 -6.821 1.00 81.44 370 GLY A N 1
ATOM 2757 C CA . GLY A 1 370 ? -5.955 21.034 -6.102 1.00 81.44 370 GLY A CA 1
ATOM 2758 C C . GLY A 1 370 ? -6.294 22.240 -6.979 1.00 81.44 370 GLY A C 1
ATOM 2759 O O . GLY A 1 370 ? -5.986 23.376 -6.617 1.00 81.44 370 GLY A O 1
ATOM 2760 N N . GLY A 1 371 ? -6.930 22.003 -8.130 1.00 80.12 371 GLY A N 1
ATOM 2761 C CA . GLY A 1 371 ? -7.310 23.038 -9.087 1.00 80.12 371 GLY A CA 1
ATOM 2762 C C . GLY A 1 371 ? -6.200 23.442 -10.062 1.00 80.12 371 GLY A C 1
ATOM 2763 O O . GLY A 1 371 ? -6.420 24.349 -10.862 1.00 80.12 371 GLY A O 1
ATOM 2764 N N . ASP A 1 372 ? -5.040 22.775 -10.072 1.00 84.94 372 ASP A N 1
ATOM 2765 C CA . ASP A 1 372 ? -3.925 23.110 -10.978 1.00 84.94 372 ASP A CA 1
ATOM 2766 C C . ASP A 1 372 ? -4.261 22.907 -12.468 1.00 84.94 372 ASP A C 1
ATOM 2768 O O . ASP A 1 372 ? -3.665 23.529 -13.360 1.00 84.94 372 ASP A O 1
ATOM 2772 N N . CYS A 1 373 ? -5.251 22.060 -12.753 1.00 83.25 373 CYS A N 1
ATOM 2773 C CA . CYS A 1 373 ? -5.762 21.805 -14.097 1.00 83.25 373 CYS A CA 1
ATOM 2774 C C . CYS A 1 373 ? -6.873 22.765 -14.552 1.00 83.25 373 CYS A C 1
ATOM 2776 O O . CYS A 1 373 ? -7.198 22.784 -15.746 1.00 83.25 373 CYS A O 1
ATOM 2778 N N . ASP A 1 374 ? -7.411 23.608 -13.665 1.00 80.44 374 ASP A N 1
ATOM 2779 C CA . ASP A 1 374 ? -8.426 24.604 -14.016 1.00 80.44 374 ASP A CA 1
ATOM 2780 C C . ASP A 1 374 ? -7.777 25.837 -14.666 1.00 80.44 374 ASP A C 1
ATOM 2782 O O . ASP A 1 374 ? -7.284 26.759 -14.018 1.00 80.44 374 ASP A O 1
ATOM 2786 N N . ARG A 1 375 ? -7.765 25.862 -16.005 1.00 67.19 375 ARG A N 1
ATOM 2787 C CA . ARG A 1 375 ? -7.090 26.908 -16.802 1.00 67.19 375 ARG A CA 1
ATOM 2788 C C . ARG A 1 375 ? -7.964 28.112 -17.166 1.00 67.19 375 ARG A C 1
ATOM 2790 O O . ARG A 1 375 ? -7.479 29.029 -17.832 1.00 67.19 375 ARG A O 1
ATOM 2797 N N . SER A 1 376 ? -9.235 28.140 -16.773 1.00 57.34 376 SER A N 1
ATOM 2798 C CA . SER A 1 376 ? -10.133 29.264 -17.058 1.00 57.34 376 SER A CA 1
ATOM 2799 C C . SER A 1 376 ? -10.162 30.271 -15.913 1.00 57.34 376 SER A C 1
ATOM 2801 O O . SER A 1 376 ? -10.585 29.959 -14.808 1.00 57.34 376 SER A O 1
ATOM 2803 N N . ALA A 1 377 ? -9.860 31.537 -16.222 1.00 53.09 377 ALA A N 1
ATOM 2804 C CA . ALA A 1 377 ? -10.170 32.685 -15.357 1.00 53.09 377 ALA A CA 1
ATOM 2805 C C . ALA A 1 377 ? -11.691 32.874 -15.109 1.00 53.09 377 ALA A C 1
ATOM 2807 O O . ALA A 1 377 ? -12.090 33.745 -14.340 1.00 53.09 377 ALA A O 1
ATOM 2808 N N . GLU A 1 378 ? -12.526 32.066 -15.773 1.00 49.56 378 GLU A N 1
ATOM 2809 C CA . GLU A 1 378 ? -13.984 31.971 -15.634 1.00 49.56 378 GLU A CA 1
ATOM 2810 C C . GLU A 1 378 ? -14.438 30.821 -14.719 1.00 49.56 378 GLU A C 1
ATOM 2812 O O . GLU A 1 378 ? -15.613 30.782 -14.353 1.00 49.56 378 GLU A O 1
ATOM 2817 N N . SER A 1 379 ? -13.529 29.941 -14.272 1.00 51.06 379 SER A N 1
ATOM 2818 C CA . SER A 1 379 ? -13.763 29.090 -13.099 1.00 51.06 379 SER A CA 1
ATOM 2819 C C . SER A 1 379 ? -13.682 29.991 -11.873 1.00 51.06 379 SER A C 1
ATOM 2821 O O . SER A 1 379 ? -12.712 29.970 -11.119 1.00 51.06 379 SER A O 1
ATOM 2823 N N . ALA A 1 380 ? -14.663 30.880 -11.714 1.00 48.25 380 ALA A N 1
ATOM 2824 C CA . ALA A 1 380 ? -14.856 31.598 -10.475 1.00 48.25 380 ALA A CA 1
ATOM 2825 C C . ALA A 1 380 ? -15.027 30.521 -9.407 1.00 48.25 380 ALA A C 1
ATOM 2827 O O . ALA A 1 380 ? -16.096 29.918 -9.307 1.00 48.25 380 ALA A O 1
ATOM 2828 N N . GLN A 1 381 ? -13.945 30.233 -8.672 1.00 56.16 381 GLN A N 1
ATOM 2829 C CA . GLN A 1 381 ? -13.988 29.448 -7.449 1.00 56.16 381 GLN A CA 1
ATOM 2830 C C . GLN A 1 381 ? -15.227 29.927 -6.718 1.00 56.16 381 GLN A C 1
ATOM 2832 O 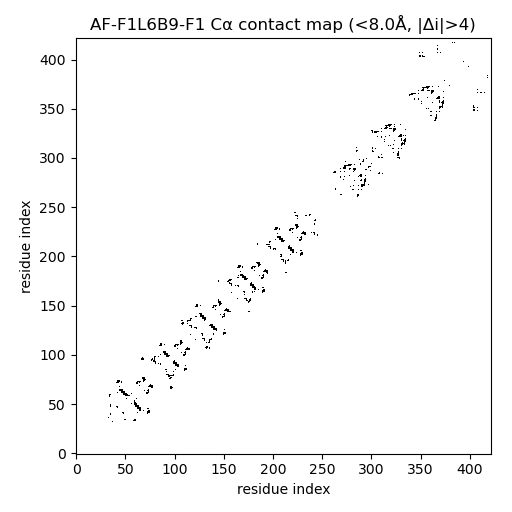O . GLN A 1 381 ? -15.329 31.112 -6.382 1.00 56.16 381 GLN A O 1
ATOM 2837 N N . THR A 1 382 ? -16.217 29.045 -6.590 1.00 59.69 382 THR A N 1
ATOM 2838 C CA . THR A 1 382 ? -17.439 29.374 -5.872 1.00 59.69 382 THR A CA 1
ATOM 2839 C C . THR A 1 382 ? -17.024 29.439 -4.416 1.00 59.69 382 THR A C 1
ATOM 2841 O O . THR A 1 382 ? -17.045 28.452 -3.691 1.00 59.69 382 THR A O 1
ATOM 2844 N N . MET A 1 383 ? -16.496 30.596 -4.022 1.00 59.41 383 MET A N 1
ATOM 2845 C CA . MET A 1 383 ? -16.026 30.829 -2.676 1.00 59.41 383 MET A CA 1
ATOM 2846 C C . MET A 1 383 ? -17.261 30.849 -1.796 1.00 59.41 383 MET A C 1
ATOM 2848 O O . MET A 1 383 ? -18.120 31.729 -1.921 1.00 59.41 383 MET A O 1
ATOM 2852 N N . LEU A 1 384 ? -17.344 29.863 -0.909 1.00 62.44 384 LEU A N 1
ATOM 2853 C CA . LEU A 1 384 ? -18.332 29.863 0.153 1.00 62.44 384 LEU A CA 1
ATOM 2854 C C . LEU A 1 384 ? -18.233 31.188 0.916 1.00 62.44 384 LEU A C 1
ATOM 2856 O O . LEU A 1 384 ? -17.147 31.729 1.153 1.00 62.44 384 LEU A O 1
ATOM 2860 N N . ARG A 1 385 ? -19.386 31.752 1.280 1.00 70.94 385 ARG A N 1
ATOM 2861 C CA . ARG A 1 385 ? -19.417 33.003 2.037 1.00 70.94 385 ARG A CA 1
ATOM 2862 C C . ARG A 1 385 ? -18.862 32.753 3.434 1.00 70.94 385 ARG A C 1
ATOM 2864 O O . ARG A 1 385 ? -19.459 32.026 4.215 1.00 70.94 385 ARG A O 1
ATOM 2871 N N . GLY A 1 386 ? -17.762 33.418 3.765 1.00 71.31 386 GLY A N 1
ATOM 2872 C CA . GLY A 1 386 ? -17.134 33.322 5.080 1.00 71.31 386 GLY A CA 1
ATOM 2873 C C . GLY A 1 386 ? -15.639 33.062 4.974 1.00 71.31 386 GLY A C 1
ATOM 2874 O O . GLY A 1 386 ? -15.049 33.147 3.901 1.00 71.31 386 GLY A O 1
ATOM 2875 N N . ARG A 1 387 ? -15.007 32.794 6.116 1.00 73.12 387 ARG A N 1
ATOM 2876 C CA . ARG A 1 387 ? -13.619 32.329 6.192 1.00 73.12 387 ARG A CA 1
ATOM 2877 C C . ARG A 1 387 ? -13.567 31.195 7.197 1.00 73.12 387 ARG A C 1
ATOM 2879 O O . ARG A 1 387 ? -13.967 31.396 8.341 1.00 73.12 387 ARG A O 1
ATOM 2886 N N . LEU A 1 388 ? -13.060 30.044 6.774 1.00 74.81 388 LEU A N 1
ATOM 2887 C CA . LEU A 1 388 ? -12.715 28.972 7.692 1.00 74.81 388 LEU A CA 1
ATOM 2888 C C . LEU A 1 388 ? -11.415 29.348 8.413 1.00 74.81 388 LEU A C 1
ATOM 2890 O O . LEU A 1 388 ? -10.423 29.692 7.771 1.00 74.81 388 LEU A O 1
ATOM 2894 N N . VAL A 1 389 ? -11.429 29.312 9.744 1.00 77.06 389 VAL A N 1
ATOM 2895 C CA . VAL A 1 389 ? -10.262 29.606 10.582 1.00 77.06 389 VAL A CA 1
ATOM 2896 C C . VAL A 1 389 ? -9.942 28.364 11.398 1.00 77.06 389 VAL A C 1
ATOM 2898 O O . VAL A 1 389 ? -10.770 27.915 12.183 1.00 77.06 389 VAL A O 1
ATOM 2901 N N . LEU A 1 390 ? -8.739 27.827 11.214 1.00 79.00 390 LEU A N 1
ATOM 2902 C CA . LEU A 1 390 ? -8.238 26.665 11.943 1.00 79.00 390 LEU A CA 1
ATOM 2903 C C . LEU A 1 390 ? -7.088 27.103 12.852 1.00 79.00 390 LEU A C 1
ATOM 2905 O O . LEU A 1 390 ? -6.199 27.841 12.423 1.00 79.00 390 LEU A O 1
ATOM 2909 N N . ILE A 1 391 ? -7.099 26.642 14.102 1.00 78.12 391 ILE A N 1
ATOM 2910 C CA . ILE A 1 391 ? -6.007 26.852 15.058 1.00 78.12 391 ILE A CA 1
ATOM 2911 C C . ILE A 1 391 ? -5.232 25.541 15.151 1.00 78.12 391 ILE A C 1
ATOM 2913 O O . ILE A 1 391 ? -5.751 24.544 15.643 1.00 78.12 391 ILE A O 1
ATOM 2917 N N . LEU A 1 392 ? -3.994 25.535 14.660 1.00 81.75 392 LEU A N 1
ATOM 2918 C CA . LEU A 1 392 ? -3.149 24.344 14.620 1.00 81.75 392 LEU A CA 1
ATOM 2919 C C . LEU A 1 392 ? -2.000 24.474 15.623 1.00 81.75 392 LEU A C 1
ATOM 2921 O O . LEU A 1 392 ? -1.311 25.493 15.658 1.00 81.75 392 LEU A O 1
ATOM 2925 N N . LEU A 1 393 ? -1.762 23.422 16.407 1.00 80.25 393 LEU A N 1
ATOM 2926 C CA . LEU A 1 393 ? -0.637 23.335 17.344 1.00 80.25 393 LEU A CA 1
ATOM 2927 C C . LEU A 1 393 ? 0.642 22.898 16.613 1.00 80.25 393 LEU A C 1
ATOM 2929 O O . LEU A 1 393 ? 1.163 21.805 16.820 1.00 80.25 393 LEU A O 1
ATOM 2933 N N . ILE A 1 394 ? 1.128 23.749 15.713 1.00 81.94 394 ILE A N 1
ATOM 2934 C CA . ILE A 1 394 ? 2.326 23.517 14.902 1.00 81.94 394 ILE A CA 1
ATOM 2935 C C . ILE A 1 394 ? 3.081 24.831 14.708 1.00 81.94 394 ILE A C 1
ATOM 2937 O O . ILE A 1 394 ? 2.484 25.906 14.654 1.00 81.94 394 ILE A O 1
ATOM 2941 N N . ASP A 1 395 ? 4.405 24.748 14.589 1.00 82.56 395 ASP A N 1
ATOM 2942 C CA . ASP A 1 395 ? 5.204 25.905 14.200 1.00 82.56 395 ASP A CA 1
ATOM 2943 C C . ASP A 1 395 ? 4.789 26.400 12.794 1.00 82.56 395 ASP A C 1
ATOM 2945 O O . ASP A 1 395 ? 4.722 25.591 11.862 1.00 82.56 395 ASP A O 1
ATOM 2949 N N . PRO A 1 396 ? 4.534 27.708 12.597 1.00 78.12 396 PRO A N 1
ATOM 2950 C CA . PRO A 1 396 ? 4.076 28.231 11.311 1.00 78.12 396 PRO A CA 1
ATOM 2951 C C . PRO A 1 396 ? 5.027 27.954 10.139 1.00 78.12 396 PRO A C 1
ATOM 2953 O O . PRO A 1 396 ? 4.568 27.721 9.021 1.00 78.12 396 PRO A O 1
ATOM 2956 N N . LEU A 1 397 ? 6.347 27.960 10.362 1.00 76.31 397 LEU A N 1
ATOM 2957 C CA . LEU A 1 397 ? 7.321 27.686 9.302 1.00 76.31 397 LEU A CA 1
ATOM 2958 C C . LEU A 1 397 ? 7.370 26.196 8.966 1.00 76.31 397 LEU A C 1
ATOM 2960 O O . LEU A 1 397 ? 7.588 25.841 7.809 1.00 76.31 397 LEU A O 1
ATOM 2964 N N . GLU A 1 398 ? 7.156 25.323 9.950 1.00 77.19 398 GLU A N 1
ATOM 2965 C CA . GLU A 1 398 ? 7.026 23.886 9.702 1.00 77.19 398 GLU A CA 1
ATOM 2966 C C . GLU A 1 398 ? 5.709 23.542 8.992 1.00 77.19 398 GLU A C 1
ATOM 2968 O O . GLU A 1 398 ? 5.710 22.706 8.088 1.00 77.19 398 GLU A O 1
ATOM 2973 N N . PHE A 1 399 ? 4.611 24.233 9.316 1.00 79.31 399 PHE A N 1
ATOM 2974 C CA . PHE A 1 399 ? 3.337 24.088 8.610 1.00 79.31 399 PHE A CA 1
ATOM 2975 C C . PHE A 1 399 ? 3.451 24.463 7.131 1.00 79.31 399 PHE A C 1
ATOM 2977 O O . PHE A 1 399 ? 3.021 23.698 6.271 1.00 79.31 399 PHE A O 1
ATOM 2984 N N . LEU A 1 400 ? 4.092 25.593 6.813 1.00 72.38 400 LEU A N 1
ATOM 2985 C CA . LEU A 1 400 ? 4.246 26.048 5.427 1.00 72.38 400 LEU A CA 1
ATOM 2986 C C . LEU A 1 400 ? 5.000 25.045 4.541 1.00 72.38 400 LEU A C 1
ATOM 2988 O O . LEU A 1 400 ? 4.714 24.956 3.351 1.00 72.38 400 LEU A O 1
ATOM 2992 N N . LYS A 1 401 ? 5.912 24.240 5.104 1.00 73.06 401 LYS A N 1
ATOM 2993 C CA . LYS A 1 401 ? 6.603 23.172 4.355 1.00 73.06 401 LYS A CA 1
ATOM 2994 C C . LYS A 1 401 ? 5.698 21.988 4.006 1.00 73.06 401 LYS A C 1
ATOM 2996 O O . LYS A 1 401 ? 6.069 21.184 3.158 1.00 73.06 401 LYS A O 1
ATOM 3001 N N . ARG A 1 402 ? 4.556 21.840 4.685 1.00 72.88 402 ARG A N 1
ATOM 3002 C CA . ARG A 1 402 ? 3.638 20.694 4.571 1.00 72.88 402 ARG A CA 1
ATOM 3003 C C . ARG A 1 402 ? 2.206 21.109 4.221 1.00 72.88 402 ARG A C 1
ATOM 3005 O O . ARG A 1 402 ? 1.300 20.285 4.318 1.00 72.88 402 ARG A O 1
ATOM 3012 N N . ALA A 1 403 ? 1.996 22.364 3.824 1.00 72.62 403 ALA A N 1
ATOM 3013 C CA . ALA A 1 403 ? 0.670 22.935 3.614 1.00 72.62 403 ALA A CA 1
ATOM 3014 C C . ALA A 1 403 ? -0.131 22.197 2.527 1.00 72.62 403 ALA A C 1
ATOM 3016 O O . ALA A 1 403 ? -1.307 21.921 2.738 1.00 72.62 403 ALA A O 1
ATOM 3017 N N . SER A 1 404 ? 0.502 21.795 1.420 1.00 69.94 404 SER A N 1
ATOM 3018 C CA . SER A 1 404 ? -0.144 20.996 0.364 1.00 69.94 404 SER A CA 1
ATOM 3019 C C . SER A 1 404 ? -0.623 19.637 0.882 1.00 69.94 404 SER A C 1
ATOM 3021 O O . SER A 1 404 ? -1.769 19.255 0.673 1.00 69.94 404 SER A O 1
ATOM 3023 N N . ALA A 1 405 ? 0.215 18.939 1.653 1.00 72.38 405 ALA A N 1
ATOM 3024 C CA . ALA A 1 405 ? -0.149 17.669 2.276 1.00 72.38 405 ALA A CA 1
ATOM 3025 C C . ALA A 1 405 ? -1.258 17.817 3.333 1.00 72.38 405 ALA A C 1
ATOM 3027 O O . ALA A 1 405 ? -2.045 16.890 3.512 1.00 72.38 405 ALA A O 1
ATOM 3028 N N . PHE A 1 406 ? -1.315 18.953 4.035 1.00 78.69 406 PHE A N 1
ATOM 3029 C CA . PHE A 1 406 ? -2.409 19.281 4.951 1.00 78.69 406 PHE A CA 1
ATOM 3030 C C . PHE A 1 406 ? -3.721 19.516 4.190 1.00 78.69 406 PHE A C 1
ATOM 3032 O O . PHE A 1 406 ? -4.737 18.926 4.548 1.00 78.69 406 PHE A O 1
ATOM 3039 N N . LEU A 1 407 ? -3.692 20.308 3.113 1.00 73.75 407 LEU A N 1
ATOM 3040 C CA . LEU A 1 407 ? -4.865 20.581 2.277 1.00 73.75 407 LEU A CA 1
ATOM 3041 C C . LEU A 1 407 ? -5.398 19.310 1.605 1.00 73.75 407 LEU A C 1
ATOM 3043 O O . LEU A 1 407 ? -6.597 19.075 1.655 1.00 73.75 407 LEU A O 1
ATOM 3047 N N . PHE A 1 408 ? -4.527 18.422 1.119 1.00 71.25 408 PHE A N 1
ATOM 3048 C CA . PHE A 1 408 ? -4.924 17.126 0.550 1.00 71.25 408 PHE A CA 1
ATOM 3049 C C . PHE A 1 408 ? -5.682 16.219 1.540 1.00 71.25 408 PHE A C 1
ATOM 3051 O O . PHE A 1 408 ? -6.490 15.393 1.134 1.00 71.25 408 PHE A O 1
ATOM 3058 N N . VAL A 1 409 ? -5.421 16.336 2.847 1.00 71.12 409 VAL A N 1
ATOM 3059 C CA . VAL A 1 409 ? -6.133 15.570 3.893 1.00 71.12 409 VAL A CA 1
ATOM 3060 C C . VAL A 1 409 ? -7.410 16.287 4.344 1.00 71.12 409 VAL A C 1
ATOM 3062 O O . VAL A 1 409 ? -8.381 15.649 4.752 1.00 71.12 409 VAL A O 1
ATOM 3065 N N . PHE A 1 410 ? -7.415 17.616 4.268 1.00 70.81 410 PHE A N 1
ATOM 3066 C CA . PHE A 1 410 ? -8.529 18.461 4.682 1.00 70.81 410 PHE A CA 1
ATOM 3067 C C . PHE A 1 410 ? -9.646 18.546 3.621 1.00 70.81 410 PHE A C 1
ATOM 3069 O O . PHE A 1 410 ? -10.835 18.558 3.947 1.00 70.81 410 PHE A O 1
ATOM 3076 N N . GLU A 1 411 ? -9.281 18.571 2.342 1.00 65.25 411 GLU A N 1
ATOM 3077 C CA . GLU A 1 411 ? -10.206 18.733 1.220 1.00 65.25 411 GLU A CA 1
ATOM 3078 C C . GLU A 1 411 ? -11.160 17.565 0.917 1.00 65.25 411 GLU A C 1
ATOM 3080 O O . GLU A 1 411 ? -12.299 17.856 0.563 1.00 65.25 411 GLU A O 1
ATOM 3085 N N . PRO A 1 412 ? -10.841 16.277 1.146 1.00 59.16 412 PRO A N 1
ATOM 3086 C CA . PRO A 1 412 ? -11.806 15.182 0.999 1.00 59.16 412 PRO A CA 1
ATOM 3087 C C . PRO A 1 412 ? -13.078 15.382 1.831 1.00 59.16 412 PRO A C 1
ATOM 3089 O O . PRO A 1 412 ? -14.165 15.001 1.409 1.00 59.16 412 PRO A O 1
ATOM 3092 N N . HIS A 1 413 ? -12.949 16.038 2.987 1.00 51.72 413 HIS A N 1
ATOM 3093 C CA . HIS A 1 413 ? -14.049 16.301 3.913 1.00 51.72 413 HIS A CA 1
ATOM 3094 C C . HIS A 1 413 ? -14.758 17.643 3.648 1.00 51.72 413 HIS A C 1
ATOM 3096 O O . HIS A 1 413 ? -15.840 17.877 4.179 1.00 51.72 413 HIS A O 1
ATOM 3102 N N . SER A 1 414 ? -14.184 18.528 2.821 1.00 46.91 414 SER A N 1
ATOM 3103 C CA . SER A 1 414 ? -14.734 19.864 2.522 1.00 46.91 414 SER A CA 1
ATOM 3104 C C . SER A 1 414 ? -15.151 20.068 1.056 1.00 46.91 414 SER A C 1
ATOM 3106 O O . SER A 1 414 ? -16.032 20.884 0.788 1.00 46.91 414 SER A O 1
ATOM 3108 N N . ALA A 1 415 ? -14.632 19.279 0.111 1.00 41.16 415 ALA A N 1
ATOM 3109 C CA . ALA A 1 415 ? -15.000 19.309 -1.308 1.00 41.16 415 ALA A CA 1
ATOM 3110 C C . ALA A 1 415 ? -16.454 18.863 -1.564 1.00 41.16 415 ALA A C 1
ATOM 3112 O O . ALA A 1 415 ? -17.089 19.328 -2.514 1.00 41.16 415 ALA A O 1
ATOM 3113 N N . CYS A 1 416 ? -17.022 18.020 -0.694 1.00 41.22 416 CYS A N 1
ATOM 3114 C CA . CYS A 1 416 ? -18.427 17.608 -0.780 1.00 41.22 416 CYS A CA 1
ATOM 3115 C C . CYS A 1 416 ? -19.413 18.757 -0.494 1.00 41.22 416 CYS A C 1
ATOM 3117 O O . CYS A 1 416 ? -20.504 18.774 -1.062 1.00 41.22 416 CYS A O 1
ATOM 3119 N N . ILE A 1 417 ? -19.013 19.762 0.297 1.00 40.03 417 ILE A N 1
ATOM 3120 C CA . ILE A 1 417 ? -19.842 20.940 0.617 1.00 40.03 417 ILE A CA 1
ATOM 3121 C C . ILE A 1 417 ? -20.052 21.813 -0.634 1.00 40.03 417 ILE A C 1
ATOM 3123 O O . ILE A 1 417 ? -21.134 22.354 -0.855 1.00 40.03 417 ILE A O 1
ATOM 3127 N N . CYS A 1 418 ? -19.046 21.908 -1.509 1.00 37.16 418 CYS A N 1
ATOM 3128 C CA . CYS A 1 418 ? -19.101 22.750 -2.707 1.00 37.16 418 CYS A CA 1
ATOM 3129 C C . CYS A 1 418 ? -19.979 22.180 -3.838 1.00 37.16 418 CYS A C 1
ATOM 3131 O O . CYS A 1 418 ? -20.436 22.950 -4.679 1.00 37.16 418 CYS A O 1
ATOM 3133 N N . ARG A 1 419 ? -20.251 20.863 -3.869 1.00 40.22 419 ARG A N 1
ATOM 3134 C CA . ARG A 1 419 ? -21.104 20.230 -4.900 1.00 40.22 419 ARG A CA 1
ATOM 3135 C C . ARG A 1 419 ? -22.605 20.446 -4.698 1.00 40.22 419 ARG A C 1
ATOM 3137 O O . ARG A 1 419 ? -23.356 20.295 -5.653 1.00 40.22 419 ARG A O 1
ATOM 3144 N N . TYR A 1 420 ? -23.049 20.774 -3.486 1.00 38.31 420 TYR A N 1
ATOM 3145 C CA . TYR A 1 420 ? -24.476 20.967 -3.195 1.00 38.31 420 TYR A CA 1
ATOM 3146 C C . TYR A 1 420 ? -24.985 22.386 -3.501 1.00 38.31 420 TYR A C 1
ATOM 3148 O O . TYR A 1 420 ? -26.194 22.607 -3.527 1.00 38.31 420 TYR A O 1
ATOM 3156 N N . HIS A 1 421 ? -24.085 23.338 -3.769 1.00 36.03 421 HIS A N 1
ATOM 3157 C CA . HIS A 1 421 ? -24.429 24.728 -4.093 1.00 36.03 421 HIS A CA 1
ATOM 3158 C C . HIS A 1 421 ? -24.378 25.080 -5.593 1.00 36.03 421 HIS A C 1
ATOM 3160 O O . HIS A 1 421 ? -24.585 26.248 -5.932 1.00 36.03 421 HIS A O 1
ATOM 3166 N N . SER A 1 422 ? -24.122 24.111 -6.480 1.00 31.45 422 SER A N 1
ATOM 3167 C CA . SER A 1 422 ? -24.104 24.293 -7.944 1.00 31.45 422 SER A CA 1
ATOM 3168 C C . SER A 1 422 ? -25.363 23.784 -8.630 1.00 31.45 422 SER A C 1
ATOM 3170 O O . SER A 1 422 ? -25.691 22.598 -8.396 1.00 31.45 422 SER A O 1
#

Solvent-accessible surface area (backbone atoms only — not comparable to full-atom values): 25623 Å² total; per-residue (Å²): 133,88,82,86,87,83,85,92,85,85,89,86,88,86,84,90,84,88,88,90,87,89,85,93,85,89,84,90,85,80,97,77,75,56,41,71,86,42,100,59,81,75,37,31,84,85,23,47,62,42,67,43,95,66,92,83,43,102,59,31,42,49,47,48,50,43,88,28,36,35,68,82,32,20,75,37,72,42,74,45,51,86,80,57,79,50,35,92,80,39,46,72,42,67,39,79,66,37,58,44,38,49,48,43,95,57,35,31,30,78,32,27,78,32,60,36,54,53,74,74,57,70,35,32,91,84,35,47,66,47,61,41,55,88,72,52,40,70,46,41,50,48,41,83,36,34,35,67,81,35,30,74,40,65,38,56,53,51,78,77,42,81,74,64,28,33,86,82,18,46,66,44,66,42,92,44,40,69,46,38,53,46,50,92,55,31,31,67,74,32,18,77,39,66,43,65,72,42,79,64,66,73,27,30,78,83,19,49,56,42,63,70,64,84,53,74,47,34,49,46,43,93,58,37,37,62,80,36,16,76,41,70,56,51,101,82,47,84,49,68,71,44,51,51,50,62,53,58,69,72,57,82,84,65,85,82,75,79,89,76,77,81,64,51,86,50,74,70,39,70,78,45,36,57,72,77,57,60,44,75,95,26,54,40,72,62,38,44,20,17,52,6,34,60,46,83,69,43,68,86,39,76,70,22,95,56,35,64,65,36,63,76,48,44,54,70,76,52,61,51,78,90,22,55,37,80,45,37,59,31,20,58,48,32,73,52,80,84,72,61,76,40,90,52,53,73,61,39,46,76,46,30,54,70,75,55,60,49,76,94,22,56,35,84,52,45,55,33,23,61,51,34,64,66,83,51,93,78,67,65,72,83,71,70,92,76,80,92,84,83,90,72,101,62,59,70,73,63,44,66,77,41,43,47,54,50,47,64,66,51,40,77,79,48,56,65,65,64,62,77,79,109

InterPro domains:
  IPR000152 EGF-type aspartate/asparagine hydroxylation site [PS00010] (92-103)
  IPR000742 EGF-like domain [PF00008] (36-73)
  IPR000742 EGF-like domain [PF00008] (198-227)
  IPR000742 EGF-like domain [PS00022] (63-74)
  IPR000742 EGF-like domain [PS00022] (101-112)
  IPR000742 EGF-like domain [PS00022] (140-151)
  IPR000742 EGF-like domain [PS00022] (180-191)
  IPR000742 EGF-like domain [PS00022] (218-229)
  IPR000742 EGF-like domain [PS01186] (63-74)
  IPR000742 EGF-like domain [PS01186] (140-151)
  IPR000742 EGF-like domain [PS50026] (32-75)
  IPR000742 EGF-like domain [PS50026] (77-113)
  IPR000742 EGF-like domain [PS50026] (114-152)
  IPR000742 EGF-like domain [PS50026] (154-192)
  IPR000742 EGF-like domain [PS50026] (194-230)
  IPR000742 EGF-like domain [SM00181] (35-75)
  IPR000742 EGF-like domain [SM00181] (80-113)
  IPR000742 EGF-like domain [SM00181] (117-152)
  IPR000742 EGF-like domain [SM00181] (157-192)
  IPR000742 EGF-like domain [SM00181] (197-230)

Mean predicted aligned error: 21.0 Å

Foldseek 3Di:
DDDDDDDDDDDDDDDDDDDDDDYDDDDDDDPDPLACPDPDRQAPDPWDKAADCDDPDPRRIATHEDQQFDDRRSPDGDFPPPDDLADPPWDWAGDRNDIATHEDPQFAARRSPAGQPCVVVQAPPPWDWAADRPPNDIATHADAQADDRRSPHGDQVCVVDVQQAPPPWDWAGDGRDIATDEDPQADDRRRPHGDDPCPPPQAPPPWDWDDPSVDIATHEDQQFDDRRSPGGQDPPDPDPSNVVSVVVVVPPPDDDDDDDAPAPPDPVLVVQAPPLAQDPVQCALNSQRSVCSNPVNDNLLPQPPPRRVLRVQAPVLADDPSLCDPSNLRSVCSVPDDDDALPCQVVLLVQAPVLADDVSQCDLNNPHSVCSPVPDPVPPVPDDPDDDDDDDPDDPVVCVVCVSNVCSVVCNSVVVVSVVVD

Nearest PDB structures (foldseek):
  5uk5-assembly1_A  TM=6.658E-01  e=4.881E-22  Rattus norvegicus
  5fm9-assembly1_A-2  TM=4.226E-01  e=7.801E-15  Homo sapiens
  5fma-assembly2_B  TM=4.452E-01  e=4.514E-14  Homo sapiens
  2oo4-assembly2_B  TM=8.074E-01  e=4.474E-10  Homo sapiens
  4xl1-assembly2_D  TM=5.335E-01  e=4.494E-12  Rattus norvegicus